Protein 4FXE (pdb70)

Secondary structure (DSSP, 8-state):
-EEEEE--HHHHHHHHHHHHHHT--HHHHHHHHHHHHHHHSS-SS--HHHHHHHHHHHHHHHHHHH--/-EEEEE--HHHHHHHHHHHHHHT--HHHHHHHHHHHHHHHSS-SS--HHHHHHHHHHHHHHHHHTTS--EEEE-GGG-/-HHHHHHHHSS-SS--HHHHHHHHHHHHHHHHHHHS--EEE--STT-/-EEEE-HHHHHHHH--HHHHHHHHHHHSS---GGGB-TTSTTEEE---TT-EEEEEEEGGGTEEEEEEEE-/--EEEEEHHHHHHHHTS-HHHHHHHHHHHHHHTTS---GGGB-TTSTTEEEEE-TTTT-EEEEEEEGGGTEEEEEEEE----/--EEEEEHHHHHHHHTS-HHHHHHHHHHHHHHHSS---GGGB-TTSTTEEEEE-TTTT-EEEEEEEGGGTEEEEEEEE-

Structure (mmCIF, N/CA/C/O backbone):
data_4FXE
#
_entry.id   4FXE
#
_cell.length_a   77.230
_cell.length_b   77.230
_cell.length_c   362.820
_cell.angle_alpha   90.000
_cell.angle_beta   90.000
_cell.angle_gamma   120.000
#
_symmetry.space_group_name_H-M   'P 61 2 2'
#
loop_
_entity.id
_entity.type
_entity.pdbx_description
1 polymer 'Antitoxin RelB'
2 polymer 'mRNA interferase RelE'
3 non-polymer 'SULFATE ION'
4 water water
#
loop_
_atom_site.group_PDB
_atom_site.id
_atom_site.type_symbol
_atom_site.label_atom_id
_atom_site.label_alt_id
_atom_site.label_comp_id
_atom_site.label_asym_id
_atom_site.label_entity_id
_atom_site.label_seq_id
_atom_site.pdbx_PDB_ins_code
_atom_site.Cartn_x
_atom_site.Cartn_y
_atom_site.Cartn_z
_atom_site.occupancy
_atom_site.B_iso_or_equiv
_atom_site.auth_seq_id
_atom_site.auth_comp_id
_atom_site.auth_asym_id
_atom_site.auth_atom_id
_atom_site.pdbx_PDB_model_num
ATOM 1 N N . GLY A 1 2 ? -17.506 -17.680 -38.222 1.00 123.07 2 GLY A N 1
ATOM 2 C CA . GLY A 1 2 ? -17.147 -16.331 -38.619 1.00 122.37 2 GLY A CA 1
ATOM 3 C C . GLY A 1 2 ? -15.967 -15.792 -37.834 1.00 118.62 2 GLY A C 1
ATOM 4 O O . GLY A 1 2 ? -15.373 -16.502 -37.021 1.00 114.51 2 GLY A O 1
ATOM 5 N N . SER A 1 3 ? -15.628 -14.531 -38.082 1.00 117.99 3 SER A N 1
ATOM 6 C CA . SER A 1 3 ? -14.515 -13.885 -37.400 1.00 114.82 3 SER A CA 1
ATOM 7 C C . SER A 1 3 ? -14.701 -12.371 -37.376 1.00 112.60 3 SER A C 1
ATOM 8 O O . SER A 1 3 ? -15.206 -11.782 -38.331 1.00 117.33 3 SER A O 1
ATOM 11 N N . ILE A 1 4 ? -14.279 -11.747 -36.282 1.00 107.19 4 ILE A N 1
ATOM 12 C CA . ILE A 1 4 ? -14.306 -10.295 -36.168 1.00 100.77 4 ILE A CA 1
ATOM 13 C C . ILE A 1 4 ? -12.902 -9.800 -35.852 1.00 100.47 4 ILE A C 1
ATOM 14 O O . ILE A 1 4 ? -12.214 -10.364 -35.001 1.00 101.59 4 ILE A O 1
ATOM 19 N N . ASN A 1 5 ? -12.479 -8.741 -36.533 1.00 105.59 5 ASN A N 1
ATOM 20 C CA . ASN A 1 5 ? -11.179 -8.142 -36.264 1.00 112.94 5 ASN A CA 1
ATOM 21 C C . ASN A 1 5 ? -11.338 -6.789 -35.582 1.00 107.12 5 ASN A C 1
ATOM 22 O O . ASN A 1 5 ? -11.955 -5.871 -36.124 1.00 102.76 5 ASN A O 1
ATOM 27 N N . LEU A 1 6 ? -10.774 -6.679 -34.385 1.00 103.98 6 LEU A N 1
ATOM 28 C CA . LEU A 1 6 ? -10.948 -5.501 -33.545 1.00 98.59 6 LEU A CA 1
ATOM 29 C C . LEU A 1 6 ? -9.678 -4.672 -33.404 1.00 97.18 6 LEU A C 1
ATOM 30 O O . LEU A 1 6 ? -8.608 -5.197 -33.097 1.00 99.56 6 LEU A O 1
ATOM 35 N N . ARG A 1 7 ? -9.811 -3.371 -33.637 1.00 97.41 7 ARG A N 1
ATOM 36 C CA . ARG A 1 7 ? -8.710 -2.438 -33.445 1.00 104.65 7 ARG A CA 1
ATOM 37 C C . ARG A 1 7 ? -8.720 -1.991 -31.989 1.00 103.13 7 ARG A C 1
ATOM 38 O O . ARG A 1 7 ? -9.718 -1.464 -31.498 1.00 96.34 7 ARG A O 1
ATOM 46 N N . ILE A 1 8 ? -7.606 -2.203 -31.299 1.00 100.98 8 ILE A N 1
ATOM 47 C CA . ILE A 1 8 ? -7.555 -1.997 -29.858 1.00 85.13 8 ILE A CA 1
ATOM 48 C C . ILE A 1 8 ? -6.294 -1.248 -29.445 1.00 90.27 8 ILE A C 1
ATOM 49 O O . ILE A 1 8 ? -5.217 -1.478 -29.994 1.00 97.25 8 ILE A O 1
ATOM 54 N N . ASP A 1 9 ? -6.439 -0.308 -28.516 1.00 88.76 9 ASP A N 1
ATOM 55 C CA . ASP A 1 9 ? -5.280 0.380 -27.963 1.00 91.48 9 ASP A CA 1
ATOM 56 C C . ASP A 1 9 ? -4.415 -0.611 -27.185 1.00 93.08 9 ASP A C 1
ATOM 57 O O . ASP A 1 9 ? -4.934 -1.440 -26.439 1.00 89.86 9 ASP A O 1
ATOM 62 N N . ASP A 1 10 ? -3.098 -0.505 -27.343 1.00 102.16 10 ASP A N 1
ATOM 63 C CA . ASP A 1 10 ? -2.160 -1.449 -26.736 1.00 110.92 10 ASP A CA 1
ATOM 64 C C . ASP A 1 10 ? -2.303 -1.563 -25.218 1.00 112.06 10 ASP A C 1
ATOM 65 O O . ASP A 1 10 ? -2.323 -2.667 -24.674 1.00 110.66 10 ASP A O 1
ATOM 70 N N . GLU A 1 11 ? -2.396 -0.423 -24.542 1.00 113.62 11 GLU A N 1
ATOM 71 C CA . GLU A 1 11 ? -2.486 -0.404 -23.085 1.00 112.42 11 GLU A CA 1
ATOM 72 C C . GLU A 1 11 ? -3.776 -1.052 -22.592 1.00 103.07 11 GLU A C 1
ATOM 73 O O . GLU A 1 11 ? -3.799 -1.695 -21.541 1.00 99.40 11 GLU A O 1
ATOM 79 N N . LEU A 1 12 ? -4.847 -0.884 -23.360 1.00 98.38 12 LEU A N 1
ATOM 80 C CA . LEU A 1 12 ? -6.146 -1.421 -22.975 1.00 88.02 12 LEU A CA 1
ATOM 81 C C . LEU A 1 12 ? -6.191 -2.936 -23.179 1.00 91.12 12 LEU A C 1
ATOM 82 O O . LEU A 1 12 ? -6.878 -3.646 -22.446 1.00 88.51 12 LEU A O 1
ATOM 87 N N . LYS A 1 13 ? -5.455 -3.429 -24.170 1.00 94.61 13 LYS A N 1
ATOM 88 C CA . LYS A 1 13 ? -5.363 -4.867 -24.389 1.00 91.60 13 LYS A CA 1
ATOM 89 C C . LYS A 1 13 ? -4.752 -5.488 -23.144 1.00 92.82 13 LYS A C 1
ATOM 90 O O . LYS A 1 13 ? -5.235 -6.499 -22.636 1.00 92.17 13 LYS A O 1
ATOM 96 N N . ALA A 1 14 ? -3.666 -4.875 -22.681 1.00 94.21 14 ALA A N 1
ATOM 97 C CA . ALA A 1 14 ? -2.965 -5.292 -21.470 1.00 93.61 14 ALA A CA 1
ATOM 98 C C . ALA A 1 14 ? -3.864 -5.362 -20.233 1.00 92.18 14 ALA A C 1
ATOM 99 O O . ALA A 1 14 ? -4.038 -6.430 -19.647 1.00 97.49 14 ALA A O 1
ATOM 101 N N . ARG A 1 15 ? -4.409 -4.215 -19.832 1.00 87.27 15 ARG A N 1
ATOM 102 C CA . ARG A 1 15 ? -5.174 -4.111 -18.590 1.00 83.48 15 ARG A CA 1
ATOM 103 C C . ARG A 1 15 ? -6.433 -4.972 -18.602 1.00 90.08 15 ARG A C 1
ATOM 104 O O . ARG A 1 15 ? -6.813 -5.541 -17.579 1.00 96.46 15 ARG A O 1
ATOM 112 N N . SER A 1 16 ? -7.087 -5.053 -19.755 1.00 88.57 16 SER A N 1
ATOM 113 C CA . SER A 1 16 ? -8.327 -5.811 -19.854 1.00 82.34 16 SER A CA 1
ATOM 114 C C . SER A 1 16 ? -8.081 -7.318 -19.840 1.00 83.86 16 SER A C 1
ATOM 115 O O . SER A 1 16 ? -8.876 -8.070 -19.281 1.00 85.16 16 SER A O 1
ATOM 118 N N . TYR A 1 17 ? -6.977 -7.759 -20.438 1.00 87.09 17 TYR A N 1
ATOM 119 C CA . TYR A 1 17 ? -6.643 -9.182 -20.424 1.00 92.41 17 TYR A CA 1
ATOM 120 C C . TYR A 1 17 ? -6.190 -9.628 -19.038 1.00 93.36 17 TYR A C 1
ATOM 121 O O . TYR A 1 17 ? -6.635 -10.661 -18.535 1.00 94.69 17 TYR A O 1
ATOM 130 N N . ALA A 1 18 ? -5.292 -8.846 -18.444 1.00 88.14 18 ALA A N 1
ATOM 131 C CA . ALA A 1 18 ? -4.892 -9.008 -17.049 1.00 86.01 18 ALA A CA 1
ATOM 132 C C . ALA A 1 18 ? -6.100 -9.212 -16.141 1.00 90.63 18 ALA A C 1
ATOM 133 O O . ALA A 1 18 ? -6.129 -10.139 -15.331 1.00 98.51 18 ALA A O 1
ATOM 135 N N . ALA A 1 19 ? -7.089 -8.336 -16.278 1.00 85.61 19 ALA A N 1
ATOM 136 C CA . ALA A 1 19 ? -8.281 -8.388 -15.444 1.00 81.25 19 ALA A CA 1
ATOM 137 C C . ALA A 1 19 ? -9.099 -9.648 -15.715 1.00 82.75 19 ALA A C 1
ATOM 138 O O . ALA A 1 19 ? -9.637 -10.255 -14.791 1.00 87.44 19 ALA A O 1
ATOM 140 N N . LEU A 1 20 ? -9.184 -10.033 -16.984 1.00 80.23 20 LEU A N 1
ATOM 141 C CA . LEU A 1 20 ? -9.957 -11.205 -17.383 1.00 87.36 20 LEU A CA 1
ATOM 142 C C . LEU A 1 20 ? -9.384 -12.507 -16.820 1.00 106.06 20 LEU A C 1
ATOM 143 O O . LEU A 1 20 ? -10.137 -13.416 -16.468 1.00 114.00 20 LEU A O 1
ATOM 148 N N . GLU A 1 21 ? -8.059 -12.608 -16.760 1.00 110.78 21 GLU A N 1
ATOM 149 C CA . GLU A 1 21 ? -7.416 -13.771 -16.152 1.00 117.98 21 GLU A CA 1
ATOM 150 C C . GLU A 1 21 ? -7.757 -13.883 -14.665 1.00 116.44 21 GLU A C 1
ATOM 151 O O . GLU A 1 21 ? -8.055 -14.971 -14.171 1.00 118.09 21 GLU A O 1
ATOM 157 N N . LYS A 1 22 ? -7.683 -12.758 -13.955 1.00 112.89 22 LYS A N 1
ATOM 158 C CA . LYS A 1 22 ? -8.116 -12.689 -12.559 1.00 111.02 22 LYS A CA 1
ATOM 159 C C . LYS A 1 22 ? -9.531 -13.218 -12.362 1.00 108.33 22 LYS A C 1
ATOM 160 O O . LYS A 1 22 ? -9.819 -13.900 -11.379 1.00 111.19 22 LYS A O 1
ATOM 166 N N . MET A 1 23 ? -10.409 -12.894 -13.305 1.00 100.48 23 MET A N 1
ATOM 167 C CA . MET A 1 23 ? -11.816 -13.257 -13.209 1.00 93.22 23 MET A CA 1
ATOM 168 C C . MET A 1 23 ? -12.038 -14.686 -13.678 1.00 92.94 23 MET A C 1
ATOM 169 O O . MET A 1 23 ? -13.072 -15.291 -13.397 1.00 91.77 23 MET A O 1
ATOM 174 N N . GLY A 1 24 ? -11.054 -15.217 -14.394 1.00 90.97 24 GLY A N 1
ATOM 175 C CA . GLY A 1 24 ? -11.147 -16.548 -14.962 1.00 94.68 24 GLY A CA 1
ATOM 176 C C . GLY A 1 24 ? -12.183 -16.600 -16.064 1.00 95.75 24 GLY A C 1
ATOM 177 O O . GLY A 1 24 ? -12.952 -17.555 -16.173 1.00 92.57 24 GLY A O 1
ATOM 178 N N . VAL A 1 25 ? -12.204 -15.553 -16.881 1.00 93.23 25 VAL A N 1
ATOM 179 C CA . VAL A 1 25 ? -13.025 -15.523 -18.078 1.00 89.09 25 VAL A CA 1
ATOM 180 C C . VAL A 1 25 ? -12.100 -15.174 -19.229 1.00 88.91 25 VAL A C 1
ATOM 181 O O . VAL A 1 25 ? -11.275 -14.270 -19.110 1.00 93.25 25 VAL A O 1
ATOM 185 N N . THR A 1 26 ? -12.227 -15.887 -20.342 1.00 93.04 26 THR A N 1
ATOM 186 C CA . THR A 1 26 ? -11.381 -15.616 -21.497 1.00 96.54 26 THR A CA 1
ATOM 187 C C . THR A 1 26 ? -11.932 -14.416 -22.269 1.00 93.21 26 THR A C 1
ATOM 188 O O . THR A 1 26 ? -13.138 -14.160 -22.249 1.00 91.62 26 THR A O 1
ATOM 192 N N . PRO A 1 27 ? -11.042 -13.667 -22.939 1.00 93.19 27 PRO A N 1
ATOM 193 C CA . PRO A 1 27 ? -11.431 -12.515 -23.759 1.00 90.87 27 PRO A CA 1
ATOM 194 C C . PRO A 1 27 ? -12.459 -12.852 -24.837 1.00 85.95 27 PRO A C 1
ATOM 195 O O . PRO A 1 27 ? -13.314 -12.020 -25.138 1.00 86.96 27 PRO A O 1
ATOM 199 N N . SER A 1 28 ? -12.384 -14.055 -25.397 1.00 87.08 28 SER A N 1
ATOM 200 C CA . SER A 1 28 ? -13.325 -14.469 -26.432 1.00 93.28 28 SER A CA 1
ATOM 201 C C . SER A 1 28 ? -14.717 -14.705 -25.856 1.00 88.87 28 SER A C 1
ATOM 202 O O . SER A 1 28 ? -15.719 -14.306 -26.447 1.00 89.58 28 SER A O 1
ATOM 205 N N . GLU A 1 29 ? -14.765 -15.358 -24.700 1.00 82.93 29 GLU A N 1
ATOM 206 C CA . GLU A 1 29 ? -16.018 -15.607 -23.999 1.00 84.51 29 GLU A CA 1
ATOM 207 C C . GLU A 1 29 ? -16.673 -14.290 -23.613 1.00 82.10 29 GLU A C 1
ATOM 208 O O . GLU A 1 29 ? -17.887 -14.130 -23.729 1.00 79.56 29 GLU A O 1
ATOM 214 N N . ALA A 1 30 ? -15.854 -13.360 -23.132 1.00 79.38 30 ALA A N 1
ATOM 215 C CA . ALA A 1 30 ? -16.328 -12.052 -22.698 1.00 74.25 30 ALA A CA 1
ATOM 216 C C . ALA A 1 30 ? -17.026 -11.327 -23.843 1.00 76.51 30 ALA A C 1
ATOM 217 O O . ALA A 1 30 ? -18.141 -10.827 -23.688 1.00 80.89 30 ALA A O 1
ATOM 219 N N . LEU A 1 31 ? -16.357 -11.271 -24.992 1.00 74.94 31 LEU A N 1
ATOM 220 C CA . LEU A 1 31 ? -16.862 -10.545 -26.156 1.00 70.42 31 LEU A CA 1
ATOM 221 C C . LEU A 1 31 ? -18.070 -11.219 -26.809 1.00 69.95 31 LEU A C 1
ATOM 222 O O . LEU A 1 31 ? -18.945 -10.543 -27.351 1.00 72.13 31 LEU A O 1
ATOM 227 N N . ARG A 1 32 ? -18.120 -12.546 -26.751 1.00 73.06 32 ARG A N 1
ATOM 228 C CA . ARG A 1 32 ? -19.249 -13.290 -27.304 1.00 72.26 32 ARG A CA 1
ATOM 229 C C . ARG A 1 32 ? -20.491 -13.151 -26.432 1.00 75.25 32 ARG A C 1
ATOM 230 O O . ARG A 1 32 ? -21.618 -13.231 -26.921 1.00 82.79 32 ARG A O 1
ATOM 238 N N . LEU A 1 33 ? -20.278 -12.949 -25.136 1.00 72.49 33 LEU A N 1
ATOM 239 C CA . LEU A 1 33 ? -21.374 -12.643 -24.223 1.00 72.16 33 LEU A CA 1
ATOM 240 C C . LEU A 1 33 ? -22.005 -11.294 -24.546 1.00 70.10 33 LEU A C 1
ATOM 241 O O . LEU A 1 33 ? -23.230 -11.179 -24.623 1.00 72.63 33 LEU A O 1
ATOM 246 N N . MET A 1 34 ? -21.168 -10.272 -24.706 1.00 62.68 34 MET A N 1
ATOM 247 C CA . MET A 1 34 ? -21.665 -8.924 -24.955 1.00 61.88 34 MET A CA 1
ATOM 248 C C . MET A 1 34 ? -22.444 -8.885 -26.260 1.00 67.70 34 MET A C 1
ATOM 249 O O . MET A 1 34 ? -23.489 -8.245 -26.345 1.00 72.85 34 MET A O 1
ATOM 254 N N . LEU A 1 35 ? -21.928 -9.571 -27.275 1.00 65.02 35 LEU A N 1
ATOM 255 C CA . LEU A 1 35 ? -22.566 -9.577 -28.584 1.00 62.62 35 LEU A CA 1
ATOM 256 C C . LEU A 1 35 ? -23.894 -10.319 -28.547 1.00 66.92 35 LEU A C 1
ATOM 257 O O . LEU A 1 35 ? -24.854 -9.913 -29.200 1.00 74.40 35 LEU A O 1
ATOM 262 N N . GLU A 1 36 ? -23.949 -11.403 -27.783 1.00 67.53 36 GLU A N 1
ATOM 263 C CA . GLU A 1 36 ? -25.188 -12.153 -27.649 1.00 58.84 36 GLU A CA 1
ATOM 264 C C . GLU A 1 36 ? -26.211 -11.336 -26.871 1.00 62.51 36 GLU A C 1
ATOM 265 O O . GLU A 1 36 ? -27.388 -11.297 -27.226 1.00 60.22 36 GLU A O 1
ATOM 271 N N . TYR A 1 37 ? -25.752 -10.693 -25.801 1.00 54.28 37 TYR A N 1
ATOM 272 C CA . TYR A 1 37 ? -26.607 -9.830 -24.995 1.00 60.23 37 TYR A CA 1
ATOM 273 C C . TYR A 1 37 ? -27.199 -8.722 -25.857 1.00 64.93 37 TYR A C 1
ATOM 274 O O . TYR A 1 37 ? -28.417 -8.561 -25.926 1.00 68.05 37 TYR A O 1
ATOM 283 N N . ILE A 1 38 ? -26.321 -7.956 -26.499 1.00 64.33 38 ILE A N 1
ATOM 284 C CA . ILE A 1 38 ? -26.723 -6.860 -27.373 1.00 59.25 38 ILE A CA 1
ATOM 285 C C . ILE A 1 38 ? -27.710 -7.336 -28.436 1.00 65.05 38 ILE A C 1
ATOM 286 O O . ILE A 1 38 ? -28.702 -6.663 -28.719 1.00 72.95 38 ILE A O 1
ATOM 291 N N . ALA A 1 39 ? -27.434 -8.502 -29.016 1.00 59.56 39 ALA A N 1
ATOM 292 C CA . ALA A 1 39 ? -28.295 -9.077 -30.044 1.00 67.34 39 ALA A CA 1
ATOM 293 C C . ALA A 1 39 ? -29.707 -9.346 -29.529 1.00 72.59 39 ALA A C 1
ATOM 294 O O . ALA A 1 39 ? -30.685 -9.131 -30.245 1.00 75.93 39 ALA A O 1
ATOM 296 N N . ASP A 1 40 ? -29.810 -9.829 -28.294 1.00 68.80 40 ASP A N 1
ATOM 297 C CA . ASP A 1 40 ? -31.103 -10.211 -27.731 1.00 66.25 40 ASP A CA 1
ATOM 298 C C . ASP A 1 40 ? -31.858 -9.074 -27.041 1.00 73.98 40 ASP A C 1
ATOM 299 O O . ASP A 1 40 ? -33.078 -8.977 -27.161 1.00 85.09 40 ASP A O 1
ATOM 304 N N . ASN A 1 41 ? -31.141 -8.220 -26.318 1.00 74.93 41 ASN A N 1
ATOM 305 C CA . ASN A 1 41 ? -31.780 -7.151 -25.549 1.00 72.86 41 ASN A CA 1
ATOM 306 C C . ASN A 1 41 ? -31.839 -5.813 -26.278 1.00 69.45 41 ASN A C 1
ATOM 307 O O . ASN A 1 41 ? -32.535 -4.893 -25.845 1.00 75.67 41 ASN A O 1
ATOM 312 N N . GLU A 1 42 ? -31.099 -5.718 -27.378 1.00 77.27 42 GLU A N 1
ATOM 313 C CA . GLU A 1 42 ? -31.047 -4.509 -28.195 1.00 85.02 42 GLU A CA 1
ATOM 314 C C . GLU A 1 42 ? -30.560 -3.315 -27.373 1.00 78.93 42 GLU A C 1
ATOM 315 O O . GLU A 1 42 ? -30.972 -2.178 -27.605 1.00 86.07 42 GLU A O 1
ATOM 321 N N . ARG A 1 43 ? -29.674 -3.582 -26.416 1.00 68.00 43 ARG A N 1
ATOM 322 C CA . ARG A 1 43 ? -29.050 -2.517 -25.639 1.00 60.32 43 ARG A CA 1
ATOM 323 C C . ARG A 1 43 ? -27.701 -2.965 -25.083 1.00 62.75 43 ARG A C 1
ATOM 324 O O . ARG A 1 43 ? -27.357 -4.148 -25.126 1.00 68.87 43 ARG A O 1
ATOM 332 N N . LEU A 1 44 ? -26.934 -2.006 -24.573 1.00 55.67 44 LEU A N 1
ATOM 333 C CA . LEU A 1 44 ? -25.677 -2.305 -23.903 1.00 55.39 44 LEU A CA 1
ATOM 334 C C . LEU A 1 44 ? -25.996 -2.786 -22.489 1.00 61.21 44 LEU A C 1
ATOM 335 O O . LEU A 1 44 ? -27.006 -2.387 -21.911 1.00 62.04 44 LEU A O 1
ATOM 340 N N . PRO A 1 45 ? -25.139 -3.652 -21.928 1.00 67.26 45 PRO A N 1
ATOM 341 C CA . PRO A 1 45 ? -25.395 -4.251 -20.612 1.00 63.04 45 PRO A CA 1
ATOM 342 C C . PRO A 1 45 ? -25.140 -3.306 -19.438 1.00 69.77 45 PRO A C 1
ATOM 343 O O . PRO A 1 45 ? -25.398 -3.672 -18.290 1.00 85.60 45 PRO A O 1
ATOM 347 N N . PHE A 1 46 ? -24.661 -2.101 -19.725 1.00 61.06 46 PHE A N 1
ATOM 348 C CA . PHE A 1 46 ? -24.338 -1.142 -18.673 1.00 61.30 46 PHE A CA 1
ATOM 349 C C . PHE A 1 46 ? -25.579 -0.450 -18.120 1.00 67.74 46 PHE A C 1
ATOM 350 O O . PHE A 1 46 ? -26.622 -0.407 -18.776 1.00 68.08 46 PHE A O 1
ATOM 358 N N . LYS A 1 47 ? -25.451 0.081 -16.905 1.00 68.22 47 LYS A N 1
ATOM 359 C CA . LYS A 1 47 ? -26.514 0.854 -16.275 1.00 61.71 47 LYS A CA 1
ATOM 360 C C . LYS A 1 47 ? -26.932 2.000 -17.185 1.00 61.75 47 LYS A C 1
ATOM 361 O O . LYS A 1 47 ? -26.085 2.695 -17.749 1.00 69.09 47 LYS A O 1
ATOM 367 N N . GLN A 1 48 ? -28.239 2.191 -17.323 1.00 56.30 48 GLN A N 1
ATOM 368 C CA . GLN A 1 48 ? -28.774 3.239 -18.182 1.00 60.65 48 GLN A CA 1
ATOM 369 C C . GLN A 1 48 ? -28.919 4.531 -17.392 1.00 70.62 48 GLN A C 1
ATOM 370 O O . GLN A 1 48 ? -30.019 5.075 -17.261 1.00 81.48 48 GLN A O 1
ATOM 376 N N . THR A 1 49 ? -27.798 5.013 -16.868 1.00 60.90 49 THR A N 1
ATOM 377 C CA . THR A 1 49 ? -27.812 6.138 -15.945 1.00 60.59 49 THR A CA 1
ATOM 378 C C . THR A 1 49 ? -28.144 7.445 -16.653 1.00 62.76 49 THR A C 1
ATOM 379 O O . THR A 1 49 ? -28.651 8.376 -16.033 1.00 60.94 49 THR A O 1
ATOM 383 N N . LEU A 1 50 ? -27.847 7.516 -17.947 1.00 72.82 50 LEU A N 1
ATOM 384 C CA . LEU A 1 50 ? -28.226 8.677 -18.747 1.00 72.69 50 LEU A CA 1
ATOM 385 C C . LEU A 1 50 ? -29.743 8.789 -18.849 1.00 67.03 50 LEU A C 1
ATOM 386 O O . LEU A 1 50 ? -30.303 9.873 -18.703 1.00 63.61 50 LEU A O 1
ATOM 391 N N . LEU A 1 51 ? -30.408 7.665 -19.097 1.00 71.28 51 LEU A N 1
ATOM 392 C CA . LEU A 1 51 ? -31.865 7.643 -19.119 1.00 70.67 51 LEU A CA 1
ATOM 393 C C . LEU A 1 51 ? -32.389 7.770 -17.695 1.00 71.32 51 LEU A C 1
ATOM 394 O O . LEU A 1 51 ? -33.438 8.369 -17.455 1.00 75.94 51 LEU A O 1
ATOM 399 N N . SER A 1 52 ? -31.644 7.200 -16.754 1.00 74.25 52 SER A N 1
ATOM 400 C CA . SER A 1 52 ? -32.031 7.205 -15.347 1.00 79.75 52 SER A CA 1
ATOM 401 C C . SER A 1 52 ? -32.164 8.612 -14.770 1.00 84.77 52 SER A C 1
ATOM 402 O O . SER A 1 52 ? -33.144 8.916 -14.091 1.00 92.72 52 SER A O 1
ATOM 405 N N . ASP A 1 53 ? -31.184 9.469 -15.038 1.00 83.77 53 ASP A N 1
ATOM 406 C CA . ASP A 1 53 ? -31.211 10.822 -14.487 1.00 86.67 53 ASP A CA 1
ATOM 407 C C . ASP A 1 53 ? -31.971 11.806 -15.382 1.00 79.11 53 ASP A C 1
ATOM 408 O O . ASP A 1 53 ? -32.034 12.999 -15.094 1.00 83.79 53 ASP A O 1
ATOM 413 N N . GLU A 1 54 ? -32.532 11.302 -16.476 1.00 102.10 54 GLU A N 1
ATOM 414 C CA . GLU A 1 54 ? -33.507 12.069 -17.244 1.00 105.21 54 GLU A CA 1
ATOM 415 C C . GLU A 1 54 ? -34.866 11.930 -16.559 1.00 99.44 54 GLU A C 1
ATOM 416 O O . GLU A 1 54 ? -35.622 12.896 -16.443 1.00 97.26 54 GLU A O 1
ATOM 422 N N . ASP A 1 55 ? -35.166 10.713 -16.110 1.00 99.83 55 ASP A N 1
ATOM 423 C CA . ASP A 1 55 ? -36.379 10.442 -15.345 1.00 99.61 55 ASP A CA 1
ATOM 424 C C . ASP A 1 55 ? -36.381 11.172 -14.005 1.00 94.81 55 ASP A C 1
ATOM 425 O O . ASP A 1 55 ? -37.417 11.661 -13.556 1.00 94.87 55 ASP A O 1
ATOM 430 N N . ALA A 1 56 ? -35.213 11.233 -13.372 1.00 91.35 56 ALA A N 1
ATOM 431 C CA . ALA A 1 56 ? -35.052 11.924 -12.097 1.00 90.52 56 ALA A CA 1
ATOM 432 C C . ALA A 1 56 ? -35.411 13.405 -12.213 1.00 99.76 56 ALA A C 1
ATOM 433 O O . ALA A 1 56 ? -35.844 14.022 -11.240 1.00 100.81 56 ALA A O 1
ATOM 435 N N . GLU A 1 57 ? -35.222 13.977 -13.400 1.00 104.76 57 GLU A N 1
ATOM 436 C CA . GLU A 1 57 ? -35.495 15.396 -13.597 1.00 88.66 57 GLU A CA 1
ATOM 437 C C . GLU A 1 57 ? -36.966 15.613 -13.909 1.00 91.88 57 GLU A C 1
ATOM 438 O O . GLU A 1 57 ? -37.526 16.669 -13.613 1.00 90.00 57 GLU A O 1
ATOM 444 N N . LEU A 1 58 ? -37.584 14.611 -14.523 1.00 86.68 58 LEU A N 1
ATOM 445 C CA . LEU A 1 58 ? -39.022 14.625 -14.739 1.00 98.65 58 LEU A CA 1
ATOM 446 C C . LEU A 1 58 ? -39.739 14.598 -13.394 1.00 93.00 58 LEU A C 1
ATOM 447 O O . LEU A 1 58 ? -40.732 15.299 -13.192 1.00 92.78 58 LEU A O 1
ATOM 452 N N . VAL A 1 59 ? -39.221 13.779 -12.480 1.00 90.83 59 VAL A N 1
ATOM 453 C CA . VAL A 1 59 ? -39.736 13.692 -11.116 1.00 92.74 59 VAL A CA 1
ATOM 454 C C . VAL A 1 59 ? -39.584 15.014 -10.361 1.00 96.26 59 VAL A C 1
ATOM 455 O O . VAL A 1 59 ? -40.470 15.415 -9.602 1.00 96.39 59 VAL A O 1
ATOM 459 N N . GLU A 1 60 ? -38.479 15.710 -10.606 1.00 97.83 60 GLU A N 1
ATOM 460 C CA . GLU A 1 60 ? -38.207 16.968 -9.924 1.00 99.58 60 GLU A CA 1
ATOM 461 C C . GLU A 1 60 ? -39.218 18.026 -10.354 1.00 97.08 60 GLU A C 1
ATOM 462 O O . GLU A 1 60 ? -39.543 18.936 -9.594 1.00 98.20 60 GLU A O 1
ATOM 468 N N . ILE A 1 61 ? -39.719 17.894 -11.577 1.00 93.57 61 ILE A N 1
ATOM 469 C CA . ILE A 1 61 ? -40.702 18.832 -12.102 1.00 96.26 61 ILE A CA 1
ATOM 470 C C . ILE A 1 61 ? -42.088 18.504 -11.546 1.00 100.64 61 ILE A C 1
ATOM 471 O O . ILE A 1 61 ? -42.862 19.402 -11.207 1.00 102.41 61 ILE A O 1
ATOM 476 N N . VAL A 1 62 ? -42.386 17.212 -11.440 1.00 101.70 62 VAL A N 1
ATOM 477 C CA . VAL A 1 62 ? -43.639 16.757 -10.844 1.00 104.07 62 VAL A CA 1
ATOM 478 C C . VAL A 1 62 ? -43.717 17.203 -9.385 1.00 103.15 62 VAL A C 1
ATOM 479 O O . VAL A 1 62 ? -44.740 17.730 -8.944 1.00 107.94 62 VAL A O 1
ATOM 483 N N . LYS A 1 63 ? -42.634 16.973 -8.644 1.00 95.94 63 LYS A N 1
ATOM 484 C CA . LYS A 1 63 ? -42.532 17.399 -7.247 1.00 94.06 63 LYS A CA 1
ATOM 485 C C . LYS A 1 63 ? -42.880 18.870 -7.055 1.00 96.56 63 LYS A C 1
ATOM 486 O O . LYS A 1 63 ? -43.695 19.218 -6.200 1.00 94.32 63 LYS A O 1
ATOM 492 N N . GLU A 1 64 ? -42.234 19.727 -7.840 1.00 99.70 64 GLU A N 1
ATOM 493 C CA . GLU A 1 64 ? -42.441 21.168 -7.758 1.00 104.59 64 GLU A CA 1
ATOM 494 C C . GLU A 1 64 ? -43.901 21.523 -8.018 1.00 104.80 64 GLU A C 1
ATOM 495 O O . GLU A 1 64 ? -44.450 22.435 -7.398 1.00 112.91 64 GLU A O 1
ATOM 501 N N . ARG A 1 65 ? -44.520 20.798 -8.944 1.00 99.45 65 ARG A N 1
ATOM 502 C CA . ARG A 1 65 ? -45.901 21.063 -9.329 1.00 106.20 65 ARG A CA 1
ATOM 503 C C . ARG A 1 65 ? -46.918 20.495 -8.338 1.00 112.85 65 ARG A C 1
ATOM 504 O O . ARG A 1 65 ? -48.009 21.043 -8.185 1.00 125.09 65 ARG A O 1
ATOM 512 N N . LEU A 1 66 ? -46.566 19.397 -7.673 1.00 105.80 66 LEU A N 1
ATOM 513 C CA . LEU A 1 66 ? -47.424 18.856 -6.622 1.00 105.42 66 LEU A CA 1
ATOM 514 C C . LEU A 1 66 ? -47.404 19.722 -5.367 1.00 115.16 66 LEU A C 1
ATOM 515 O O . LEU A 1 66 ? -48.183 19.500 -4.440 1.00 115.89 66 LEU A O 1
ATOM 520 N N . ARG A 1 67 ? -46.507 20.701 -5.331 1.00 124.15 67 ARG A N 1
ATOM 521 C CA . ARG A 1 67 ? -46.491 21.646 -4.225 1.00 134.48 67 ARG A CA 1
ATOM 522 C C . ARG A 1 67 ? -47.724 22.548 -4.278 1.00 138.07 67 ARG A C 1
ATOM 523 O O . ARG A 1 67 ? -48.437 22.692 -3.289 1.00 141.71 67 ARG A O 1
ATOM 531 N N . ASN A 1 68 ? -47.981 23.151 -5.435 1.00 137.71 68 ASN A N 1
ATOM 532 C CA . ASN A 1 68 ? -49.178 23.972 -5.590 1.00 142.30 68 ASN A CA 1
ATOM 533 C C . ASN A 1 68 ? -50.047 23.605 -6.791 1.00 142.74 68 ASN A C 1
ATOM 534 O O . ASN A 1 68 ? -49.981 24.259 -7.831 1.00 150.28 68 ASN A O 1
ATOM 539 N N . PRO A 1 69 ? -50.882 22.564 -6.642 1.00 134.31 69 PRO A N 1
ATOM 540 C CA . PRO A 1 69 ? -51.826 22.197 -7.705 1.00 132.64 69 PRO A CA 1
ATOM 541 C C . PRO A 1 69 ? -52.991 23.184 -7.782 1.00 140.50 69 PRO A C 1
ATOM 542 O O . PRO A 1 69 ? -53.178 23.828 -8.816 1.00 144.00 69 PRO A O 1
ATOM 546 N N . GLY B 1 2 ? -2.865 -2.060 -31.064 1.00 118.84 2 GLY B N 1
ATOM 547 C CA . GLY B 1 2 ? -3.014 -3.499 -30.956 1.00 118.92 2 GLY B CA 1
ATOM 548 C C . GLY B 1 2 ? -4.150 -4.023 -31.812 1.00 118.37 2 GLY B C 1
ATOM 549 O O . GLY B 1 2 ? -4.780 -3.267 -32.553 1.00 117.43 2 GLY B O 1
ATOM 550 N N . SER B 1 3 ? -4.413 -5.321 -31.709 1.00 118.63 3 SER B N 1
ATOM 551 C CA . SER B 1 3 ? -5.481 -5.947 -32.479 1.00 118.53 3 SER B CA 1
ATOM 552 C C . SER B 1 3 ? -5.990 -7.208 -31.788 1.00 119.55 3 SER B C 1
ATOM 553 O O . SER B 1 3 ? -5.222 -7.934 -31.158 1.00 126.44 3 SER B O 1
ATOM 556 N N . ILE B 1 4 ? -7.291 -7.457 -31.902 1.00 109.01 4 ILE B N 1
ATOM 557 C CA . ILE B 1 4 ? -7.887 -8.677 -31.372 1.00 103.33 4 ILE B CA 1
ATOM 558 C C . ILE B 1 4 ? -8.658 -9.421 -32.461 1.00 102.19 4 ILE B C 1
ATOM 559 O O . ILE B 1 4 ? -9.409 -8.815 -33.225 1.00 101.18 4 ILE B O 1
ATOM 564 N N . ASN B 1 5 ? -8.474 -10.736 -32.527 1.00 101.40 5 ASN B N 1
ATOM 565 C CA . ASN B 1 5 ? -9.257 -11.567 -33.434 1.00 103.13 5 ASN B CA 1
ATOM 566 C C . ASN B 1 5 ? -10.226 -12.448 -32.664 1.00 103.24 5 ASN B C 1
ATOM 567 O O . ASN B 1 5 ? -9.821 -13.255 -31.828 1.00 108.35 5 ASN B O 1
ATOM 572 N N . LEU B 1 6 ? -11.512 -12.282 -32.944 1.00 96.50 6 LEU B N 1
ATOM 573 C CA . LEU B 1 6 ? -12.539 -13.006 -32.215 1.00 94.33 6 LEU B CA 1
ATOM 574 C C . LEU B 1 6 ? -13.199 -14.027 -33.126 1.00 98.13 6 LEU B C 1
ATOM 575 O O . LEU B 1 6 ? -13.640 -13.700 -34.228 1.00 99.12 6 LEU B O 1
ATOM 580 N N . ARG B 1 7 ? -13.263 -15.267 -32.659 1.00 105.62 7 ARG B N 1
ATOM 581 C CA . ARG B 1 7 ? -13.931 -16.324 -33.402 1.00 114.40 7 ARG B CA 1
ATOM 582 C C . ARG B 1 7 ? -15.401 -16.263 -33.028 1.00 104.40 7 ARG B C 1
ATOM 583 O O . ARG B 1 7 ? -15.752 -16.342 -31.852 1.00 101.46 7 ARG B O 1
ATOM 591 N N . ILE B 1 8 ? -16.262 -16.115 -34.027 1.00 102.52 8 ILE B N 1
ATOM 592 C CA . ILE B 1 8 ? -17.662 -15.831 -33.758 1.00 94.66 8 ILE B CA 1
ATOM 593 C C . ILE B 1 8 ? -18.585 -16.687 -34.622 1.00 97.51 8 ILE B C 1
ATOM 594 O O . ILE B 1 8 ? -18.310 -16.929 -35.797 1.00 102.86 8 ILE B O 1
ATOM 599 N N . ASP B 1 9 ? -19.662 -17.173 -34.016 1.00 104.46 9 ASP B N 1
ATOM 600 C CA . ASP B 1 9 ? -20.676 -17.930 -34.738 1.00 109.46 9 ASP B CA 1
ATOM 601 C C . ASP B 1 9 ? -21.321 -17.064 -35.818 1.00 106.24 9 ASP B C 1
ATOM 602 O O . ASP B 1 9 ? -21.615 -15.894 -35.583 1.00 107.92 9 ASP B O 1
ATOM 607 N N . ASP B 1 10 ? -21.548 -17.646 -36.992 1.00 104.92 10 ASP B N 1
ATOM 608 C CA . ASP B 1 10 ? -22.063 -16.898 -38.139 1.00 107.55 10 ASP B CA 1
ATOM 609 C C . ASP B 1 10 ? -23.375 -16.179 -37.855 1.00 100.45 10 ASP B C 1
ATOM 610 O O . ASP B 1 10 ? -23.525 -15.001 -38.174 1.00 89.50 10 ASP B O 1
ATOM 615 N N . GLU B 1 11 ? -24.323 -16.892 -37.260 1.00 101.27 11 GLU B N 1
ATOM 616 C CA . GLU B 1 11 ? -25.632 -16.318 -36.978 1.00 101.35 11 GLU B CA 1
ATOM 617 C C . GLU B 1 11 ? -25.559 -15.217 -35.927 1.00 94.62 11 GLU B C 1
ATOM 618 O O . GLU B 1 11 ? -26.323 -14.254 -35.974 1.00 93.43 11 GLU B O 1
ATOM 624 N N . LEU B 1 12 ? -24.636 -15.356 -34.982 1.00 81.39 12 LEU B N 1
ATOM 625 C CA . LEU B 1 12 ? -24.518 -14.376 -33.912 1.00 76.61 12 LEU B CA 1
ATOM 626 C C . LEU B 1 12 ? -23.917 -13.087 -34.461 1.00 79.23 12 LEU B C 1
ATOM 627 O O . LEU B 1 12 ? -24.250 -11.994 -34.007 1.00 75.86 12 LEU B O 1
ATOM 632 N N . LYS B 1 13 ? -23.041 -13.224 -35.451 1.00 85.26 13 LYS B N 1
ATOM 633 C CA . LYS B 1 13 ? -22.468 -12.069 -36.122 1.00 83.68 13 LYS B CA 1
ATOM 634 C C . LYS B 1 13 ? -23.590 -11.308 -36.808 1.00 81.12 13 LYS B C 1
ATOM 635 O O . LYS B 1 13 ? -23.680 -10.086 -36.706 1.00 81.67 13 LYS B O 1
ATOM 641 N N . ALA B 1 14 ? -24.429 -12.049 -37.526 1.00 81.08 14 ALA B N 1
ATOM 642 C CA . ALA B 1 14 ? -25.604 -11.495 -38.189 1.00 81.81 14 ALA B CA 1
ATOM 643 C C . ALA B 1 14 ? -26.488 -10.727 -37.205 1.00 85.15 14 ALA B C 1
ATOM 644 O O . ALA B 1 14 ? -26.714 -9.526 -37.364 1.00 83.38 14 ALA B O 1
ATOM 646 N N . ARG B 1 15 ? -26.990 -11.436 -36.199 1.00 88.15 15 ARG B N 1
ATOM 647 C CA . ARG B 1 15 ? -27.952 -10.886 -35.247 1.00 86.23 15 ARG B CA 1
ATOM 648 C C . ARG B 1 15 ? -27.411 -9.709 -34.431 1.00 82.75 15 ARG B C 1
ATOM 649 O O . ARG B 1 15 ? -28.135 -8.752 -34.163 1.00 85.12 15 ARG B O 1
ATOM 657 N N . SER B 1 16 ? -26.146 -9.783 -34.027 1.00 77.69 16 SER B N 1
ATOM 658 C CA . SER B 1 16 ? -25.549 -8.726 -33.214 1.00 71.04 16 SER B CA 1
ATOM 659 C C . SER B 1 16 ? -25.231 -7.483 -34.041 1.00 78.62 16 SER B C 1
ATOM 660 O O . SER B 1 16 ? -25.285 -6.364 -33.532 1.00 88.46 16 SER B O 1
ATOM 663 N N . TYR B 1 17 ? -24.891 -7.683 -35.312 1.00 73.85 17 TYR B N 1
ATOM 664 C CA . TYR B 1 17 ? -24.604 -6.565 -36.208 1.00 72.93 17 TYR B CA 1
ATOM 665 C C . TYR B 1 17 ? -25.881 -5.793 -36.510 1.00 75.73 17 TYR B C 1
ATOM 666 O O . TYR B 1 17 ? -25.897 -4.561 -36.481 1.00 79.78 17 TYR B O 1
ATOM 675 N N . ALA B 1 18 ? -26.937 -6.536 -36.833 1.00 77.41 18 ALA B N 1
ATOM 676 C CA . ALA B 1 18 ? -28.288 -5.996 -36.939 1.00 71.74 18 ALA B CA 1
ATOM 677 C C . ALA B 1 18 ? -28.624 -5.112 -35.742 1.00 75.27 18 ALA B C 1
ATOM 678 O O . ALA B 1 18 ? -29.080 -3.980 -35.900 1.00 80.38 18 ALA B O 1
ATOM 680 N N . ALA B 1 19 ? -28.401 -5.645 -34.544 1.00 69.13 19 ALA B N 1
ATOM 681 C CA . ALA B 1 19 ? -28.728 -4.941 -33.309 1.00 68.88 19 ALA B CA 1
ATOM 682 C C . ALA B 1 19 ? -27.859 -3.702 -33.110 1.00 70.77 19 ALA B C 1
ATOM 683 O O . ALA B 1 19 ? -28.339 -2.665 -32.655 1.00 76.37 19 ALA B O 1
ATOM 685 N N . LEU B 1 20 ? -26.578 -3.823 -33.443 1.00 70.34 20 LEU B N 1
ATOM 686 C CA . LEU B 1 20 ? -25.632 -2.723 -33.281 1.00 70.98 20 LEU B CA 1
ATOM 687 C C . LEU B 1 20 ? -25.943 -1.544 -34.203 1.00 79.44 20 LEU B C 1
ATOM 688 O O . LEU B 1 20 ? -25.803 -0.384 -33.810 1.00 76.31 20 LEU B O 1
ATOM 693 N N . GLU B 1 21 ? -26.345 -1.850 -35.434 1.00 83.38 21 GLU B N 1
ATOM 694 C CA . GLU B 1 21 ? -26.745 -0.827 -36.399 1.00 88.00 21 GLU B CA 1
ATOM 695 C C . GLU B 1 21 ? -27.989 -0.056 -35.964 1.00 92.76 21 GLU B C 1
ATOM 696 O O . GLU B 1 21 ? -28.035 1.168 -36.080 1.00 98.31 21 GLU B O 1
ATOM 702 N N . LYS B 1 22 ? -29.003 -0.779 -35.494 1.00 92.02 22 LYS B N 1
ATOM 703 C CA . LYS B 1 22 ? -30.193 -0.158 -34.920 1.00 91.80 22 LYS B CA 1
ATOM 704 C C . LYS B 1 22 ? -29.802 0.857 -33.846 1.00 87.73 22 LYS B C 1
ATOM 705 O O . LYS B 1 22 ? -30.421 1.913 -33.719 1.00 96.00 22 LYS B O 1
ATOM 711 N N . MET B 1 23 ? -28.773 0.522 -33.072 1.00 78.99 23 MET B N 1
ATOM 712 C CA . MET B 1 23 ? -28.303 1.377 -31.989 1.00 85.42 23 MET B CA 1
ATOM 713 C C . MET B 1 23 ? -27.335 2.442 -32.500 1.00 87.04 23 MET B C 1
ATOM 714 O O . MET B 1 23 ? -27.081 3.440 -31.824 1.00 85.72 23 MET B O 1
ATOM 719 N N . GLY B 1 24 ? -26.792 2.217 -33.692 1.00 90.79 24 GLY B N 1
ATOM 720 C CA . GLY B 1 24 ? -25.789 3.101 -34.255 1.00 84.59 24 GLY B CA 1
ATOM 721 C C . GLY B 1 24 ? -24.501 3.017 -33.459 1.00 87.92 24 GLY B C 1
ATOM 722 O O . GLY B 1 24 ? -23.859 4.029 -33.185 1.00 93.39 24 GLY B O 1
ATOM 723 N N . VAL B 1 25 ? -24.119 1.799 -33.093 1.00 86.30 25 VAL B N 1
ATOM 724 C CA . VAL B 1 25 ? -22.851 1.564 -32.424 1.00 72.81 25 VAL B CA 1
ATOM 725 C C . VAL B 1 25 ? -22.079 0.550 -33.248 1.00 68.75 25 VAL B C 1
ATOM 726 O O . VAL B 1 25 ? -22.629 -0.463 -33.672 1.00 64.98 25 VAL B O 1
ATOM 730 N N . THR B 1 26 ? -20.799 0.820 -33.468 1.00 69.36 26 THR B N 1
ATOM 731 C CA . THR B 1 26 ? -19.967 -0.088 -34.238 1.00 69.20 26 THR B CA 1
ATOM 732 C C . THR B 1 26 ? -19.567 -1.244 -33.321 1.00 65.02 26 THR B C 1
ATOM 733 O O . THR B 1 26 ? -19.504 -1.071 -32.104 1.00 68.94 26 THR B O 1
ATOM 737 N N . PRO B 1 27 ? -19.328 -2.433 -33.899 1.00 69.76 27 PRO B N 1
ATOM 738 C CA . PRO B 1 27 ? -18.908 -3.612 -33.133 1.00 71.23 27 PRO B CA 1
ATOM 739 C C . PRO B 1 27 ? -17.650 -3.344 -32.318 1.00 77.40 27 PRO B C 1
ATOM 740 O O . PRO B 1 27 ? -17.491 -3.893 -31.230 1.00 87.72 27 PRO B O 1
ATOM 744 N N . SER B 1 28 ? -16.772 -2.501 -32.848 1.00 78.32 28 SER B N 1
ATOM 745 C CA . SER B 1 28 ? -15.529 -2.153 -32.173 1.00 76.46 28 SER B CA 1
ATOM 746 C C . SER B 1 28 ? -15.751 -1.262 -30.951 1.00 71.09 28 SER B C 1
ATOM 747 O O . SER B 1 28 ? -15.145 -1.476 -29.903 1.00 67.48 28 SER B O 1
ATOM 750 N N . GLU B 1 29 ? -16.618 -0.265 -31.091 1.00 66.44 29 GLU B N 1
ATOM 751 C CA . GLU B 1 29 ? -16.942 0.633 -29.989 1.00 62.72 29 GLU B CA 1
ATOM 752 C C . GLU B 1 29 ? -17.582 -0.114 -28.824 1.00 65.86 29 GLU B C 1
ATOM 753 O O . GLU B 1 29 ? -17.294 0.173 -27.662 1.00 71.52 29 GLU B O 1
ATOM 759 N N . ALA B 1 30 ? -18.487 -1.035 -29.141 1.00 63.70 30 ALA B N 1
ATOM 760 C CA . ALA B 1 30 ? -19.157 -1.835 -28.122 1.00 58.33 30 ALA B CA 1
ATOM 761 C C . ALA B 1 30 ? -18.128 -2.646 -27.341 1.00 63.80 30 ALA B C 1
ATOM 762 O O . ALA B 1 30 ? -18.128 -2.652 -26.108 1.00 63.18 30 ALA B O 1
ATOM 764 N N . LEU B 1 31 ? -17.258 -3.336 -28.073 1.00 66.72 31 LEU B N 1
ATOM 765 C CA . LEU B 1 31 ? -16.260 -4.205 -27.461 1.00 63.25 31 LEU B CA 1
ATOM 766 C C . LEU B 1 31 ? -15.183 -3.424 -26.709 1.00 60.78 31 LEU B C 1
ATOM 767 O O . LEU B 1 31 ? -14.659 -3.904 -25.708 1.00 68.37 31 LEU B O 1
ATOM 772 N N . ARG B 1 32 ? -14.863 -2.222 -27.180 1.00 64.15 32 ARG B N 1
ATOM 773 C CA . ARG B 1 32 ? -13.887 -1.380 -26.490 1.00 61.00 32 ARG B CA 1
ATOM 774 C C . ARG B 1 32 ? -14.451 -0.758 -25.210 1.00 64.88 32 ARG B C 1
ATOM 775 O O . ARG B 1 32 ? -13.698 -0.462 -24.284 1.00 63.81 32 ARG B O 1
ATOM 783 N N . LEU B 1 33 ? -15.764 -0.546 -25.163 1.00 64.68 33 LEU B N 1
ATOM 784 C CA . LEU B 1 33 ? -16.411 -0.128 -23.921 1.00 63.02 33 LEU B CA 1
ATOM 785 C C . LEU B 1 33 ? -16.302 -1.224 -22.871 1.00 64.00 33 LEU B C 1
ATOM 786 O O . LEU B 1 33 ? -15.931 -0.967 -21.725 1.00 62.57 33 LEU B O 1
ATOM 791 N N . MET B 1 34 ? -16.652 -2.444 -23.268 1.00 59.10 34 MET B N 1
ATOM 792 C CA . MET B 1 34 ? -16.661 -3.578 -22.354 1.00 59.68 34 MET B CA 1
ATOM 793 C C . MET B 1 34 ? -15.275 -3.870 -21.803 1.00 65.84 34 MET B C 1
ATOM 794 O O . MET B 1 34 ? -15.119 -4.136 -20.613 1.00 69.09 34 MET B O 1
ATOM 799 N N . LEU B 1 35 ? -14.270 -3.817 -22.670 1.00 63.64 35 LEU B N 1
ATOM 800 C CA . LEU B 1 35 ? -12.905 -4.126 -22.262 1.00 61.22 35 LEU B CA 1
ATOM 801 C C . LEU B 1 35 ? -12.391 -3.065 -21.303 1.00 56.22 35 LEU B C 1
ATOM 802 O O . LEU B 1 35 ? -11.648 -3.360 -20.372 1.00 63.79 35 LEU B O 1
ATOM 807 N N . GLU B 1 36 ? -12.789 -1.823 -21.548 1.00 56.42 36 GLU B N 1
ATOM 808 C CA . GLU B 1 36 ? -12.402 -0.716 -20.690 1.00 59.87 36 GLU B CA 1
ATOM 809 C C . GLU B 1 36 ? -13.091 -0.829 -19.332 1.00 62.38 36 GLU B C 1
ATOM 810 O O . GLU B 1 36 ? -12.472 -0.595 -18.296 1.00 61.79 36 GLU B O 1
ATOM 816 N N . TYR B 1 37 ? -14.380 -1.167 -19.353 1.00 62.32 37 TYR B N 1
ATOM 817 C CA . TYR B 1 37 ? -15.152 -1.375 -18.130 1.00 58.22 37 TYR B CA 1
ATOM 818 C C . TYR B 1 37 ? -14.524 -2.476 -17.285 1.00 62.70 37 TYR B C 1
ATOM 819 O O . TYR B 1 37 ? -14.234 -2.274 -16.106 1.00 64.28 37 TYR B O 1
ATOM 828 N N . ILE B 1 38 ? -14.344 -3.645 -17.892 1.00 63.48 38 ILE B N 1
ATOM 829 C CA . ILE B 1 38 ? -13.749 -4.794 -17.217 1.00 64.07 38 ILE B CA 1
ATOM 830 C C . ILE B 1 38 ? -12.394 -4.438 -16.601 1.00 68.62 38 ILE B C 1
ATOM 831 O O . ILE B 1 38 ? -12.105 -4.807 -15.462 1.00 70.66 38 ILE B O 1
ATOM 836 N N . ALA B 1 39 ? -11.573 -3.712 -17.353 1.00 63.59 39 ALA B N 1
ATOM 837 C CA . ALA B 1 39 ? -10.250 -3.314 -16.880 1.00 64.43 39 ALA B CA 1
ATOM 838 C C . ALA B 1 39 ? -10.304 -2.446 -15.623 1.00 70.12 39 ALA B C 1
ATOM 839 O O . ALA B 1 39 ? -9.504 -2.620 -14.706 1.00 79.04 39 ALA B O 1
ATOM 841 N N . ASP B 1 40 ? -11.256 -1.519 -15.584 1.00 67.76 40 ASP B N 1
ATOM 842 C CA . ASP B 1 40 ? -11.346 -0.557 -14.492 1.00 64.60 40 ASP B CA 1
ATOM 843 C C . ASP B 1 40 ? -12.157 -1.068 -13.306 1.00 67.41 40 ASP B C 1
ATOM 844 O O . ASP B 1 40 ? -11.806 -0.818 -12.154 1.00 86.86 40 ASP B O 1
ATOM 849 N N . ASN B 1 41 ? -13.245 -1.777 -13.590 1.00 59.69 41 ASN B N 1
ATOM 850 C CA . ASN B 1 41 ? -14.138 -2.255 -12.539 1.00 54.83 41 ASN B CA 1
ATOM 851 C C . ASN B 1 41 ? -13.867 -3.692 -12.083 1.00 63.80 41 ASN B C 1
ATOM 852 O O . ASN B 1 41 ? -14.391 -4.126 -11.058 1.00 66.09 41 ASN B O 1
ATOM 857 N N . GLU B 1 42 ? -13.059 -4.419 -12.850 1.00 72.52 42 GLU B N 1
ATOM 858 C CA . GLU B 1 42 ? -12.696 -5.809 -12.537 1.00 77.35 42 GLU B CA 1
ATOM 859 C C . GLU B 1 42 ? -13.894 -6.747 -12.402 1.00 76.94 42 GLU B C 1
ATOM 860 O O . GLU B 1 42 ? -13.896 -7.662 -11.578 1.00 73.92 42 GLU B O 1
ATOM 866 N N . ARG B 1 43 ? -14.913 -6.507 -13.217 1.00 73.84 43 ARG B N 1
ATOM 867 C CA . ARG B 1 43 ? -16.042 -7.421 -13.313 1.00 64.90 43 ARG B CA 1
ATOM 868 C C . ARG B 1 43 ? -16.702 -7.264 -14.678 1.00 69.78 43 ARG B C 1
ATOM 869 O O . ARG B 1 43 ? -16.406 -6.322 -15.413 1.00 74.19 43 ARG B O 1
ATOM 877 N N . LEU B 1 44 ? -17.583 -8.198 -15.023 1.00 68.37 44 LEU B N 1
ATOM 878 C CA . LEU B 1 44 ? -18.368 -8.081 -16.241 1.00 57.82 44 LEU B CA 1
ATOM 879 C C . LEU B 1 44 ? -19.485 -7.089 -15.952 1.00 68.69 44 LEU B C 1
ATOM 880 O O . LEU B 1 44 ? -19.920 -6.965 -14.807 1.00 70.40 44 LEU B O 1
ATOM 885 N N . PRO B 1 45 ? -19.952 -6.371 -16.984 1.00 68.78 45 PRO B N 1
ATOM 886 C CA . PRO B 1 45 ? -20.965 -5.334 -16.762 1.00 60.83 45 PRO B CA 1
ATOM 887 C C . PRO B 1 45 ? -22.356 -5.905 -16.529 1.00 54.79 45 PRO B C 1
ATOM 888 O O . PRO B 1 45 ? -23.285 -5.149 -16.242 1.00 60.33 45 PRO B O 1
ATOM 892 N N . PHE B 1 46 ? -22.499 -7.220 -16.631 1.00 50.49 46 PHE B N 1
ATOM 893 C CA . PHE B 1 46 ? -23.806 -7.828 -16.447 1.00 52.79 46 PHE B CA 1
ATOM 894 C C . PHE B 1 46 ? -24.154 -7.897 -14.966 1.00 62.37 46 PHE B C 1
ATOM 895 O O . PHE B 1 46 ? -23.268 -7.822 -14.110 1.00 67.09 46 PHE B O 1
ATOM 903 N N . LYS B 1 47 ? -25.448 -8.012 -14.677 1.00 59.60 47 LYS B N 1
ATOM 904 C CA . LYS B 1 47 ? -25.936 -8.149 -13.313 1.00 57.62 47 LYS B CA 1
ATOM 905 C C . LYS B 1 47 ? -25.205 -9.335 -12.698 1.00 59.94 47 LYS B C 1
ATOM 906 O O . LYS B 1 47 ? -25.091 -10.386 -13.326 1.00 59.23 47 LYS B O 1
ATOM 912 N N . GLN B 1 48 ? -24.716 -9.180 -11.473 1.00 63.99 48 GLN B N 1
ATOM 913 C CA . GLN B 1 48 ? -23.951 -10.252 -10.849 1.00 62.47 48 GLN B CA 1
ATOM 914 C C . GLN B 1 48 ? -24.877 -11.217 -10.117 1.00 69.94 48 GLN B C 1
ATOM 915 O O . GLN B 1 48 ? -24.748 -11.428 -8.910 1.00 75.81 48 GLN B O 1
ATOM 921 N N . THR B 1 49 ? -25.813 -11.795 -10.867 1.00 65.51 49 THR B N 1
ATOM 922 C CA . THR B 1 49 ? -26.865 -12.628 -10.292 1.00 62.28 49 THR B CA 1
ATOM 923 C C . THR B 1 49 ? -26.390 -14.008 -9.840 1.00 68.17 49 THR B C 1
ATOM 924 O O . THR B 1 49 ? -26.977 -14.596 -8.929 1.00 75.04 49 THR B O 1
ATOM 928 N N . LEU B 1 50 ? -25.352 -14.533 -10.486 1.00 67.07 50 LEU B N 1
ATOM 929 C CA . LEU B 1 50 ? -24.757 -15.790 -10.042 1.00 69.26 50 LEU B CA 1
ATOM 930 C C . LEU B 1 50 ? -24.123 -15.606 -8.672 1.00 64.16 50 LEU B C 1
ATOM 931 O O . LEU B 1 50 ? -24.231 -16.470 -7.804 1.00 73.36 50 LEU B O 1
ATOM 936 N N . LEU B 1 51 ? -23.441 -14.482 -8.495 1.00 62.46 51 LEU B N 1
ATOM 937 C CA . LEU B 1 51 ? -22.860 -14.133 -7.211 1.00 69.11 51 LEU B CA 1
ATOM 938 C C . LEU B 1 51 ? -23.980 -13.768 -6.239 1.00 77.03 51 LEU B C 1
ATOM 939 O O . LEU B 1 51 ? -23.886 -14.023 -5.036 1.00 80.23 51 LEU B O 1
ATOM 944 N N . SER B 1 52 ? -25.039 -13.166 -6.771 1.00 71.73 52 SER B N 1
ATOM 945 C CA . SER B 1 52 ? -26.175 -12.746 -5.957 1.00 66.59 52 SER B CA 1
ATOM 946 C C . SER B 1 52 ? -26.852 -13.909 -5.235 1.00 68.57 52 SER B C 1
ATOM 947 O O . SER B 1 52 ? -27.137 -13.819 -4.041 1.00 74.47 52 SER B O 1
ATOM 950 N N . ASP B 1 53 ? -27.118 -14.994 -5.957 1.00 67.66 53 ASP B N 1
ATOM 951 C CA . ASP B 1 53 ? -27.799 -16.140 -5.356 1.00 74.43 53 ASP B CA 1
ATOM 952 C C . ASP B 1 53 ? -26.830 -17.140 -4.716 1.00 81.40 53 ASP B C 1
ATOM 953 O O . ASP B 1 53 ? -27.244 -18.181 -4.204 1.00 81.75 53 ASP B O 1
ATOM 958 N N . GLU B 1 54 ? -25.541 -16.821 -4.753 1.00 83.06 54 GLU B N 1
ATOM 959 C CA . GLU B 1 54 ? -24.570 -17.533 -3.936 1.00 82.49 54 GLU B CA 1
ATOM 960 C C . GLU B 1 54 ? -24.622 -16.962 -2.522 1.00 83.97 54 GLU B C 1
ATOM 961 O O . GLU B 1 54 ? -24.602 -17.702 -1.537 1.00 87.52 54 GLU B O 1
ATOM 967 N N . ASP B 1 55 ? -24.692 -15.635 -2.441 1.00 73.94 55 ASP B N 1
ATOM 968 C CA . ASP B 1 55 ? -24.841 -14.926 -1.174 1.00 69.80 55 ASP B CA 1
ATOM 969 C C . ASP B 1 55 ? -26.169 -15.260 -0.514 1.00 72.06 55 ASP B C 1
ATOM 970 O O . ASP B 1 55 ? -26.268 -15.338 0.710 1.00 76.78 55 ASP B O 1
ATOM 975 N N . ALA B 1 56 ? -27.191 -15.438 -1.343 1.00 72.29 56 ALA B N 1
ATOM 976 C CA . ALA B 1 56 ? -28.522 -15.773 -0.865 1.00 73.40 56 ALA B CA 1
ATOM 977 C C . ALA B 1 56 ? -28.508 -17.060 -0.050 1.00 76.75 56 ALA B C 1
ATOM 978 O O . ALA B 1 56 ? -29.312 -17.230 0.863 1.00 83.76 56 ALA B O 1
ATOM 980 N N . GLU B 1 57 ? -27.589 -17.962 -0.380 1.00 72.74 57 GLU B N 1
ATOM 981 C CA . GLU B 1 57 ? -27.509 -19.243 0.308 1.00 81.65 57 GLU B CA 1
ATOM 982 C C . GLU B 1 57 ? -26.624 -19.108 1.533 1.00 82.07 57 GLU B C 1
ATOM 983 O O . GLU B 1 57 ? -26.796 -19.816 2.524 1.00 87.56 57 GLU B O 1
ATOM 989 N N . LEU B 1 58 ? -25.669 -18.191 1.442 1.00 76.59 58 LEU B N 1
ATOM 990 C CA . LEU B 1 58 ? -24.836 -17.820 2.572 1.00 73.63 58 LEU B CA 1
ATOM 991 C C . LEU B 1 58 ? -25.712 -17.201 3.646 1.00 73.89 58 LEU B C 1
ATOM 992 O O . LEU B 1 58 ? -25.551 -17.477 4.832 1.00 74.19 58 LEU B O 1
ATOM 997 N N . VAL B 1 59 ? -26.645 -16.362 3.212 1.00 76.90 59 VAL B N 1
ATOM 998 C CA . VAL B 1 59 ? -27.620 -15.764 4.110 1.00 72.06 59 VAL B CA 1
ATOM 999 C C . VAL B 1 59 ? -28.484 -16.850 4.752 1.00 72.97 59 VAL B C 1
ATOM 1000 O O . VAL B 1 59 ? -28.843 -16.764 5.929 1.00 72.28 59 VAL B O 1
ATOM 1004 N N . GLU B 1 60 ? -28.788 -17.890 3.983 1.00 71.91 60 GLU B N 1
ATOM 1005 C CA . GLU B 1 60 ? -29.619 -18.977 4.482 1.00 78.60 60 GLU B CA 1
ATOM 1006 C C . GLU B 1 60 ? -28.926 -19.784 5.579 1.00 83.80 60 GLU B C 1
ATOM 1007 O O . GLU B 1 60 ? -29.585 -20.317 6.468 1.00 85.65 60 GLU B O 1
ATOM 1013 N N . ILE B 1 61 ? -27.600 -19.863 5.527 1.00 81.31 61 ILE B N 1
ATOM 1014 C CA . ILE B 1 61 ? -26.849 -20.604 6.535 1.00 75.16 61 ILE B CA 1
ATOM 1015 C C . ILE B 1 61 ? -26.721 -19.757 7.798 1.00 66.66 61 ILE B C 1
ATOM 1016 O O . ILE B 1 61 ? -26.798 -20.270 8.918 1.00 65.16 61 ILE B O 1
ATOM 1021 N N . VAL B 1 62 ? -26.537 -18.454 7.606 1.00 65.49 62 VAL B N 1
ATOM 1022 C CA . VAL B 1 62 ? -26.469 -17.502 8.710 1.00 66.33 62 VAL B CA 1
ATOM 1023 C C . VAL B 1 62 ? -27.773 -17.498 9.500 1.00 73.56 62 VAL B C 1
ATOM 1024 O O . VAL B 1 62 ? -27.767 -17.583 10.731 1.00 75.71 62 VAL B O 1
ATOM 1028 N N . LYS B 1 63 ? -28.886 -17.379 8.779 1.00 71.83 63 LYS B N 1
ATOM 1029 C CA . LYS B 1 63 ? -30.216 -17.427 9.381 1.00 74.14 63 LYS B CA 1
ATOM 1030 C C . LYS B 1 63 ? -30.422 -18.689 10.227 1.00 74.74 63 LYS B C 1
ATOM 1031 O O . LYS B 1 63 ? -30.841 -18.606 11.378 1.00 77.03 63 LYS B O 1
ATOM 1037 N N . GLU B 1 64 ? -30.135 -19.851 9.646 1.00 81.61 64 GLU B N 1
ATOM 1038 C CA . GLU B 1 64 ? -30.312 -21.127 10.339 1.00 80.51 64 GLU B CA 1
ATOM 1039 C C . GLU B 1 64 ? -29.480 -21.210 11.613 1.00 76.15 64 GLU B C 1
ATOM 1040 O O . GLU B 1 64 ? -29.930 -21.742 12.628 1.00 83.95 64 GLU B O 1
ATOM 1046 N N . ARG B 1 65 ? -28.261 -20.687 11.551 1.00 67.45 65 ARG B N 1
ATOM 1047 C CA . ARG B 1 65 ? -27.341 -20.773 12.680 1.00 69.96 65 ARG B CA 1
ATOM 1048 C C . ARG B 1 65 ? -27.615 -19.738 13.769 1.00 70.89 65 ARG B C 1
ATOM 1049 O O . ARG B 1 65 ? -27.363 -19.996 14.948 1.00 73.70 65 ARG B O 1
ATOM 1057 N N . LEU B 1 66 ? -28.123 -18.571 13.381 1.00 60.57 66 LEU B N 1
ATOM 1058 C CA . LEU B 1 66 ? -28.505 -17.558 14.363 1.00 63.27 66 LEU B CA 1
ATOM 1059 C C . LEU B 1 66 ? -29.782 -17.913 15.133 1.00 71.74 66 LEU B C 1
ATOM 1060 O O . LEU B 1 66 ? -30.168 -17.197 16.057 1.00 75.31 66 LEU B O 1
ATOM 1065 N N . ARG B 1 67 ? -30.441 -19.004 14.746 1.00 76.96 67 ARG B N 1
ATOM 1066 C CA . ARG B 1 67 ? -31.591 -19.498 15.501 1.00 92.91 67 ARG B CA 1
ATOM 1067 C C . ARG B 1 67 ? -31.144 -19.960 16.879 1.00 94.61 67 ARG B C 1
ATOM 1068 O O . ARG B 1 67 ? -31.721 -19.579 17.897 1.00 98.26 67 ARG B O 1
ATOM 1076 N N . ASN B 1 68 ? -30.115 -20.798 16.890 1.00 95.95 68 ASN B N 1
ATOM 1077 C CA . ASN B 1 68 ? -29.496 -21.259 18.121 1.00 92.22 68 ASN B CA 1
ATOM 1078 C C . ASN B 1 68 ? -28.012 -20.956 18.022 1.00 78.86 68 ASN B C 1
ATOM 1079 O O . ASN B 1 68 ? -27.214 -21.827 17.675 1.00 72.57 68 ASN B O 1
ATOM 1084 N N . PRO B 1 69 ? -27.634 -19.709 18.329 1.00 65.41 69 PRO B N 1
ATOM 1085 C CA . PRO B 1 69 ? -26.220 -19.342 18.224 1.00 73.55 69 PRO B CA 1
ATOM 1086 C C . PRO B 1 69 ? -25.389 -19.981 19.319 1.00 75.41 69 PRO B C 1
ATOM 1087 O O . PRO B 1 69 ? -25.820 -20.070 20.467 1.00 75.75 69 PRO B O 1
ATOM 1091 N N . LYS B 1 70 ? -24.197 -20.428 18.952 1.00 69.65 70 LYS B N 1
ATOM 1092 C CA . LYS B 1 70 ? -23.280 -21.008 19.915 1.00 69.30 70 LYS B CA 1
ATOM 1093 C C . LYS B 1 70 ? -21.907 -20.363 19.810 1.00 72.58 70 LYS B C 1
ATOM 1094 O O . LYS B 1 70 ? -20.957 -21.013 19.378 1.00 63.66 70 LYS B O 1
ATOM 1100 N N . PRO B 1 71 ? -21.795 -19.081 20.206 1.00 72.40 71 PRO B N 1
ATOM 1101 C CA . PRO B 1 71 ? -20.517 -18.368 20.112 1.00 65.68 71 PRO B CA 1
ATOM 1102 C C . PRO B 1 71 ? -19.446 -18.941 21.027 1.00 64.84 71 PRO B C 1
ATOM 1103 O O . PRO B 1 71 ? -19.737 -19.381 22.141 1.00 65.36 71 PRO B O 1
ATOM 1107 N N . VAL B 1 72 ? -18.212 -18.938 20.535 1.00 68.76 72 VAL B N 1
ATOM 1108 C CA . VAL B 1 72 ? -17.052 -19.312 21.328 1.00 71.27 72 VAL B CA 1
ATOM 1109 C C . VAL B 1 72 ? -15.980 -18.242 21.145 1.00 75.45 72 VAL B C 1
ATOM 1110 O O . VAL B 1 72 ? -15.461 -18.057 20.043 1.00 80.78 72 VAL B O 1
ATOM 1114 N N . ARG B 1 73 ? -15.665 -17.529 22.222 1.00 73.70 73 ARG B N 1
ATOM 1115 C CA . ARG B 1 73 ? -14.613 -16.516 22.196 1.00 73.04 73 ARG B CA 1
ATOM 1116 C C . ARG B 1 73 ? -13.259 -17.189 22.008 1.00 78.32 73 ARG B C 1
ATOM 1117 O O . ARG B 1 73 ? -12.900 -18.092 22.763 1.00 85.06 73 ARG B O 1
ATOM 1125 N N . VAL B 1 74 ? -12.515 -16.748 20.997 1.00 75.05 74 VAL B N 1
ATOM 1126 C CA . VAL B 1 74 ? -11.212 -17.330 20.684 1.00 77.83 74 VAL B CA 1
ATOM 1127 C C . VAL B 1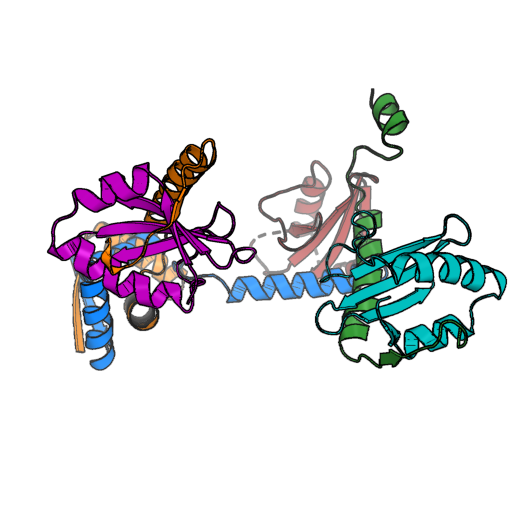 74 ? -10.159 -16.269 20.366 1.00 83.42 74 VAL B C 1
ATOM 1128 O O . VAL B 1 74 ? -10.487 -15.120 20.064 1.00 91.60 74 VAL B O 1
ATOM 1132 N N . THR B 1 75 ? -8.891 -16.667 20.435 1.00 80.02 75 THR B N 1
ATOM 1133 C CA . THR B 1 75 ? -7.793 -15.828 19.965 1.00 86.04 75 THR B CA 1
ATOM 1134 C C . THR B 1 75 ? -7.220 -16.407 18.671 1.00 94.47 75 THR B C 1
ATOM 1135 O O . THR B 1 75 ? -7.490 -17.559 18.333 1.00 98.94 75 THR B O 1
ATOM 1139 N N . LEU B 1 76 ? -6.443 -15.606 17.947 1.00 95.62 76 LEU B N 1
ATOM 1140 C CA . LEU B 1 76 ? -5.859 -16.036 16.679 1.00 87.79 76 LEU B CA 1
ATOM 1141 C C . LEU B 1 76 ? -4.956 -17.246 16.875 1.00 94.95 76 LEU B C 1
ATOM 1142 O O . LEU B 1 76 ? -4.925 -18.154 16.042 1.00 97.78 76 LEU B O 1
ATOM 1147 N N . ASP B 1 77 ? -4.234 -17.253 17.992 1.00 99.57 77 ASP B N 1
ATOM 1148 C CA . ASP B 1 77 ? -3.291 -18.323 18.304 1.00 102.69 77 ASP B CA 1
ATOM 1149 C C . ASP B 1 77 ? -3.994 -19.665 18.491 1.00 102.00 77 ASP B C 1
ATOM 1150 O O . ASP B 1 77 ? -3.375 -20.721 18.367 1.00 106.70 77 ASP B O 1
ATOM 1155 N N . GLU B 1 78 ? -5.288 -19.617 18.795 1.00 96.01 78 GLU B N 1
ATOM 1156 C CA . GLU B 1 78 ? -6.103 -20.822 18.880 1.00 92.75 78 GLU B CA 1
ATOM 1157 C C . GLU B 1 78 ? -6.496 -21.298 17.484 1.00 92.28 78 GLU B C 1
ATOM 1158 O O . GLU B 1 78 ? -6.797 -22.474 17.279 1.00 102.03 78 GLU B O 1
ATOM 1164 N N . LEU B 1 79 ? -6.493 -20.375 16.528 1.00 83.17 79 LEU B N 1
ATOM 1165 C CA . LEU B 1 79 ? -6.894 -20.682 15.158 1.00 87.26 79 LEU B CA 1
ATOM 1166 C C . LEU B 1 79 ? -5.721 -21.176 14.319 1.00 97.18 79 LEU B C 1
ATOM 1167 O O . LEU B 1 79 ? -5.894 -21.548 13.158 1.00 96.15 79 LEU B O 1
ATOM 1173 N N . LEU C 1 33 ? -68.506 -4.289 4.980 1.00 192.35 33 LEU C N 1
ATOM 1174 C CA . LEU C 1 33 ? -67.150 -4.806 5.129 1.00 199.20 33 LEU C CA 1
ATOM 1175 C C . LEU C 1 33 ? -66.142 -3.660 5.137 1.00 201.49 33 LEU C C 1
ATOM 1176 O O . LEU C 1 33 ? -65.364 -3.519 6.080 1.00 202.87 33 LEU C O 1
ATOM 1181 N N . MET C 1 34 ? -66.163 -2.847 4.085 1.00 201.28 34 MET C N 1
ATOM 1182 C CA . MET C 1 34 ? -65.303 -1.671 4.001 1.00 196.45 34 MET C CA 1
ATOM 1183 C C . MET C 1 34 ? -65.560 -0.749 5.188 1.00 190.91 34 MET C C 1
ATOM 1184 O O . MET C 1 34 ? -64.645 -0.098 5.695 1.00 189.01 34 MET C O 1
ATOM 1189 N N . LEU C 1 35 ? -66.813 -0.712 5.630 1.00 186.48 35 LEU C N 1
ATOM 1190 C CA . LEU C 1 35 ? -67.205 0.055 6.804 1.00 180.26 35 LEU C CA 1
ATOM 1191 C C . LEU C 1 35 ? -66.525 -0.469 8.065 1.00 184.54 35 LEU C C 1
ATOM 1192 O O . LEU C 1 35 ? -66.141 0.307 8.939 1.00 179.65 35 LEU C O 1
ATOM 1197 N N . GLU C 1 36 ? -66.380 -1.788 8.152 1.00 194.63 36 GLU C N 1
ATOM 1198 C CA . GLU C 1 36 ? -65.733 -2.415 9.301 1.00 201.48 36 GLU C CA 1
ATOM 1199 C C . GLU C 1 36 ? -64.254 -2.039 9.368 1.00 206.30 36 GLU C C 1
ATOM 1200 O O . GLU C 1 36 ? -63.672 -1.954 10.450 1.00 206.73 36 GLU C O 1
ATOM 1206 N N . TYR C 1 37 ? -63.656 -1.805 8.205 1.00 210.24 37 TYR C N 1
ATOM 1207 C CA . TYR C 1 37 ? -62.277 -1.337 8.141 1.00 213.35 37 TYR C CA 1
ATOM 1208 C C . TYR C 1 37 ? -62.181 0.096 8.653 1.00 206.10 37 TYR C C 1
ATOM 1209 O O . TYR C 1 37 ? -61.420 0.388 9.576 1.00 205.25 37 TYR C O 1
ATOM 1218 N N . ILE C 1 38 ? -62.959 0.985 8.040 1.00 200.24 38 ILE C N 1
ATOM 1219 C CA . ILE C 1 38 ? -62.949 2.407 8.378 1.00 193.22 38 ILE C CA 1
ATOM 1220 C C . ILE C 1 38 ? -63.343 2.635 9.837 1.00 191.74 38 ILE C C 1
ATOM 1221 O O . ILE C 1 38 ? -62.948 3.627 10.454 1.00 188.24 38 ILE C O 1
ATOM 1226 N N . ALA C 1 39 ? -64.116 1.704 10.385 1.00 193.54 39 ALA C N 1
ATOM 1227 C CA . ALA C 1 39 ? -64.524 1.767 11.782 1.00 192.57 39 ALA C CA 1
ATOM 1228 C C . ALA C 1 39 ? -63.314 1.702 12.707 1.00 196.72 39 ALA C C 1
ATOM 1229 O O . ALA C 1 39 ? -63.158 2.532 13.602 1.00 194.10 39 ALA C O 1
ATOM 1231 N N . ASP C 1 40 ? -62.454 0.718 12.472 1.00 202.61 40 ASP C N 1
ATOM 1232 C CA . ASP C 1 40 ? -61.340 0.441 13.371 1.00 204.67 40 ASP C CA 1
ATOM 1233 C C . ASP C 1 40 ? -60.086 1.255 13.048 1.00 206.68 40 ASP C C 1
ATOM 1234 O O . ASP C 1 40 ? -59.515 1.903 13.926 1.00 206.61 40 ASP C O 1
ATOM 1239 N N . ASN C 1 41 ? -59.666 1.219 11.787 1.00 207.95 41 ASN C N 1
ATOM 1240 C CA . ASN C 1 41 ? -58.451 1.905 11.354 1.00 206.92 41 ASN C CA 1
ATOM 1241 C C . ASN C 1 41 ? -58.547 3.429 11.430 1.00 201.60 41 ASN C C 1
ATOM 1242 O O . ASN C 1 41 ? -57.533 4.119 11.538 1.00 200.60 41 ASN C O 1
ATOM 1247 N N . GLU C 1 42 ? -59.777 3.935 11.389 1.00 197.91 42 GLU C N 1
ATOM 1248 C CA . GLU C 1 42 ? -60.058 5.369 11.280 1.00 193.88 42 GLU C CA 1
ATOM 1249 C C . GLU C 1 42 ? -59.359 5.995 10.069 1.00 193.27 42 GLU C C 1
ATOM 1250 O O . GLU C 1 42 ? -58.624 6.975 10.197 1.00 191.78 42 GLU C O 1
ATOM 1256 N N . ARG C 1 43 ? -59.597 5.398 8.902 1.00 182.38 43 ARG C N 1
ATOM 1257 C CA . ARG C 1 43 ? -59.149 5.929 7.614 1.00 178.73 43 ARG C CA 1
ATOM 1258 C C . ARG C 1 43 ? -59.739 5.107 6.466 1.00 182.20 43 ARG C C 1
ATOM 1259 O O . ARG C 1 43 ? -60.521 4.183 6.694 1.00 184.82 43 ARG C O 1
ATOM 1267 N N . LEU C 1 44 ? -59.361 5.449 5.238 1.00 183.19 44 LEU C N 1
ATOM 1268 C CA . LEU C 1 44 ? -59.844 4.756 4.049 1.00 188.53 44 LEU C CA 1
ATOM 1269 C C . LEU C 1 44 ? -58.884 3.630 3.655 1.00 189.45 44 LEU C C 1
ATOM 1270 O O . LEU C 1 44 ? -57.680 3.735 3.886 1.00 183.65 44 LEU C O 1
ATOM 1275 N N . PRO C 1 45 ? -59.414 2.546 3.057 1.00 197.05 45 PRO C N 1
ATOM 1276 C CA . PRO C 1 45 ? -58.584 1.401 2.658 1.00 196.44 45 PRO C CA 1
ATOM 1277 C C . PRO C 1 45 ? -57.606 1.741 1.537 1.00 192.73 45 PRO C C 1
ATOM 1278 O O . PRO C 1 45 ? -56.540 1.132 1.441 1.00 192.87 45 PRO C O 1
ATOM 1282 N N . PHE C 1 46 ? -57.973 2.704 0.700 1.00 188.57 46 PHE C N 1
ATOM 1283 C CA . PHE C 1 46 ? -57.093 3.193 -0.351 1.00 178.53 46 PHE C CA 1
ATOM 1284 C C . PHE C 1 46 ? -55.888 3.855 0.307 1.00 165.13 46 PHE C C 1
ATOM 1285 O O . PHE C 1 46 ? -55.927 4.174 1.494 1.00 164.21 46 PHE C O 1
ATOM 1293 N N . LYS C 1 47 ? -54.817 4.067 -0.447 1.00 155.11 47 LYS C N 1
ATOM 1294 C CA . LYS C 1 47 ? -53.654 4.732 0.130 1.00 147.78 47 LYS C CA 1
ATOM 1295 C C . LYS C 1 47 ? -53.802 6.246 0.126 1.00 151.24 47 LYS C C 1
ATOM 1296 O O . LYS C 1 47 ? -54.122 6.855 -0.892 1.00 152.57 47 LYS C O 1
ATOM 1302 N N . GLN C 1 48 ? -53.560 6.837 1.290 1.00 151.63 48 GLN C N 1
ATOM 1303 C CA . GLN C 1 48 ? -53.707 8.268 1.505 1.00 151.12 48 GLN C CA 1
ATOM 1304 C C . GLN C 1 48 ? -52.648 9.063 0.742 1.00 144.83 48 GLN C C 1
ATOM 1305 O O . GLN C 1 48 ? -51.738 9.622 1.352 1.00 142.23 48 GLN C O 1
ATOM 1311 N N . THR C 1 49 ? -52.762 9.129 -0.584 1.00 141.75 49 THR C N 1
ATOM 1312 C CA . THR C 1 49 ? -51.779 9.862 -1.384 1.00 138.22 49 THR C CA 1
ATOM 1313 C C . THR C 1 49 ? -51.884 11.373 -1.187 1.00 144.90 49 THR C C 1
ATOM 1314 O O . THR C 1 49 ? -50.989 12.118 -1.586 1.00 145.75 49 THR C O 1
ATOM 1318 N N . LEU C 1 50 ? -52.979 11.826 -0.583 1.00 148.21 50 LEU C N 1
ATOM 1319 C CA . LEU C 1 50 ? -53.140 13.246 -0.289 1.00 149.04 50 LEU C CA 1
ATOM 1320 C C . LEU C 1 50 ? -52.216 13.669 0.846 1.00 148.73 50 LEU C C 1
ATOM 1321 O O . LEU C 1 50 ? -51.642 14.757 0.820 1.00 148.57 50 LEU C O 1
ATOM 1326 N N . LEU C 1 51 ? -52.074 12.802 1.842 1.00 150.23 51 LEU C N 1
ATOM 1327 C CA . LEU C 1 51 ? -51.158 13.059 2.946 1.00 149.64 51 LEU C CA 1
ATOM 1328 C C . LEU C 1 51 ? -49.719 12.815 2.496 1.00 145.36 51 LEU C C 1
ATOM 1329 O O . LEU C 1 51 ? -48.774 13.364 3.066 1.00 144.47 51 LEU C O 1
ATOM 1334 N N . SER C 1 52 ? -49.565 11.990 1.465 1.00 140.87 52 SER C N 1
ATOM 1335 C CA . SER C 1 52 ? -48.262 11.757 0.854 1.00 133.03 52 SER C CA 1
ATOM 1336 C C . SER C 1 52 ? -47.691 13.065 0.323 1.00 128.73 52 SER C C 1
ATOM 1337 O O . SER C 1 52 ? -46.585 13.463 0.689 1.00 123.60 52 SER C O 1
ATOM 1340 N N . ASP C 1 53 ? -48.453 13.736 -0.536 1.00 131.64 53 ASP C N 1
ATOM 1341 C CA . ASP C 1 53 ? -48.035 15.033 -1.056 1.00 134.23 53 ASP C CA 1
ATOM 1342 C C . ASP C 1 53 ? -48.547 16.191 -0.203 1.00 137.80 53 ASP C C 1
ATOM 1343 O O . ASP C 1 53 ? -48.909 17.250 -0.715 1.00 141.64 53 ASP C O 1
ATOM 1348 N N . GLU C 1 54 ? -48.587 15.964 1.105 1.00 136.96 54 GLU C N 1
ATOM 1349 C CA . GLU C 1 54 ? -48.730 17.043 2.068 1.00 141.96 54 GLU C CA 1
ATOM 1350 C C . GLU C 1 54 ? -47.497 16.973 2.955 1.00 140.27 54 GLU C C 1
ATOM 1351 O O . GLU C 1 54 ? -46.963 17.992 3.391 1.00 142.20 54 GLU C O 1
ATOM 1357 N N . ASP C 1 55 ? -47.044 15.746 3.197 1.00 137.16 55 ASP C N 1
ATOM 1358 C CA . ASP C 1 55 ? -45.806 15.498 3.921 1.00 133.01 55 ASP C CA 1
ATOM 1359 C C . ASP C 1 55 ? -44.607 15.765 3.020 1.00 128.51 55 ASP C C 1
ATOM 1360 O O . ASP C 1 55 ? -43.473 15.849 3.487 1.00 123.56 55 ASP C O 1
ATOM 1365 N N . ALA C 1 56 ? -44.864 15.892 1.722 1.00 128.58 56 ALA C N 1
ATOM 1366 C CA . ALA C 1 56 ? -43.816 16.209 0.760 1.00 127.00 56 ALA C CA 1
ATOM 1367 C C . ALA C 1 56 ? -43.531 17.704 0.785 1.00 129.70 56 ALA C C 1
ATOM 1368 O O . ALA C 1 56 ? -42.406 18.141 0.538 1.00 124.45 56 ALA C O 1
ATOM 1370 N N . GLU C 1 57 ? -44.569 18.480 1.083 1.00 135.97 57 GLU C N 1
ATOM 1371 C CA . GLU C 1 57 ? -44.456 19.924 1.213 1.00 139.85 57 GLU C CA 1
ATOM 1372 C C . GLU C 1 57 ? -43.551 20.250 2.387 1.00 135.12 57 GLU C C 1
ATOM 1373 O O . GLU C 1 57 ? -42.662 21.096 2.293 1.00 136.75 57 GLU C O 1
ATOM 1379 N N . LEU C 1 58 ? -43.797 19.560 3.495 1.00 105.47 58 LEU C N 1
ATOM 1380 C CA . LEU C 1 58 ? -43.061 19.773 4.730 1.00 100.83 58 LEU C CA 1
ATOM 1381 C C . LEU C 1 58 ? -41.598 19.408 4.534 1.00 101.44 58 LEU C C 1
ATOM 1382 O O . LEU C 1 58 ? -40.704 20.180 4.882 1.00 101.05 58 LEU C O 1
ATOM 1387 N N . VAL C 1 59 ? -41.371 18.224 3.969 1.00 101.13 59 VAL C N 1
ATOM 1388 C CA . VAL C 1 59 ? -40.035 17.757 3.617 1.00 94.79 59 VAL C CA 1
ATOM 1389 C C . VAL C 1 59 ? -39.299 18.806 2.790 1.00 96.54 59 VAL C C 1
ATOM 1390 O O . VAL C 1 59 ? -38.098 19.021 2.967 1.00 97.17 59 VAL C O 1
ATOM 1394 N N . GLU C 1 60 ? -40.033 19.478 1.908 1.00 94.10 60 GLU C N 1
ATOM 1395 C CA . GLU C 1 60 ? -39.443 20.507 1.063 1.00 91.03 60 GLU C CA 1
ATOM 1396 C C . GLU C 1 60 ? -38.919 21.680 1.887 1.00 85.43 60 GLU C C 1
ATOM 1397 O O . GLU C 1 60 ? -37.748 22.039 1.782 1.00 80.49 60 GLU C O 1
ATOM 1403 N N . ILE C 1 61 ? -39.784 22.261 2.714 1.00 85.46 61 ILE C N 1
ATOM 1404 C CA . ILE C 1 61 ? -39.390 23.351 3.604 1.00 92.66 61 ILE C CA 1
ATOM 1405 C C . ILE C 1 61 ? -38.262 22.910 4.532 1.00 85.46 61 ILE C C 1
ATOM 1406 O O . ILE C 1 61 ? -37.418 23.714 4.926 1.00 77.64 61 ILE C O 1
ATOM 1411 N N . VAL C 1 62 ? -38.252 21.625 4.876 1.00 84.07 62 VAL C N 1
ATOM 1412 C CA . VAL C 1 62 ? -37.199 21.071 5.719 1.00 78.91 62 VAL C CA 1
ATOM 1413 C C . VAL C 1 62 ? -35.917 20.821 4.923 1.00 78.78 62 VAL C C 1
ATOM 1414 O O . VAL C 1 62 ? -34.827 21.180 5.373 1.00 79.11 62 VAL C O 1
ATOM 1418 N N . LYS C 1 63 ? -36.046 20.207 3.747 1.00 79.51 63 LYS C N 1
ATOM 1419 C CA . LYS C 1 63 ? -34.893 20.003 2.870 1.00 76.83 63 LYS C CA 1
ATOM 1420 C C . LYS C 1 63 ? -34.253 21.339 2.527 1.00 78.89 63 LYS C C 1
ATOM 1421 O O . LYS C 1 63 ? -33.029 21.470 2.522 1.00 83.41 63 LYS C O 1
ATOM 1427 N N . GLU C 1 64 ? -35.095 22.328 2.241 1.00 85.23 64 GLU C N 1
ATOM 1428 C CA . GLU C 1 64 ? -34.631 23.666 1.888 1.00 85.58 64 GLU C CA 1
ATOM 1429 C C . GLU C 1 64 ? -33.883 24.347 3.029 1.00 81.92 64 GLU C C 1
ATOM 1430 O O . GLU C 1 64 ? -32.839 24.959 2.812 1.00 80.53 64 GLU C O 1
ATOM 1436 N N . ARG C 1 65 ? -34.419 24.255 4.242 1.00 77.51 65 ARG C N 1
ATOM 1437 C CA . ARG C 1 65 ? -33.795 24.917 5.383 1.00 78.61 65 ARG C CA 1
ATOM 1438 C C . ARG C 1 65 ? -32.528 24.205 5.848 1.00 86.07 65 ARG C C 1
ATOM 1439 O O . ARG C 1 65 ? -31.613 24.844 6.371 1.00 88.06 65 ARG C O 1
ATOM 1447 N N . LEU C 1 66 ? -32.469 22.891 5.651 1.00 90.11 66 LEU C N 1
ATOM 1448 C CA . LEU C 1 66 ? -31.264 22.133 5.974 1.00 91.86 66 LEU C CA 1
ATOM 1449 C C . LEU C 1 66 ? -30.099 22.535 5.072 1.00 108.19 66 LEU C C 1
ATOM 1450 O O . LEU C 1 66 ? -28.939 22.266 5.386 1.00 115.27 66 LEU C O 1
ATOM 1455 N N . ARG C 1 67 ? -30.420 23.176 3.951 1.00 115.53 67 ARG C N 1
ATOM 1456 C CA . ARG C 1 67 ? -29.409 23.716 3.051 1.00 118.06 67 ARG C CA 1
ATOM 1457 C C . ARG C 1 67 ? -28.690 24.894 3.688 1.00 118.52 67 ARG C C 1
ATOM 1458 O O . ARG C 1 67 ? -27.463 24.965 3.681 1.00 119.57 67 ARG C O 1
ATOM 1466 N N . ASN C 1 68 ? -29.465 25.820 4.240 1.00 122.37 68 ASN C N 1
ATOM 1467 C CA . ASN C 1 68 ? -28.905 26.946 4.971 1.00 128.30 68 ASN C CA 1
ATOM 1468 C C . ASN C 1 68 ? -29.361 26.934 6.424 1.00 122.37 68 ASN C C 1
ATOM 1469 O O . ASN C 1 68 ? -30.264 27.680 6.798 1.00 131.43 68 ASN C O 1
ATOM 1474 N N . PRO C 1 69 ? -28.750 26.069 7.248 1.00 105.72 69 PRO C N 1
ATOM 1475 C CA . PRO C 1 69 ? -29.143 26.009 8.657 1.00 97.82 69 PRO C CA 1
ATOM 1476 C C . PRO C 1 69 ? -28.572 27.183 9.443 1.00 102.77 69 PRO C C 1
ATOM 1477 O O . PRO C 1 69 ? -27.454 27.621 9.171 1.00 112.00 69 PRO C O 1
ATOM 1481 N N . LYS C 1 70 ? -29.349 27.694 10.393 1.00 93.09 70 LYS C N 1
ATOM 1482 C CA . LYS C 1 70 ? -28.914 28.794 11.248 1.00 91.00 70 LYS C CA 1
ATOM 1483 C C . LYS C 1 70 ? -29.225 28.475 12.713 1.00 100.09 70 LYS C C 1
ATOM 1484 O O . LYS C 1 70 ? -30.154 29.041 13.296 1.00 107.18 70 LYS C O 1
ATOM 1490 N N . PRO C 1 71 ? -28.444 27.562 13.313 1.00 97.79 71 PRO C N 1
ATOM 1491 C CA . PRO C 1 71 ? -28.711 27.012 14.650 1.00 90.72 71 PRO C CA 1
ATOM 1492 C C . PRO C 1 71 ? -28.496 28.006 15.793 1.00 95.65 71 PRO C C 1
ATOM 1493 O O . PRO C 1 71 ? -27.583 28.831 15.743 1.00 94.63 71 PRO C O 1
ATOM 1497 N N . VAL C 1 72 ? -29.342 27.906 16.818 1.00 83.19 72 VAL C N 1
ATOM 1498 C CA . VAL C 1 72 ? -29.301 28.792 17.978 1.00 104.65 72 VAL C CA 1
ATOM 1499 C C . VAL C 1 72 ? -29.693 28.033 19.242 1.00 103.73 72 VAL C C 1
ATOM 1500 O O . VAL C 1 72 ? -30.833 27.579 19.367 1.00 108.18 72 VAL C O 1
ATOM 1504 N N . ARG C 1 73 ? -28.756 27.898 20.176 1.00 93.50 73 ARG C N 1
ATOM 1505 C CA . ARG C 1 73 ? -29.039 27.196 21.423 1.00 94.27 73 ARG C CA 1
ATOM 1506 C C . ARG C 1 73 ? -29.883 28.058 22.349 1.00 98.94 73 ARG C C 1
ATOM 1507 O O . ARG C 1 73 ? -29.629 29.253 22.506 1.00 112.11 73 ARG C O 1
ATOM 1515 N N . VAL C 1 74 ? -30.885 27.441 22.966 1.00 96.68 74 VAL C N 1
ATOM 1516 C CA . VAL C 1 74 ? -31.881 28.188 23.722 1.00 103.88 74 VAL C CA 1
ATOM 1517 C C . VAL C 1 74 ? -32.238 27.554 25.064 1.00 101.47 74 VAL C C 1
ATOM 1518 O O . VAL C 1 74 ? -32.566 26.369 25.145 1.00 103.64 74 VAL C O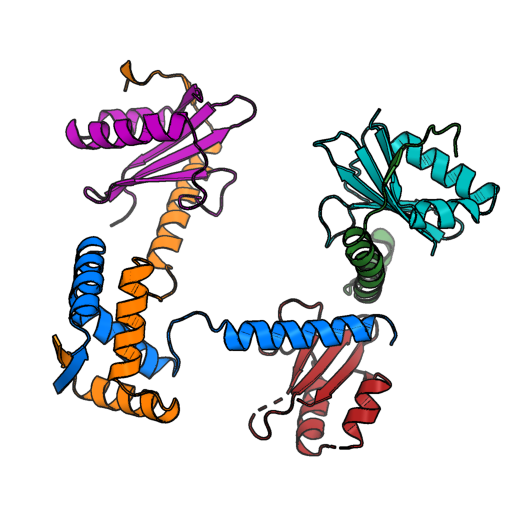 1
ATOM 1522 N N . THR C 1 75 ? -32.167 28.352 26.120 1.00 107.87 75 THR C N 1
ATOM 1523 C CA . THR C 1 75 ? -32.771 27.965 27.379 1.00 118.42 75 THR C CA 1
ATOM 1524 C C . THR C 1 75 ? -34.264 27.829 27.103 1.00 116.38 75 THR C C 1
ATOM 1525 O O . THR C 1 75 ? -34.821 28.578 26.302 1.00 124.23 75 THR C O 1
ATOM 1529 N N . LEU C 1 76 ? -34.911 26.863 27.741 1.00 109.55 76 LEU C N 1
ATOM 1530 C CA . LEU C 1 76 ? -36.358 26.736 27.623 1.00 112.44 76 LEU C CA 1
ATOM 1531 C C . LEU C 1 76 ? -36.992 27.960 28.289 1.00 128.02 76 LEU C C 1
ATOM 1532 O O . LEU C 1 76 ? -38.119 28.344 27.980 1.00 131.06 76 LEU C O 1
ATOM 1537 N N . ASP C 1 77 ? -36.232 28.576 29.192 1.00 136.73 77 ASP C N 1
ATOM 1538 C CA . ASP C 1 77 ? -36.568 29.871 29.768 1.00 146.60 77 ASP C CA 1
ATOM 1539 C C . ASP C 1 77 ? -36.580 30.930 28.664 1.00 143.69 77 ASP C C 1
ATOM 1540 O O . ASP C 1 77 ? -37.408 31.844 28.669 1.00 147.73 77 ASP C O 1
ATOM 1545 N N . GLU C 1 78 ? -35.656 30.784 27.716 1.00 130.83 78 GLU C N 1
ATOM 1546 C CA . GLU C 1 78 ? -35.508 31.687 26.574 1.00 124.86 78 GLU C CA 1
ATOM 1547 C C . GLU C 1 78 ? -36.530 31.330 25.486 1.00 119.72 78 GLU C C 1
ATOM 1548 O O . GLU C 1 78 ? -36.295 31.536 24.294 1.00 118.70 78 GLU C O 1
ATOM 1554 N N . LEU C 1 79 ? -37.669 30.786 25.909 1.00 110.07 79 LEU C N 1
ATOM 1555 C CA . LEU C 1 79 ? -38.752 30.434 24.996 1.00 100.53 79 LEU C CA 1
ATOM 1556 C C . LEU C 1 79 ? -40.106 30.820 25.579 1.00 101.32 79 LEU C C 1
ATOM 1557 O O . LEU C 1 79 ? -41.039 30.018 25.580 1.00 96.83 79 LEU C O 1
ATOM 1562 N N . TYR D 2 3 ? -62.647 6.315 -14.181 1.00 199.39 3 TYR D N 1
ATOM 1563 C CA . TYR D 2 3 ? -61.946 7.341 -13.420 1.00 195.34 3 TYR D CA 1
ATOM 1564 C C . TYR D 2 3 ? -62.315 8.754 -13.849 1.00 197.87 3 TYR D C 1
ATOM 1565 O O . TYR D 2 3 ? -62.680 8.991 -15.000 1.00 198.26 3 TYR D O 1
ATOM 1574 N N . PHE D 2 4 ? -62.225 9.689 -12.907 1.00 200.19 4 PHE D N 1
ATOM 1575 C CA . PHE D 2 4 ? -62.322 11.106 -13.224 1.00 201.25 4 PHE D CA 1
ATOM 1576 C C . PHE D 2 4 ? -61.029 11.535 -13.901 1.00 199.30 4 PHE D C 1
ATOM 1577 O O . PHE D 2 4 ? -60.015 10.845 -13.805 1.00 199.52 4 PHE D O 1
ATOM 1585 N N . LEU D 2 5 ? -61.065 12.665 -14.597 1.00 196.23 5 LEU D N 1
ATOM 1586 C CA . LEU D 2 5 ? -59.865 13.199 -15.228 1.00 189.68 5 LEU D CA 1
ATOM 1587 C C . LEU D 2 5 ? -59.660 14.630 -14.733 1.00 186.22 5 LEU D C 1
ATOM 1588 O O . LEU D 2 5 ? -60.515 15.493 -14.936 1.00 185.49 5 LEU D O 1
ATOM 1593 N N . ASP D 2 6 ? -58.533 14.877 -14.072 1.00 184.69 6 ASP D N 1
ATOM 1594 C CA . ASP D 2 6 ? -58.166 16.231 -13.670 1.00 181.58 6 ASP D CA 1
ATOM 1595 C C . ASP D 2 6 ? -56.885 16.689 -14.364 1.00 178.52 6 ASP D C 1
ATOM 1596 O O . ASP D 2 6 ? -55.967 15.896 -14.578 1.00 180.69 6 ASP D O 1
ATOM 1601 N N . PHE D 2 7 ? -56.832 17.970 -14.714 1.00 174.59 7 PHE D N 1
ATOM 1602 C CA . PHE D 2 7 ? -55.609 18.576 -15.226 1.00 171.01 7 PHE D CA 1
ATOM 1603 C C . PHE D 2 7 ? -55.149 19.686 -14.296 1.00 166.61 7 PHE D C 1
ATOM 1604 O O . PHE D 2 7 ? -55.953 20.499 -13.837 1.00 167.45 7 PHE D O 1
ATOM 1612 N N . ASP D 2 8 ? -53.849 19.720 -14.028 1.00 164.91 8 ASP D N 1
ATOM 1613 C CA . ASP D 2 8 ? -53.247 20.852 -13.344 1.00 162.44 8 ASP D CA 1
ATOM 1614 C C . ASP D 2 8 ? -53.251 22.016 -14.321 1.00 164.71 8 ASP D C 1
ATOM 1615 O O . ASP D 2 8 ? -53.242 21.809 -15.534 1.00 168.89 8 ASP D O 1
ATOM 1620 N N . GLU D 2 9 ? -53.271 23.236 -13.796 1.00 163.32 9 GLU D N 1
ATOM 1621 C CA . GLU D 2 9 ? -53.314 24.424 -14.641 1.00 170.07 9 GLU D CA 1
ATOM 1622 C C . GLU D 2 9 ? -52.120 24.516 -15.594 1.00 166.40 9 GLU D C 1
ATOM 1623 O O . GLU D 2 9 ? -52.289 24.833 -16.771 1.00 168.61 9 GLU D O 1
ATOM 1629 N N . ARG D 2 10 ? -50.920 24.248 -15.085 1.00 157.63 10 ARG D N 1
ATOM 1630 C CA . ARG D 2 10 ? -49.723 24.223 -15.926 1.00 154.50 10 ARG D CA 1
ATOM 1631 C C . ARG D 2 10 ? -49.768 23.171 -17.038 1.00 156.72 10 ARG D C 1
ATOM 1632 O O . ARG D 2 10 ? -49.358 23.440 -18.167 1.00 158.33 10 ARG D O 1
ATOM 1640 N N . ALA D 2 11 ? -50.260 21.979 -16.715 1.00 156.48 11 ALA D N 1
ATOM 1641 C CA . ALA D 2 11 ? -50.356 20.899 -17.695 1.00 157.99 11 ALA D CA 1
ATOM 1642 C C . ALA D 2 11 ? -51.316 21.227 -18.829 1.00 158.21 11 ALA D C 1
ATOM 1643 O O . ALA D 2 11 ? -51.106 20.821 -19.972 1.00 158.22 11 ALA D O 1
ATOM 1645 N N . LEU D 2 12 ? -52.367 21.971 -18.506 1.00 159.06 12 LEU D N 1
ATOM 1646 C CA . LEU D 2 12 ? -53.383 22.316 -19.487 1.00 166.16 12 LEU D CA 1
ATOM 1647 C C . LEU D 2 12 ? -52.846 23.361 -20.458 1.00 166.50 12 LEU D C 1
ATOM 1648 O O . LEU D 2 12 ? -53.180 23.348 -21.643 1.00 165.29 12 LEU D O 1
ATOM 1653 N N . LYS D 2 13 ? -52.016 24.266 -19.948 1.00 163.84 13 LYS D N 1
ATOM 1654 C CA . LYS D 2 13 ? -51.349 25.246 -20.795 1.00 163.79 13 LYS D CA 1
ATOM 1655 C C . LYS D 2 13 ? -50.444 24.537 -21.800 1.00 166.99 13 LYS D C 1
ATOM 1656 O O . LYS D 2 13 ? -50.357 24.937 -22.960 1.00 169.72 13 LYS D O 1
ATOM 1662 N N . GLU D 2 14 ? -49.771 23.483 -21.345 1.00 167.46 14 GLU D N 1
ATOM 1663 C CA . GLU D 2 14 ? -48.919 22.679 -22.217 1.00 169.58 14 GLU D CA 1
ATOM 1664 C C . GLU D 2 14 ? -49.718 21.983 -23.318 1.00 176.84 14 GLU D C 1
ATOM 1665 O O . GLU D 2 14 ? -49.317 21.980 -24.482 1.00 176.37 14 GLU D O 1
ATOM 1671 N N . TRP D 2 15 ? -50.848 21.394 -22.935 1.00 191.79 15 TRP D N 1
ATOM 1672 C CA . TRP D 2 15 ? -51.704 20.655 -23.861 1.00 199.78 15 TRP D CA 1
ATOM 1673 C C . TRP D 2 15 ? -52.196 21.501 -25.034 1.00 199.19 15 TRP D C 1
ATOM 1674 O O . TRP D 2 15 ? -52.208 21.038 -26.175 1.00 201.64 15 TRP D O 1
ATOM 1685 N N . ARG D 2 16 ? -52.611 22.731 -24.743 1.00 194.68 16 ARG D N 1
ATOM 1686 C CA . ARG D 2 16 ? -53.136 23.640 -25.761 1.00 192.32 16 ARG D CA 1
ATOM 1687 C C . ARG D 2 16 ? -52.175 23.830 -26.934 1.00 194.84 16 ARG D C 1
ATOM 1688 O O . ARG D 2 16 ? -52.606 23.947 -28.081 1.00 198.57 16 ARG D O 1
ATOM 1696 N N . LYS D 2 17 ? -50.878 23.863 -26.646 1.00 193.25 17 LYS D N 1
ATOM 1697 C CA . LYS D 2 17 ? -49.878 24.024 -27.698 1.00 195.45 17 LYS D CA 1
ATOM 1698 C C . LYS D 2 17 ? -49.188 22.706 -28.044 1.00 198.47 17 LYS D C 1
ATOM 1699 O O . LYS D 2 17 ? -48.258 22.673 -28.849 1.00 199.93 17 LYS D O 1
ATOM 1705 N N . ARG D 2 23 ? -51.808 15.922 -30.362 1.00 205.85 23 ARG D N 1
ATOM 1706 C CA . ARG D 2 23 ? -52.666 15.762 -29.193 1.00 207.80 23 ARG D CA 1
ATOM 1707 C C . ARG D 2 23 ? -53.656 14.614 -29.376 1.00 218.20 23 ARG D C 1
ATOM 1708 O O . ARG D 2 23 ? -54.130 14.026 -28.403 1.00 219.53 23 ARG D O 1
ATOM 1716 N N . GLU D 2 24 ? -53.964 14.309 -30.633 1.00 225.61 24 GLU D N 1
ATOM 1717 C CA . GLU D 2 24 ? -54.889 13.230 -30.971 1.00 232.12 24 GLU D CA 1
ATOM 1718 C C . GLU D 2 24 ? -54.434 11.839 -30.522 1.00 231.15 24 GLU D C 1
ATOM 1719 O O . GLU D 2 24 ? -55.243 11.051 -30.033 1.00 231.80 24 GLU D O 1
ATOM 1725 N N . GLN D 2 25 ? -53.147 11.534 -30.673 1.00 229.21 25 GLN D N 1
ATOM 1726 C CA . GLN D 2 25 ? -52.664 10.200 -30.323 1.00 230.96 25 GLN D CA 1
ATOM 1727 C C . GLN D 2 25 ? -52.549 9.991 -28.819 1.00 233.68 25 GLN D C 1
ATOM 1728 O O . GLN D 2 25 ? -52.796 8.896 -28.318 1.00 235.01 25 GLN D O 1
ATOM 1734 N N . LEU D 2 26 ? -52.180 11.049 -28.106 1.00 233.38 26 LEU D N 1
ATOM 1735 C CA . LEU D 2 26 ? -52.111 11.009 -26.651 1.00 231.60 26 LEU D CA 1
ATOM 1736 C C . LEU D 2 26 ? -53.493 10.820 -26.042 1.00 232.46 26 LEU D C 1
ATOM 1737 O O . LEU D 2 26 ? -53.667 10.055 -25.094 1.00 232.99 26 LEU D O 1
ATOM 1742 N N . LYS D 2 27 ? -54.471 11.524 -26.602 1.00 203.38 27 LYS D N 1
ATOM 1743 C CA . LYS D 2 27 ? -55.849 11.455 -26.134 1.00 200.22 27 LYS D CA 1
ATOM 1744 C C . LYS D 2 27 ? -56.374 10.037 -26.340 1.00 205.06 27 LYS D C 1
ATOM 1745 O O . LYS D 2 27 ? -57.191 9.542 -25.564 1.00 206.44 27 LYS D O 1
ATOM 1751 N N . LYS D 2 28 ? -55.891 9.394 -27.399 1.00 207.12 28 LYS D N 1
ATOM 1752 C CA . LYS D 2 28 ? -56.275 8.028 -27.734 1.00 209.62 28 LYS D CA 1
ATOM 1753 C C . LYS D 2 28 ? -55.796 7.050 -26.665 1.00 210.87 28 LYS D C 1
ATOM 1754 O O . LYS D 2 28 ? -56.419 6.017 -26.423 1.00 214.96 28 LYS D O 1
ATOM 1760 N N . LYS D 2 29 ? -54.676 7.388 -26.034 1.00 207.58 29 LYS D N 1
ATOM 1761 C CA . LYS D 2 29 ? -54.094 6.567 -24.978 1.00 205.92 29 LYS D CA 1
ATOM 1762 C C . LYS D 2 29 ? -54.654 6.920 -23.603 1.00 204.41 29 LYS D C 1
ATOM 1763 O O . LYS D 2 29 ? -54.648 6.097 -22.689 1.00 202.70 29 LYS D O 1
ATOM 1769 N N . LEU D 2 30 ? -55.135 8.152 -23.468 1.00 203.83 30 LEU D N 1
ATOM 1770 C CA . LEU D 2 30 ? -55.719 8.629 -22.218 1.00 202.43 30 LEU D CA 1
ATOM 1771 C C . LEU D 2 30 ? -57.023 7.925 -21.844 1.00 208.17 30 LEU D C 1
ATOM 1772 O O . LEU D 2 30 ? -57.280 7.681 -20.665 1.00 206.39 30 LEU D O 1
ATOM 1777 N N . VAL D 2 31 ? -57.846 7.599 -22.837 1.00 214.90 31 VAL D N 1
ATOM 1778 C CA . VAL D 2 31 ? -59.127 6.950 -22.562 1.00 218.69 31 VAL D CA 1
ATOM 1779 C C . VAL D 2 31 ? -58.911 5.516 -22.087 1.00 219.76 31 VAL D C 1
ATOM 1780 O O . VAL D 2 31 ? -59.707 4.978 -21.317 1.00 220.75 31 VAL D O 1
ATOM 1784 N N . GLU D 2 32 ? -57.827 4.908 -22.554 1.00 219.36 32 GLU D N 1
ATOM 1785 C CA . GLU D 2 32 ? -57.423 3.593 -22.089 1.00 219.58 32 GLU D CA 1
ATOM 1786 C C . GLU D 2 32 ? -56.888 3.737 -20.673 1.00 211.22 32 GLU D C 1
ATOM 1787 O O . GLU D 2 32 ? -57.090 2.868 -19.830 1.00 210.37 32 GLU D O 1
ATOM 1793 N N . VAL D 2 33 ? -56.179 4.834 -20.427 1.00 204.08 33 VAL D N 1
ATOM 1794 C CA . VAL D 2 33 ? -55.684 5.136 -19.091 1.00 197.21 33 VAL D CA 1
ATOM 1795 C C . VAL D 2 33 ? -56.859 5.395 -18.138 1.00 196.52 33 VAL D C 1
ATOM 1796 O O . VAL D 2 33 ? -56.851 4.941 -17.000 1.00 194.96 33 VAL D O 1
ATOM 1800 N N . LEU D 2 34 ? -57.882 6.101 -18.615 1.00 196.74 34 LEU D N 1
ATOM 1801 C CA . LEU D 2 34 ? -59.036 6.432 -17.772 1.00 194.32 34 LEU D CA 1
ATOM 1802 C C . LEU D 2 34 ? -59.806 5.226 -17.238 1.00 197.81 34 LEU D C 1
ATOM 1803 O O . LEU D 2 34 ? -60.501 5.332 -16.229 1.00 197.45 34 LEU D O 1
ATOM 1808 N N . GLU D 2 35 ? -59.700 4.092 -17.920 1.00 200.11 35 GLU D N 1
ATOM 1809 C CA . GLU D 2 35 ? -60.257 2.850 -17.405 1.00 200.22 35 GLU D CA 1
ATOM 1810 C C . GLU D 2 35 ? -59.090 1.925 -17.082 1.00 199.90 35 GLU D C 1
ATOM 1811 O O . GLU D 2 35 ? -58.412 1.451 -17.991 1.00 200.20 35 GLU D O 1
ATOM 1817 N N . SER D 2 36 ? -58.866 1.684 -15.791 1.00 200.63 36 SER D N 1
ATOM 1818 C CA . SER D 2 36 ? -57.692 0.953 -15.302 1.00 202.77 36 SER D CA 1
ATOM 1819 C C . SER D 2 36 ? -56.439 1.781 -15.597 1.00 204.32 36 SER D C 1
ATOM 1820 O O . SER D 2 36 ? -55.748 1.542 -16.591 1.00 208.29 36 SER D O 1
ATOM 1823 N N . PRO D 2 37 ? -56.148 2.763 -14.725 1.00 200.12 37 PRO D N 1
ATOM 1824 C CA . PRO D 2 37 ? -55.082 3.760 -14.890 1.00 194.83 37 PRO D CA 1
ATOM 1825 C C . PRO D 2 37 ? -53.681 3.301 -14.513 1.00 191.54 37 PRO D C 1
ATOM 1826 O O . PRO D 2 37 ? -52.710 3.900 -14.976 1.00 192.03 37 PRO D O 1
ATOM 1830 N N . ARG D 2 38 ? -53.567 2.253 -13.707 1.00 187.26 38 ARG D N 1
ATOM 1831 C CA . ARG D 2 38 ? -52.252 1.836 -13.240 1.00 180.63 38 ARG D CA 1
ATOM 1832 C C . ARG D 2 38 ? -51.560 0.866 -14.192 1.00 181.95 38 ARG D C 1
ATOM 1833 O O . ARG D 2 38 ? -51.784 -0.345 -14.144 1.00 184.15 38 ARG D O 1
ATOM 1841 N N . ILE D 2 39 ? -50.701 1.411 -15.047 1.00 175.16 39 ILE D N 1
ATOM 1842 C CA . ILE D 2 39 ? -49.847 0.582 -15.881 1.00 176.28 39 ILE D CA 1
ATOM 1843 C C . ILE D 2 39 ? -48.438 0.565 -15.283 1.00 171.95 39 ILE D C 1
ATOM 1844 O O . ILE D 2 39 ? -47.620 1.455 -15.518 1.00 165.04 39 ILE D O 1
ATOM 1849 N N . GLU D 2 40 ? -48.186 -0.478 -14.502 1.00 175.31 40 GLU D N 1
ATOM 1850 C CA . GLU D 2 40 ? -46.929 -0.695 -13.788 1.00 174.53 40 GLU D CA 1
ATOM 1851 C C . GLU D 2 40 ? -45.649 -0.613 -14.628 1.00 174.27 40 GLU D C 1
ATOM 1852 O O . GLU D 2 40 ? -44.573 -0.357 -14.087 1.00 168.78 40 GLU D O 1
ATOM 1858 N N . ALA D 2 41 ? -45.757 -0.830 -15.935 1.00 179.55 41 ALA D N 1
ATOM 1859 C CA . ALA D 2 41 ? -44.576 -0.836 -16.794 1.00 179.09 41 ALA D CA 1
ATOM 1860 C C . ALA D 2 41 ? -44.085 0.586 -17.044 1.00 171.32 41 ALA D C 1
ATOM 1861 O O . ALA D 2 41 ? -42.893 0.817 -17.246 1.00 165.65 41 ALA D O 1
ATOM 1863 N N . ASN D 2 42 ? -45.015 1.536 -17.030 1.00 171.17 42 ASN D N 1
ATOM 1864 C CA . ASN D 2 42 ? -44.684 2.942 -17.226 1.00 169.09 42 ASN D CA 1
ATOM 1865 C C . ASN D 2 42 ? -44.533 3.681 -15.904 1.00 166.34 42 ASN D C 1
ATOM 1866 O O . ASN D 2 42 ? -44.575 4.911 -15.862 1.00 161.91 42 ASN D O 1
ATOM 1871 N N . LYS D 2 43 ? -44.367 2.918 -14.828 1.00 168.81 43 LYS D N 1
ATOM 1872 C CA . LYS D 2 43 ? -44.173 3.483 -13.500 1.00 163.23 43 LYS D CA 1
ATOM 1873 C C . LYS D 2 43 ? -42.980 4.421 -13.477 1.00 155.94 43 LYS D C 1
ATOM 1874 O O . LYS D 2 43 ? -41.856 4.019 -13.778 1.00 156.55 43 LYS D O 1
ATOM 1880 N N . LEU D 2 44 ? -43.226 5.673 -13.113 1.00 148.19 44 LEU D N 1
ATOM 1881 C CA . LEU D 2 44 ? -42.136 6.614 -12.946 1.00 142.30 44 LEU D CA 1
ATOM 1882 C C . LEU D 2 44 ? -41.583 6.339 -11.561 1.00 145.92 44 LEU D C 1
ATOM 1883 O O . LEU D 2 44 ? -42.015 6.934 -10.573 1.00 144.61 44 LEU D O 1
ATOM 1888 N N . ARG D 2 45 ? -40.633 5.412 -11.502 1.00 150.77 45 ARG D N 1
ATOM 1889 C CA . ARG D 2 45 ? -40.084 4.957 -10.233 1.00 153.74 45 ARG D CA 1
ATOM 1890 C C . ARG D 2 45 ? -39.365 6.084 -9.510 1.00 147.80 45 ARG D C 1
ATOM 1891 O O . ARG D 2 45 ? -38.531 6.780 -10.090 1.00 146.79 45 ARG D O 1
ATOM 1899 N N . GLY D 2 46 ? -39.688 6.252 -8.234 1.00 146.36 46 GLY D N 1
ATOM 1900 C CA . GLY D 2 46 ? -39.076 7.293 -7.439 1.00 141.65 46 GLY D CA 1
ATOM 1901 C C . GLY D 2 46 ? -40.161 8.254 -7.007 1.00 139.25 46 GLY D C 1
ATOM 1902 O O . GLY D 2 46 ? -39.907 9.207 -6.271 1.00 131.97 46 GLY D O 1
ATOM 1903 N N . MET D 2 47 ? -41.380 7.999 -7.475 1.00 146.54 47 MET D N 1
ATOM 1904 C CA . MET D 2 47 ? -42.506 8.863 -7.157 1.00 146.90 47 MET D CA 1
ATOM 1905 C C . MET D 2 47 ? -43.771 8.075 -6.815 1.00 153.08 47 MET D C 1
ATOM 1906 O O . MET D 2 47 ? -44.024 7.018 -7.394 1.00 158.20 47 MET D O 1
ATOM 1911 N N . PRO D 2 48 ? -44.569 8.587 -5.861 1.00 154.02 48 PRO D N 1
ATOM 1912 C CA . PRO D 2 48 ? -45.840 7.946 -5.507 1.00 156.96 48 PRO D CA 1
ATOM 1913 C C . PRO D 2 48 ? -46.850 7.955 -6.651 1.00 157.27 48 PRO D C 1
ATOM 1914 O O . PRO D 2 48 ? -47.224 9.024 -7.135 1.00 156.00 48 PRO D O 1
ATOM 1918 N N . ASP D 2 49 ? -47.282 6.766 -7.062 1.00 159.11 49 ASP D N 1
ATOM 1919 C CA . ASP D 2 49 ? -48.447 6.593 -7.928 1.00 158.33 49 ASP D CA 1
ATOM 1920 C C . ASP D 2 49 ? -48.376 7.362 -9.253 1.00 154.67 49 ASP D C 1
ATOM 1921 O O . ASP D 2 49 ? -49.410 7.712 -9.820 1.00 153.61 49 ASP D O 1
ATOM 1926 N N . CYS D 2 50 ? -47.170 7.621 -9.748 1.00 152.30 50 CYS D N 1
ATOM 1927 C CA . CYS D 2 50 ? -47.013 8.368 -10.997 1.00 150.36 50 CYS D CA 1
ATOM 1928 C C . CYS D 2 50 ? -46.599 7.489 -12.177 1.00 156.04 50 CYS D C 1
ATOM 1929 O O . CYS D 2 50 ? -45.823 6.547 -12.018 1.00 159.57 50 CYS D O 1
ATOM 1932 N N . TYR D 2 51 ? -47.127 7.803 -13.359 1.00 157.62 51 TYR D N 1
ATOM 1933 C CA . TYR D 2 51 ? -46.862 7.007 -14.557 1.00 158.55 51 TYR D CA 1
ATOM 1934 C C . TYR D 2 51 ? -46.617 7.872 -15.797 1.00 159.54 51 TYR D C 1
ATOM 1935 O O . TYR D 2 51 ? -47.013 9.037 -15.843 1.00 160.94 51 TYR D O 1
ATOM 1944 N N . LYS D 2 52 ? -45.959 7.290 -16.798 1.00 158.53 52 LYS D N 1
ATOM 1945 C CA . LYS D 2 52 ? -45.705 7.972 -18.066 1.00 153.94 52 LYS D CA 1
ATOM 1946 C C . LYS D 2 52 ? -46.639 7.471 -19.166 1.00 159.47 52 LYS D C 1
ATOM 1947 O O . LYS D 2 52 ? -47.137 6.348 -19.103 1.00 163.66 52 LYS D O 1
ATOM 1953 N N . ILE D 2 53 ? -46.878 8.309 -20.171 1.00 159.50 53 ILE D N 1
ATOM 1954 C CA . ILE D 2 53 ? -47.501 7.855 -21.412 1.00 160.95 53 ILE D CA 1
ATOM 1955 C C . ILE D 2 53 ? -46.584 8.109 -22.604 1.00 160.92 53 ILE D C 1
ATOM 1956 O O . ILE D 2 53 ? -45.666 8.927 -22.531 1.00 156.60 53 ILE D O 1
ATOM 1961 N N . ARG D 2 56 ? -44.249 6.407 -28.942 1.00 197.54 56 ARG D N 1
ATOM 1962 C CA . ARG D 2 56 ? -43.289 5.896 -29.914 1.00 200.68 56 ARG D CA 1
ATOM 1963 C C . ARG D 2 56 ? -42.636 7.034 -30.704 1.00 200.46 56 ARG D C 1
ATOM 1964 O O . ARG D 2 56 ? -41.422 7.231 -30.639 1.00 198.91 56 ARG D O 1
ATOM 1972 N N . SER D 2 57 ? -43.453 7.769 -31.453 1.00 200.56 57 SER D N 1
ATOM 1973 C CA . SER D 2 57 ? -43.020 8.960 -32.177 1.00 196.85 57 SER D CA 1
ATOM 1974 C C . SER D 2 57 ? -42.890 10.190 -31.281 1.00 189.97 57 SER D C 1
ATOM 1975 O O . SER D 2 57 ? -43.220 10.149 -30.094 1.00 182.45 57 SER D O 1
ATOM 1978 N N . SER D 2 58 ? -42.395 11.276 -31.872 1.00 192.19 58 SER D N 1
ATOM 1979 C CA . SER D 2 58 ? -42.311 12.593 -31.231 1.00 188.80 58 SER D CA 1
ATOM 1980 C C . SER D 2 58 ? -41.420 12.685 -29.989 1.00 184.35 58 SER D C 1
ATOM 1981 O O . SER D 2 58 ? -40.754 13.698 -29.776 1.00 183.15 58 SER D O 1
ATOM 1984 N N . GLY D 2 59 ? -41.407 11.635 -29.176 1.00 187.49 59 GLY D N 1
ATOM 1985 C CA . GLY D 2 59 ? -40.604 11.612 -27.968 1.00 183.38 59 GLY D CA 1
ATOM 1986 C C . GLY D 2 59 ? -41.118 12.564 -26.904 1.00 179.76 59 GLY D C 1
ATOM 1987 O O . GLY D 2 59 ? -40.386 12.944 -25.989 1.00 173.04 59 GLY D O 1
ATOM 1988 N N . TYR D 2 60 ? -42.383 12.953 -27.026 1.00 185.94 60 TYR D N 1
ATOM 1989 C CA . TYR D 2 60 ? -43.023 13.800 -26.025 1.00 186.84 60 TYR D CA 1
ATOM 1990 C C . TYR D 2 60 ? -43.541 12.960 -24.864 1.00 185.91 60 TYR D C 1
ATOM 1991 O O . TYR D 2 60 ? -43.919 11.803 -25.045 1.00 189.30 60 TYR D O 1
ATOM 2000 N N . ARG D 2 61 ? -43.553 13.544 -23.671 1.00 180.71 61 ARG D N 1
ATOM 2001 C CA . ARG D 2 61 ? -43.896 12.794 -22.472 1.00 178.11 61 ARG D CA 1
ATOM 2002 C C . ARG D 2 61 ? -45.016 13.445 -21.673 1.00 172.91 61 ARG D C 1
ATOM 2003 O O . ARG D 2 61 ? -44.949 14.627 -21.339 1.00 173.05 61 ARG D O 1
ATOM 2011 N N . LEU D 2 62 ? -46.047 12.662 -21.372 1.00 168.12 62 LEU D N 1
ATOM 2012 C CA . LEU D 2 62 ? -47.084 13.092 -20.444 1.00 161.25 62 LEU D CA 1
ATOM 2013 C C . LEU D 2 62 ? -46.940 12.326 -19.132 1.00 161.42 62 LEU D C 1
ATOM 2014 O O . LEU D 2 62 ? -46.742 11.111 -19.131 1.00 162.96 62 LEU D O 1
ATOM 2019 N N . VAL D 2 63 ? -47.043 13.043 -18.018 1.00 155.69 63 VAL D N 1
ATOM 2020 C CA . VAL D 2 63 ? -46.972 12.422 -16.701 1.00 147.06 63 VAL D CA 1
ATOM 2021 C C . VAL D 2 63 ? -48.240 12.691 -15.895 1.00 140.64 63 VAL D C 1
ATOM 2022 O O . VAL D 2 63 ? -48.680 13.835 -15.771 1.00 138.37 63 VAL D O 1
ATOM 2026 N N . TYR D 2 64 ? -48.828 11.626 -15.358 1.00 145.99 64 TYR D N 1
ATOM 2027 C CA . TYR D 2 64 ? -50.046 11.735 -14.566 1.00 145.52 64 TYR D CA 1
ATOM 2028 C C . TYR D 2 64 ? -49.936 10.952 -13.262 1.00 142.98 64 TYR D C 1
ATOM 2029 O O . TYR D 2 64 ? -49.151 10.012 -13.158 1.00 139.63 64 TYR D O 1
ATOM 2038 N N . GLN D 2 65 ? -50.730 11.342 -12.270 1.00 142.92 65 GLN D N 1
ATOM 2039 C CA . GLN D 2 65 ? -50.783 10.609 -11.012 1.00 142.60 65 GLN D CA 1
ATOM 2040 C C . GLN D 2 65 ? -52.171 10.020 -10.809 1.00 149.67 65 GLN D C 1
ATOM 2041 O O . GLN D 2 65 ? -53.178 10.692 -11.033 1.00 149.71 65 GLN D O 1
ATOM 2047 N N . VAL D 2 66 ? -52.222 8.762 -10.381 1.00 151.75 66 VAL D N 1
ATOM 2048 C CA . VAL D 2 66 ? -53.497 8.128 -10.057 1.00 160.60 66 VAL D CA 1
ATOM 2049 C C . VAL D 2 66 ? -53.764 8.158 -8.546 1.00 161.40 66 VAL D C 1
ATOM 2050 O O . VAL D 2 66 ? -52.958 7.692 -7.736 1.00 152.13 66 VAL D O 1
ATOM 2054 N N . ILE D 2 67 ? -54.887 8.770 -8.186 1.00 171.34 67 ILE D N 1
ATOM 2055 C CA . ILE D 2 67 ? -55.311 8.917 -6.799 1.00 173.16 67 ILE D CA 1
ATOM 2056 C C . ILE D 2 67 ? -56.522 8.027 -6.502 1.00 179.21 67 ILE D C 1
ATOM 2057 O O . ILE D 2 67 ? -57.650 8.375 -6.851 1.00 182.65 67 ILE D O 1
ATOM 2062 N N . ASP D 2 68 ? -56.282 6.877 -5.876 1.00 180.94 68 ASP D N 1
ATOM 2063 C CA . ASP D 2 68 ? -57.333 5.887 -5.626 1.00 187.36 68 ASP D CA 1
ATOM 2064 C C . ASP D 2 68 ? -58.540 6.445 -4.869 1.00 192.21 68 ASP D C 1
ATOM 2065 O O . ASP D 2 68 ? -59.682 6.086 -5.153 1.00 197.34 68 ASP D O 1
ATOM 2070 N N . GLU D 2 69 ? -58.280 7.324 -3.909 1.00 190.16 69 GLU D N 1
ATOM 2071 C CA . GLU D 2 69 ? -59.323 7.863 -3.037 1.00 194.00 69 GLU D CA 1
ATOM 2072 C C . GLU D 2 69 ? -60.287 8.850 -3.703 1.00 197.23 69 GLU D C 1
ATOM 2073 O O . GLU D 2 69 ? -61.332 9.171 -3.140 1.00 201.04 69 GLU D O 1
ATOM 2079 N N . LYS D 2 70 ? -59.943 9.334 -4.893 1.00 194.30 70 LYS D N 1
ATOM 2080 C CA . LYS D 2 70 ? -60.851 10.214 -5.625 1.00 194.44 70 LYS D CA 1
ATOM 2081 C C . LYS D 2 70 ? -61.161 9.730 -7.037 1.00 194.85 70 LYS D C 1
ATOM 2082 O O . LYS D 2 70 ? -61.795 10.448 -7.805 1.00 198.20 70 LYS D O 1
ATOM 2088 N N . VAL D 2 71 ? -60.754 8.502 -7.348 1.00 193.77 71 VAL D N 1
ATOM 2089 C CA . VAL D 2 71 ? -60.768 7.957 -8.715 1.00 196.41 71 VAL D CA 1
ATOM 2090 C C . VAL D 2 71 ? -60.466 8.953 -9.846 1.00 195.60 71 VAL D C 1
ATOM 2091 O O . VAL D 2 71 ? -61.181 9.001 -10.846 1.00 201.66 71 VAL D O 1
ATOM 2095 N N . VAL D 2 72 ? -59.406 9.742 -9.689 1.00 188.94 72 VAL D N 1
ATOM 2096 C CA . VAL D 2 72 ? -58.967 10.634 -10.764 1.00 188.09 72 VAL D CA 1
ATOM 2097 C C . VAL D 2 72 ? -57.606 10.275 -11.356 1.00 183.44 72 VAL D C 1
ATOM 2098 O O . VAL D 2 72 ? -56.736 9.726 -10.676 1.00 178.38 72 VAL D O 1
ATOM 2102 N N . VAL D 2 73 ? -57.448 10.567 -12.642 1.00 186.25 73 VAL D N 1
ATOM 2103 C CA . VAL D 2 73 ? -56.140 10.558 -13.275 1.00 184.65 73 VAL D CA 1
ATOM 2104 C C . VAL D 2 73 ? -55.738 12.020 -13.403 1.00 181.61 73 VAL D C 1
ATOM 2105 O O . VAL D 2 73 ? -56.434 12.808 -14.042 1.00 184.63 73 VAL D O 1
ATOM 2109 N N . PHE D 2 74 ? -54.619 12.383 -12.786 1.00 175.97 74 PHE D N 1
ATOM 2110 C CA . PHE D 2 74 ? -54.228 13.782 -12.693 1.00 169.47 74 PHE D CA 1
ATOM 2111 C C . PHE D 2 74 ? -53.004 14.073 -13.553 1.00 164.85 74 PHE D C 1
ATOM 2112 O O . PHE D 2 74 ? -51.873 13.834 -13.133 1.00 160.89 74 PHE D O 1
ATOM 2120 N N . VAL D 2 75 ? -53.236 14.616 -14.745 1.00 164.02 75 VAL D N 1
ATOM 2121 C CA . VAL D 2 75 ? -52.153 14.938 -15.668 1.00 160.76 75 VAL D CA 1
ATOM 2122 C C . VAL D 2 75 ? -51.394 16.179 -15.216 1.00 154.39 75 VAL D C 1
ATOM 2123 O O . VAL D 2 75 ? -51.945 17.278 -15.182 1.00 153.97 75 VAL D O 1
ATOM 2127 N N . ILE D 2 76 ? -50.128 15.989 -14.864 1.00 149.43 76 ILE D N 1
ATOM 2128 C CA . ILE D 2 76 ? -49.318 17.053 -14.283 1.00 143.47 76 ILE D CA 1
ATOM 2129 C C . ILE D 2 76 ? -48.411 17.748 -15.303 1.00 142.95 76 ILE D C 1
ATOM 2130 O O . ILE D 2 76 ? -48.250 18.969 -15.270 1.00 141.66 76 ILE D O 1
ATOM 2135 N N . SER D 2 77 ? -47.822 16.974 -16.209 1.00 146.47 77 SER D N 1
ATOM 2136 C CA . SER D 2 77 ? -46.897 17.539 -17.185 1.00 147.60 77 SER D CA 1
ATOM 2137 C C . SER D 2 77 ? -47.105 16.955 -18.577 1.00 153.09 77 SER D C 1
ATOM 2138 O O . SER D 2 77 ? -47.372 15.764 -18.726 1.00 156.69 77 SER D O 1
ATOM 2141 N N . VAL D 2 78 ? -46.989 17.805 -19.594 1.00 153.23 78 VAL D N 1
ATOM 2142 C CA . VAL D 2 78 ? -47.008 17.345 -20.976 1.00 157.23 78 VAL D CA 1
ATOM 2143 C C . VAL D 2 78 ? -45.916 18.063 -21.758 1.00 152.68 78 VAL D C 1
ATOM 2144 O O . VAL D 2 78 ? -46.009 19.268 -21.996 1.00 152.41 78 VAL D O 1
ATOM 2148 N N . GLY D 2 79 ? -44.881 17.331 -22.160 1.00 147.77 79 GLY D N 1
ATOM 2149 C CA . GLY D 2 79 ? -43.848 17.922 -22.990 1.00 145.09 79 GLY D CA 1
ATOM 2150 C C . GLY D 2 79 ? -42.515 17.200 -23.064 1.00 142.77 79 GLY D C 1
ATOM 2151 O O . GLY D 2 79 ? -42.371 16.052 -22.643 1.00 145.70 79 GLY D O 1
ATOM 2152 N N . LYS D 2 80 ? -41.534 17.913 -23.607 1.00 139.29 80 LYS D N 1
ATOM 2153 C CA . LYS D 2 80 ? -40.125 17.536 -23.565 1.00 137.05 80 LYS D CA 1
ATOM 2154 C C . LYS D 2 80 ? -39.252 18.772 -23.380 1.00 138.11 80 LYS D C 1
ATOM 2155 O O . LYS D 2 80 ? -38.868 19.106 -22.261 1.00 136.55 80 LYS D O 1
ATOM 2161 N N . ALA E 2 2 ? -8.171 -3.983 18.466 1.00 74.53 2 ALA E N 1
ATOM 2162 C CA . ALA E 2 2 ? -8.967 -4.782 17.543 1.00 64.48 2 ALA E CA 1
ATOM 2163 C C . ALA E 2 2 ? -10.264 -5.266 18.185 1.00 65.30 2 ALA E C 1
ATOM 2164 O O . ALA E 2 2 ? -10.403 -5.269 19.410 1.00 63.46 2 ALA E O 1
ATOM 2166 N N . TYR E 2 3 ? -11.207 -5.676 17.345 1.00 64.34 3 TYR E N 1
ATOM 2167 C CA . TYR E 2 3 ? -12.441 -6.293 17.803 1.00 60.48 3 TYR E CA 1
ATOM 2168 C C . TYR E 2 3 ? -12.130 -7.662 18.390 1.00 57.38 3 TYR E C 1
ATOM 2169 O O . TYR E 2 3 ? -11.146 -8.300 18.014 1.00 64.25 3 TYR E O 1
ATOM 2178 N N . PHE E 2 4 ? -12.963 -8.115 19.318 1.00 57.06 4 PHE E N 1
ATOM 2179 C CA . PHE E 2 4 ? -12.851 -9.480 19.810 1.00 59.64 4 PHE E CA 1
ATOM 2180 C C . PHE E 2 4 ? -13.283 -10.458 18.722 1.00 67.10 4 PHE E C 1
ATOM 2181 O O . PHE E 2 4 ? -13.955 -10.075 17.766 1.00 64.15 4 PHE E O 1
ATOM 2189 N N . LEU E 2 5 ? -12.890 -11.719 18.866 1.00 72.44 5 LEU E N 1
ATOM 2190 C CA . LEU E 2 5 ? -13.227 -12.732 17.874 1.00 66.27 5 LEU E CA 1
ATOM 2191 C C . LEU E 2 5 ? -14.022 -13.880 18.478 1.00 62.82 5 LEU E C 1
ATOM 2192 O O . LEU E 2 5 ? -13.538 -14.594 19.357 1.00 68.43 5 LEU E O 1
ATOM 2197 N N . ASP E 2 6 ? -15.245 -14.061 17.994 1.00 60.58 6 ASP E N 1
ATOM 2198 C CA . ASP E 2 6 ? -16.043 -15.212 18.387 1.00 62.90 6 ASP E CA 1
ATOM 2199 C C . ASP E 2 6 ? -16.261 -16.113 17.186 1.00 65.07 6 ASP E C 1
ATOM 2200 O O . ASP E 2 6 ? -16.459 -15.642 16.064 1.00 65.82 6 ASP E O 1
ATOM 2205 N N . PHE E 2 7 ? -16.226 -17.415 17.432 1.00 65.36 7 PHE E N 1
ATOM 2206 C CA . PHE E 2 7 ? -16.546 -18.387 16.410 1.00 60.25 7 PHE E CA 1
ATOM 2207 C C . PHE E 2 7 ? -17.755 -19.159 16.900 1.00 61.04 7 PHE E C 1
ATOM 2208 O O . PHE E 2 7 ? -17.843 -19.504 18.078 1.00 66.64 7 PHE E O 1
ATOM 2216 N N . ASP E 2 8 ? -18.701 -19.411 16.006 1.00 57.92 8 ASP E N 1
ATOM 2217 C CA . ASP E 2 8 ? -19.785 -20.320 16.321 1.00 65.03 8 ASP E CA 1
ATOM 2218 C C . ASP E 2 8 ? -19.186 -21.720 16.386 1.00 71.56 8 ASP E C 1
ATOM 2219 O O . ASP E 2 8 ? -18.174 -21.990 15.739 1.00 74.35 8 ASP E O 1
ATOM 222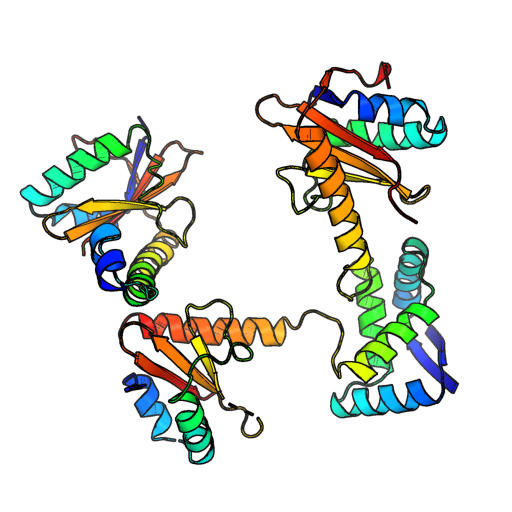4 N N . GLU E 2 9 ? -19.801 -22.605 17.165 1.00 73.30 9 GLU E N 1
ATOM 2225 C CA . GLU E 2 9 ? -19.287 -23.962 17.329 1.00 74.67 9 GLU E CA 1
ATOM 2226 C C . GLU E 2 9 ? -19.194 -24.702 15.997 1.00 74.99 9 GLU E C 1
ATOM 2227 O O . GLU E 2 9 ? -18.197 -25.362 15.713 1.00 75.15 9 GLU E O 1
ATOM 2233 N N . ARG E 2 10 ? -20.240 -24.586 15.188 1.00 72.57 10 ARG E N 1
ATOM 2234 C CA . ARG E 2 10 ? -20.249 -25.154 13.846 1.00 77.53 10 ARG E CA 1
ATOM 2235 C C . ARG E 2 10 ? -19.135 -24.579 12.973 1.00 80.60 10 ARG E C 1
ATOM 2236 O O . ARG E 2 10 ? -18.468 -25.312 12.243 1.00 79.92 10 ARG E O 1
ATOM 2244 N N . ALA E 2 11 ? -18.941 -23.265 13.060 1.00 74.23 11 ALA E N 1
ATOM 2245 C CA . ALA E 2 11 ? -17.912 -22.578 12.284 1.00 72.37 11 ALA E CA 1
ATOM 2246 C C . ALA E 2 11 ? -16.502 -23.013 12.669 1.00 78.48 11 ALA E C 1
ATOM 2247 O O . ALA E 2 11 ? -15.608 -23.072 11.823 1.00 85.10 11 ALA E O 1
ATOM 2249 N N . LEU E 2 12 ? -16.309 -23.318 13.947 1.00 76.78 12 LEU E N 1
ATOM 2250 C CA . LEU E 2 12 ? -15.001 -23.725 14.441 1.00 82.31 12 LEU E CA 1
ATOM 2251 C C . LEU E 2 12 ? -14.684 -25.148 13.991 1.00 87.95 12 LEU E C 1
ATOM 2252 O O . LEU E 2 12 ? -13.538 -25.470 13.679 1.00 90.85 12 LEU E O 1
ATOM 2257 N N . LYS E 2 13 ? -15.711 -25.991 13.962 1.00 82.72 13 LYS E N 1
ATOM 2258 C CA . LYS E 2 13 ? -15.588 -27.358 13.472 1.00 81.69 13 LYS E CA 1
ATOM 2259 C C . LYS E 2 13 ? -15.199 -27.379 11.997 1.00 83.71 13 LYS E C 1
ATOM 2260 O O . LYS E 2 13 ? -14.367 -28.183 11.571 1.00 89.31 13 LYS E O 1
ATOM 2266 N N . GLU E 2 14 ? -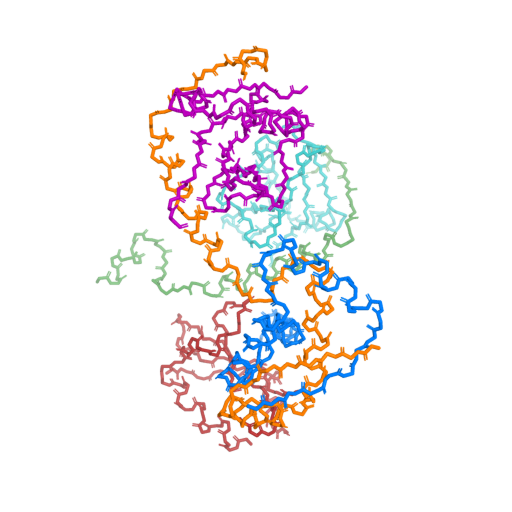15.818 -26.490 11.225 1.00 77.29 14 GLU E N 1
ATOM 2267 C CA . GLU E 2 14 ? -15.506 -26.328 9.811 1.00 72.64 14 GLU E CA 1
ATOM 2268 C C . GLU E 2 14 ? -14.072 -25.837 9.638 1.00 80.85 14 GLU E C 1
ATOM 2269 O O . GLU E 2 14 ? -13.348 -26.298 8.756 1.00 91.16 14 GLU E O 1
ATOM 2275 N N . TRP E 2 15 ? -13.679 -24.883 10.478 1.00 83.13 15 TRP E N 1
ATOM 2276 C CA . TRP E 2 15 ? -12.331 -24.322 10.452 1.00 85.69 15 TRP E CA 1
ATOM 2277 C C . TRP E 2 15 ? -11.260 -25.392 10.662 1.00 88.48 15 TRP E C 1
ATOM 2278 O O . TRP E 2 15 ? -10.237 -25.394 9.977 1.00 91.51 15 TRP E O 1
ATOM 2289 N N . ARG E 2 16 ? -11.499 -26.288 11.617 1.00 85.14 16 ARG E N 1
ATOM 2290 C CA . ARG E 2 16 ? -10.555 -27.357 11.948 1.00 89.04 16 ARG E CA 1
ATOM 2291 C C . ARG E 2 16 ? -10.150 -28.238 10.770 1.00 98.46 16 ARG E C 1
ATOM 2292 O O . ARG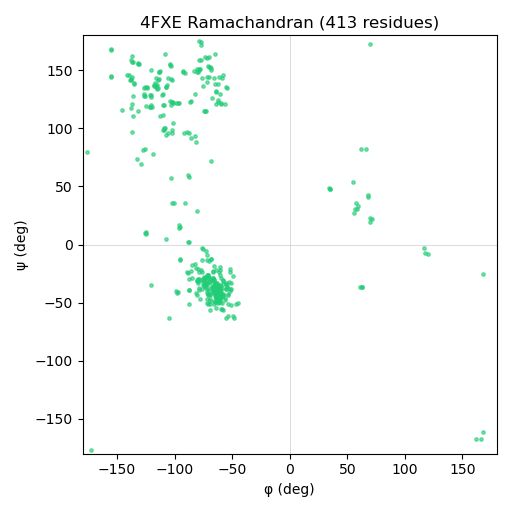 E 2 16 ? -8.990 -28.636 10.660 1.00 107.58 16 ARG E O 1
ATOM 2300 N N . LYS E 2 17 ? -11.097 -28.535 9.886 1.00 95.87 17 LYS E N 1
ATOM 2301 C CA . LYS E 2 17 ? -10.814 -29.424 8.764 1.00 101.67 17 LYS E CA 1
ATOM 2302 C C . LYS E 2 17 ? -10.567 -28.691 7.448 1.00 104.77 17 LYS E C 1
ATOM 2303 O O . LYS E 2 17 ? -10.964 -29.149 6.376 1.00 108.68 17 LYS E O 1
ATOM 2309 N N . LEU E 2 18 ? -9.920 -27.536 7.555 1.00 101.08 18 LEU E N 1
ATOM 2310 C CA . LEU E 2 18 ? -9.355 -26.848 6.405 1.00 94.40 18 LEU E CA 1
ATOM 2311 C C . LEU E 2 18 ? -7.906 -27.291 6.257 1.00 96.46 18 LEU E C 1
ATOM 2312 O O . LEU E 2 18 ? -7.249 -27.610 7.251 1.00 98.10 18 LEU E O 1
ATOM 2317 N N . GLY E 2 19 ? -7.412 -27.328 5.024 1.00 94.50 19 GLY E N 1
ATOM 2318 C CA . GLY E 2 19 ? -5.997 -27.552 4.787 1.00 94.85 19 GLY E CA 1
ATOM 2319 C C . GLY E 2 19 ? -5.190 -26.482 5.496 1.00 99.78 19 GLY E C 1
ATOM 2320 O O . GLY E 2 19 ? -5.645 -25.344 5.609 1.00 88.36 19 GLY E O 1
ATOM 2321 N N . SER E 2 20 ? -4.011 -26.849 5.995 1.00 107.04 20 SER E N 1
ATOM 2322 C CA . SER E 2 20 ? -3.148 -25.917 6.722 1.00 109.38 20 SER E CA 1
ATOM 2323 C C . SER E 2 20 ? -2.924 -24.622 5.948 1.00 106.80 20 SER E C 1
ATOM 2324 O O . SER E 2 20 ? -2.780 -23.554 6.538 1.00 103.91 20 SER E O 1
ATOM 2327 N N . THR E 2 21 ? -2.893 -24.729 4.624 1.00 105.22 21 THR E N 1
ATOM 2328 C CA . THR E 2 21 ? -2.666 -23.577 3.762 1.00 103.78 21 THR E CA 1
ATOM 2329 C C . THR E 2 21 ? -3.881 -22.647 3.731 1.00 104.83 21 THR E C 1
ATOM 2330 O O . THR E 2 21 ? -3.746 -21.442 3.914 1.00 102.55 21 THR E O 1
ATOM 2334 N N . VAL E 2 22 ? -5.064 -23.207 3.494 1.00 108.93 22 VAL E N 1
ATOM 2335 C CA . VAL E 2 22 ? -6.282 -22.404 3.349 1.00 103.33 22 VAL E CA 1
ATOM 2336 C C . VAL E 2 22 ? -6.688 -21.643 4.618 1.00 103.06 22 VAL E C 1
ATOM 2337 O O . VAL E 2 22 ? -7.083 -20.476 4.548 1.00 109.31 22 VAL E O 1
ATOM 2341 N N . ARG E 2 23 ? -6.567 -22.288 5.774 1.00 98.89 23 ARG E N 1
ATOM 2342 C CA . ARG E 2 23 ? -6.860 -21.612 7.035 1.00 96.18 23 ARG E CA 1
ATOM 2343 C C . ARG E 2 23 ? -5.788 -20.576 7.343 1.00 88.05 23 ARG E C 1
ATOM 2344 O O . ARG E 2 23 ? -6.033 -19.606 8.055 1.00 80.98 23 ARG E O 1
ATOM 2352 N N . GLU E 2 24 ? -4.595 -20.804 6.807 1.00 94.42 24 GLU E N 1
ATOM 2353 C CA . GLU E 2 24 ? -3.487 -19.869 6.949 1.00 98.21 24 GLU E CA 1
ATOM 2354 C C . GLU E 2 24 ? -3.787 -18.521 6.291 1.00 97.56 24 GLU E C 1
ATOM 2355 O O . GLU E 2 24 ? -3.509 -17.468 6.863 1.00 92.17 24 GLU E O 1
ATOM 2361 N N . GLN E 2 25 ? -4.350 -18.559 5.086 1.00 101.02 25 GLN E N 1
ATOM 2362 C CA . GLN E 2 25 ? -4.690 -17.331 4.368 1.00 100.08 25 GLN E CA 1
ATOM 2363 C C . GLN E 2 25 ? -6.007 -16.696 4.827 1.00 91.56 25 GLN E C 1
ATOM 2364 O O . GLN E 2 25 ? -6.162 -15.478 4.760 1.00 90.92 25 GLN E O 1
ATOM 2370 N N . LEU E 2 26 ? -6.954 -17.516 5.279 1.00 88.97 26 LEU E N 1
ATOM 2371 C CA . LEU E 2 26 ? -8.173 -16.988 5.893 1.00 82.84 26 LEU E CA 1
ATOM 2372 C C . LEU E 2 26 ? -7.838 -16.237 7.176 1.00 80.86 26 LEU E C 1
ATOM 2373 O O . LEU E 2 26 ? -8.411 -15.188 7.462 1.00 81.34 26 LEU E O 1
ATOM 2378 N N . LYS E 2 27 ? -6.911 -16.795 7.946 1.00 85.82 27 LYS E N 1
ATOM 2379 C CA . LYS E 2 27 ? -6.471 -16.211 9.209 1.00 81.68 27 LYS E CA 1
ATOM 2380 C C . LYS E 2 27 ? -5.805 -14.858 9.015 1.00 77.67 27 LYS E C 1
ATOM 2381 O O . LYS E 2 27 ? -5.995 -13.939 9.805 1.00 76.53 27 LYS E O 1
ATOM 2387 N N . LYS E 2 28 ? -5.028 -14.746 7.948 1.00 83.13 28 LYS E N 1
ATOM 2388 C CA . LYS E 2 28 ? -4.267 -13.538 7.670 1.00 88.17 28 LYS E CA 1
ATOM 2389 C C . LYS E 2 28 ? -5.170 -12.365 7.281 1.00 88.90 28 LYS E C 1
ATOM 2390 O O . LYS E 2 28 ? -4.832 -11.202 7.508 1.00 89.58 28 LYS E O 1
ATOM 2396 N N . LYS E 2 29 ? -6.314 -12.680 6.679 1.00 83.06 29 LYS E N 1
ATOM 2397 C CA . LYS E 2 29 ? -7.292 -11.663 6.314 1.00 80.76 29 LYS E CA 1
ATOM 2398 C C . LYS E 2 29 ? -8.203 -11.383 7.508 1.00 83.20 29 LYS E C 1
ATOM 2399 O O . LYS E 2 29 ? -8.811 -10.317 7.602 1.00 82.09 29 LYS E O 1
ATOM 2405 N N . LEU E 2 30 ? -8.293 -12.353 8.415 1.00 87.13 30 LEU E N 1
ATOM 2406 C CA . LEU E 2 30 ? -9.063 -12.192 9.648 1.00 74.45 30 LEU E CA 1
ATOM 2407 C C . LEU E 2 30 ? -8.463 -11.158 10.598 1.00 78.49 30 LEU E C 1
ATOM 2408 O O . LEU E 2 30 ? -9.196 -10.422 11.259 1.00 87.31 30 LEU E O 1
ATOM 2413 N N . VAL E 2 31 ? -7.136 -11.099 10.671 1.00 80.51 31 VAL E N 1
ATOM 2414 C CA . VAL E 2 31 ? -6.484 -10.148 11.569 1.00 81.94 31 VAL E CA 1
ATOM 2415 C C . VAL E 2 31 ? -6.662 -8.729 11.040 1.00 82.86 31 VAL E C 1
ATOM 2416 O O . VAL E 2 31 ? -6.676 -7.767 11.806 1.00 86.76 31 VAL E O 1
ATOM 2420 N N . GLU E 2 32 ? -6.794 -8.612 9.722 1.00 83.10 32 GLU E N 1
ATOM 2421 C CA . GLU E 2 32 ? -7.082 -7.336 9.085 1.00 78.93 32 GLU E CA 1
ATOM 2422 C C . GLU E 2 32 ? -8.517 -6.921 9.365 1.00 72.52 32 GLU E C 1
ATOM 2423 O O . GLU E 2 32 ? -8.800 -5.754 9.633 1.00 73.70 32 GLU E O 1
ATOM 2429 N N . VAL E 2 33 ? -9.421 -7.892 9.298 1.00 73.22 33 VAL E N 1
ATOM 2430 C CA . VAL E 2 33 ? -10.830 -7.650 9.564 1.00 74.53 33 VAL E CA 1
ATOM 2431 C C . VAL E 2 33 ? -11.014 -7.220 11.013 1.00 73.48 33 VAL E C 1
ATOM 2432 O O . VAL E 2 33 ? -11.796 -6.324 11.314 1.00 70.58 33 VAL E O 1
ATOM 2436 N N . LEU E 2 34 ? -10.252 -7.842 11.904 1.00 76.69 34 LEU E N 1
ATOM 2437 C CA . LEU E 2 34 ? -10.394 -7.604 13.332 1.00 69.77 34 LEU E CA 1
ATOM 2438 C C . LEU E 2 34 ? -10.129 -6.138 13.737 1.00 65.85 34 LEU E C 1
ATOM 2439 O O . LEU E 2 34 ? -10.581 -5.705 14.792 1.00 68.32 34 LEU E O 1
ATOM 2444 N N . GLU E 2 35 ? -9.445 -5.366 12.890 1.00 70.91 35 GLU E N 1
ATOM 2445 C CA . GLU E 2 35 ? -9.180 -3.939 13.174 1.00 77.59 35 GLU E CA 1
ATOM 2446 C C . GLU E 2 35 ? -9.982 -2.937 12.321 1.00 79.35 35 GLU E C 1
ATOM 2447 O O . GLU E 2 35 ? -9.781 -1.727 12.412 1.00 80.71 35 GLU E O 1
ATOM 2453 N N . SER E 2 36 ? -10.884 -3.466 11.502 1.00 77.31 36 SER E N 1
ATOM 2454 C CA . SER E 2 36 ? -11.780 -2.693 10.634 1.00 72.96 36 SER E CA 1
ATOM 2455 C C . SER E 2 36 ? -12.682 -3.702 9.980 1.00 68.18 36 SER E C 1
ATOM 2456 O O . SER E 2 36 ? -12.474 -4.068 8.830 1.00 75.47 36 SER E O 1
ATOM 2459 N N . PRO E 2 37 ? -13.705 -4.138 10.725 1.00 63.71 37 PRO E N 1
ATOM 2460 C CA . PRO E 2 37 ? -14.525 -5.281 10.321 1.00 62.21 37 PRO E CA 1
ATOM 2461 C C . PRO E 2 37 ? -15.545 -4.976 9.241 1.00 61.83 37 PRO E C 1
ATOM 2462 O O . PRO E 2 37 ? -15.983 -5.896 8.559 1.00 68.17 37 PRO E O 1
ATOM 2466 N N . ARG E 2 38 ? -15.916 -3.714 9.076 1.00 54.71 38 ARG E N 1
ATOM 2467 C CA . ARG E 2 38 ? -16.890 -3.358 8.055 1.00 58.93 38 ARG E CA 1
ATOM 2468 C C . ARG E 2 38 ? -16.230 -2.988 6.733 1.00 63.82 38 ARG E C 1
ATOM 2469 O O . ARG E 2 38 ? -15.792 -1.858 6.547 1.00 66.40 38 ARG E O 1
ATOM 2477 N N . ILE E 2 39 ? -16.135 -3.955 5.828 1.00 71.75 39 ILE E N 1
ATOM 2478 C CA . ILE E 2 39 ? -15.765 -3.665 4.447 1.00 73.93 39 ILE E CA 1
ATOM 2479 C C . ILE E 2 39 ? -17.069 -3.723 3.673 1.00 75.67 39 ILE E C 1
ATOM 2480 O O . ILE E 2 39 ? -17.568 -4.806 3.355 1.00 85.06 39 ILE E O 1
ATOM 2485 N N . GLU E 2 40 ? -17.645 -2.550 3.437 1.00 87.65 40 GLU E N 1
ATOM 2486 C CA . GLU E 2 40 ? -18.916 -2.401 2.737 1.00 91.33 40 GLU E CA 1
ATOM 2487 C C . GLU E 2 40 ? -18.967 -3.119 1.384 1.00 90.18 40 GLU E C 1
ATOM 2488 O O . GLU E 2 40 ? -20.047 -3.386 0.854 1.00 91.44 40 GLU E O 1
ATOM 2494 N N . ALA E 2 41 ? -17.799 -3.401 0.818 1.00 94.72 41 ALA E N 1
ATOM 2495 C CA . ALA E 2 41 ? -17.717 -4.061 -0.474 1.00 97.87 41 ALA E CA 1
ATOM 2496 C C . ALA E 2 41 ? -18.009 -5.544 -0.294 1.00 91.41 41 ALA E C 1
ATOM 2497 O O . ALA E 2 41 ? -18.553 -6.194 -1.184 1.00 89.92 41 ALA E O 1
ATOM 2499 N N . ASN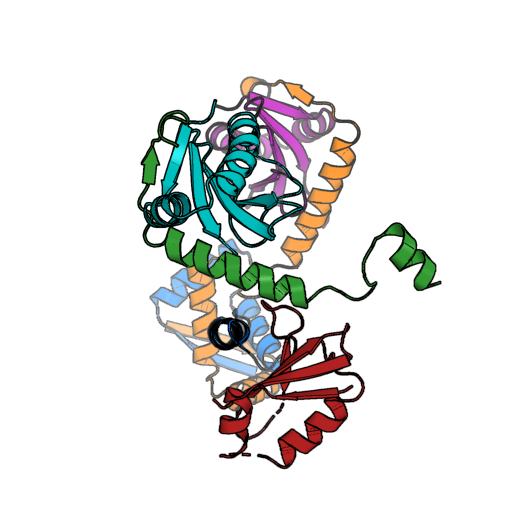 E 2 42 ? -17.655 -6.065 0.878 1.00 82.41 42 ASN E N 1
ATOM 2500 C CA . ASN E 2 42 ? -17.883 -7.467 1.206 1.00 78.66 42 ASN E CA 1
ATOM 2501 C C . ASN E 2 42 ? -19.183 -7.639 1.988 1.00 72.17 42 ASN E C 1
ATOM 2502 O O . ASN E 2 42 ? -19.424 -8.683 2.591 1.00 67.15 42 ASN E O 1
ATOM 2507 N N . LYS E 2 43 ? -20.017 -6.603 1.974 1.00 73.92 43 LYS E N 1
ATOM 2508 C CA . LYS E 2 43 ? -21.308 -6.641 2.659 1.00 76.10 43 LYS E CA 1
ATOM 2509 C C . LYS E 2 43 ? -22.208 -7.763 2.138 1.00 77.55 43 LYS E C 1
ATOM 2510 O O . LYS E 2 43 ? -22.536 -7.803 0.952 1.00 81.29 43 LYS E O 1
ATOM 2516 N N . LEU E 2 44 ? -22.610 -8.667 3.028 1.00 74.21 44 LEU E N 1
ATOM 2517 C CA . LEU E 2 44 ? -23.542 -9.739 2.676 1.00 72.82 44 LEU E CA 1
ATOM 2518 C C . LEU E 2 44 ? -25.002 -9.296 2.790 1.00 84.69 44 LEU E C 1
ATOM 2519 O O . LEU E 2 44 ? -25.608 -9.398 3.855 1.00 93.28 44 LEU E O 1
ATOM 2524 N N . ARG E 2 45 ? -25.560 -8.806 1.688 1.00 102.00 45 ARG E N 1
ATOM 2525 C CA . ARG E 2 45 ? -26.928 -8.291 1.672 1.00 110.38 45 ARG E CA 1
ATOM 2526 C C . ARG E 2 45 ? -27.984 -9.360 1.972 1.00 114.07 45 ARG E C 1
ATOM 2527 O O . ARG E 2 45 ? -27.967 -10.445 1.391 1.00 120.29 45 ARG E O 1
ATOM 2535 N N . GLY E 2 46 ? -28.908 -9.030 2.870 1.00 104.90 46 GLY E N 1
ATOM 2536 C CA . GLY E 2 46 ? -30.011 -9.910 3.224 1.00 97.66 46 GLY E CA 1
ATOM 2537 C C . GLY E 2 46 ? -30.025 -10.293 4.693 1.00 91.60 46 GLY E C 1
ATOM 2538 O O . GLY E 2 46 ? -30.980 -10.905 5.177 1.00 90.10 46 GLY E O 1
ATOM 2539 N N . MET E 2 47 ? -28.960 -9.923 5.400 1.00 92.34 47 MET E N 1
ATOM 2540 C CA . MET E 2 47 ? -28.834 -10.150 6.838 1.00 91.19 47 MET E CA 1
ATOM 2541 C C . MET E 2 47 ? -28.160 -8.932 7.475 1.00 85.14 47 MET E C 1
ATOM 2542 O O . MET E 2 47 ? -27.297 -8.312 6.853 1.00 85.93 47 MET E O 1
ATOM 2547 N N . PRO E 2 48 ? -28.546 -8.582 8.713 1.00 84.14 48 PRO E N 1
ATOM 2548 C CA . PRO E 2 48 ? -27.921 -7.443 9.398 1.00 86.21 48 PRO E CA 1
ATOM 2549 C C . PRO E 2 48 ? -26.426 -7.624 9.657 1.00 78.23 48 PRO E C 1
ATOM 2550 O O . PRO E 2 48 ? -26.014 -8.609 10.271 1.00 82.09 48 PRO E O 1
ATOM 2554 N N . ASP E 2 49 ? -25.636 -6.666 9.180 1.00 69.06 49 ASP E N 1
ATOM 2555 C CA . ASP E 2 49 ? -24.233 -6.523 9.564 1.00 59.07 49 ASP E CA 1
ATOM 2556 C C . ASP E 2 49 ? -23.362 -7.747 9.275 1.00 57.87 49 ASP E C 1
ATOM 2557 O O . ASP E 2 49 ? -22.390 -8.003 9.982 1.00 58.31 49 ASP E O 1
ATOM 2562 N N . CYS E 2 50 ? -23.701 -8.495 8.231 1.00 65.86 50 CYS E N 1
ATOM 2563 C CA . CYS E 2 50 ? -22.911 -9.666 7.864 1.00 60.27 50 CYS E CA 1
ATOM 2564 C C . CYS E 2 50 ? -22.025 -9.357 6.661 1.00 61.72 50 CYS E C 1
ATOM 2565 O O . CYS E 2 50 ? -22.430 -8.638 5.747 1.00 73.35 50 CYS E O 1
ATOM 2568 N N . TYR E 2 51 ? -20.812 -9.901 6.678 1.00 54.61 51 TYR E N 1
ATOM 2569 C CA . TYR E 2 51 ? -19.823 -9.624 5.640 1.00 59.36 51 TYR E CA 1
ATOM 2570 C C . TYR E 2 51 ? -19.095 -10.894 5.211 1.00 64.11 51 TYR E C 1
ATOM 2571 O O . TYR E 2 51 ? -19.021 -11.859 5.971 1.00 69.46 51 TYR E O 1
ATOM 2580 N N . LYS E 2 52 ? -18.533 -10.884 4.006 1.00 64.70 52 LYS E N 1
ATOM 2581 C CA . LYS E 2 52 ? -17.792 -12.041 3.519 1.00 70.81 52 LYS E CA 1
ATOM 2582 C C . LYS E 2 52 ? -16.282 -11.852 3.591 1.00 75.13 52 LYS E C 1
ATOM 2583 O O . LYS E 2 52 ? -15.778 -10.730 3.555 1.00 76.65 52 LYS E O 1
ATOM 2589 N N . ILE E 2 53 ? -15.570 -12.970 3.695 1.00 75.85 53 ILE E N 1
ATOM 2590 C CA . ILE E 2 53 ? -14.145 -13.011 3.405 1.00 76.88 53 ILE E CA 1
ATOM 2591 C C . ILE E 2 53 ? -13.964 -14.014 2.275 1.00 86.80 53 ILE E C 1
ATOM 2592 O O . ILE E 2 53 ? -14.306 -15.188 2.420 1.00 87.87 53 ILE E O 1
ATOM 2597 N N . LYS E 2 54 ? -13.428 -13.557 1.150 1.00 92.02 54 LYS E N 1
ATOM 2598 C CA . LYS E 2 54 ? -13.333 -14.406 -0.030 1.00 89.13 54 LYS E CA 1
ATOM 2599 C C . LYS E 2 54 ? -11.891 -14.685 -0.420 1.00 94.86 54 LYS E C 1
ATOM 2600 O O . LYS E 2 54 ? -11.060 -13.779 -0.465 1.00 101.25 54 LYS E O 1
ATOM 2606 N N . LEU E 2 55 ? -11.601 -15.948 -0.708 1.00 98.01 55 LEU E N 1
ATOM 2607 C CA . LEU E 2 55 ? -10.281 -16.327 -1.180 1.00 105.57 55 LEU E CA 1
ATOM 2608 C C . LEU E 2 55 ? -10.344 -16.548 -2.684 1.00 110.59 55 LEU E C 1
ATOM 2609 O O . LEU E 2 55 ? -11.141 -17.354 -3.167 1.00 105.18 55 LEU E O 1
ATOM 2614 N N . ARG E 2 56 ? -9.512 -15.807 -3.411 1.00 123.55 56 ARG E N 1
ATOM 2615 C CA . ARG E 2 56 ? -9.380 -15.939 -4.862 1.00 134.11 56 ARG E CA 1
ATOM 2616 C C . ARG E 2 56 ? -9.222 -17.392 -5.314 1.00 141.21 56 ARG E C 1
ATOM 2617 O O . ARG E 2 56 ? -10.085 -17.923 -6.013 1.00 140.93 56 ARG E O 1
ATOM 2625 N N . SER E 2 57 ? -8.135 -18.037 -4.904 1.00 146.79 57 SER E N 1
ATOM 2626 C CA . SER E 2 57 ? -7.981 -19.467 -5.134 1.00 153.91 57 SER E CA 1
ATOM 2627 C C . SER E 2 57 ? -8.847 -20.208 -4.123 1.00 158.20 57 SER E C 1
ATOM 2628 O O . SER E 2 57 ? -9.442 -19.586 -3.241 1.00 155.58 57 SER E O 1
ATOM 2631 N N . SER E 2 58 ? -8.930 -21.530 -4.259 1.00 162.87 58 SER E N 1
ATOM 2632 C CA . SER E 2 58 ? -9.674 -22.377 -3.319 1.00 157.52 58 SER E CA 1
ATOM 2633 C C . SER E 2 58 ? -11.181 -22.084 -3.274 1.00 145.07 58 SER E C 1
ATOM 2634 O O . SER E 2 58 ? -11.989 -22.998 -3.117 1.00 148.55 58 SER E O 1
ATOM 2637 N N . GLY E 2 59 ? -11.549 -20.813 -3.408 1.00 131.17 59 GLY E N 1
ATOM 2638 C CA . GLY E 2 59 ? -12.941 -20.410 -3.433 1.00 124.89 59 GLY E CA 1
ATOM 2639 C C . GLY E 2 59 ? -13.680 -20.551 -2.117 1.00 125.81 59 GLY E C 1
ATOM 2640 O O . GLY E 2 59 ? -14.905 -20.623 -2.104 1.00 129.01 59 GLY E O 1
ATOM 2641 N N . TYR E 2 60 ? -12.952 -20.569 -1.007 1.00 119.19 60 TYR E N 1
ATOM 2642 C CA . TYR E 2 60 ? -13.592 -20.695 0.301 1.00 105.69 60 TYR E CA 1
ATOM 2643 C C . TYR E 2 60 ? -14.166 -19.381 0.815 1.00 100.86 60 TYR E C 1
ATOM 2644 O O . TYR E 2 60 ? -13.638 -18.303 0.537 1.00 102.86 60 TYR E O 1
ATOM 2653 N N . ARG E 2 61 ? -15.250 -19.486 1.576 1.00 94.53 61 ARG E N 1
ATOM 2654 C CA . ARG E 2 61 ? -15.962 -18.312 2.055 1.00 87.67 61 ARG E CA 1
ATOM 2655 C C . ARG E 2 61 ? -16.110 -18.340 3.570 1.00 89.59 61 ARG E C 1
ATOM 2656 O O . ARG E 2 61 ? -16.576 -19.326 4.144 1.00 97.05 61 ARG E O 1
ATOM 2664 N N . LEU E 2 62 ? -15.698 -17.254 4.214 1.00 79.36 62 LEU E N 1
ATOM 2665 C CA . LEU E 2 62 ? -15.981 -17.059 5.627 1.00 74.90 62 LEU E CA 1
ATOM 2666 C C . LEU E 2 62 ? -17.039 -15.974 5.756 1.00 74.41 62 LEU E C 1
ATOM 2667 O O . LEU E 2 62 ? -16.967 -14.942 5.085 1.00 75.28 62 LEU E O 1
ATOM 2672 N N . VAL E 2 63 ? -18.024 -16.210 6.613 1.00 66.32 63 VAL E N 1
ATOM 2673 C CA . VAL E 2 63 ? -19.042 -15.208 6.869 1.00 61.22 63 VAL E CA 1
ATOM 2674 C C . VAL E 2 63 ? -19.054 -14.841 8.342 1.00 62.16 63 VAL E C 1
ATOM 2675 O O . VAL E 2 63 ? -19.121 -15.711 9.212 1.00 65.37 63 VAL E O 1
ATOM 2679 N N . TYR E 2 64 ? -18.983 -13.546 8.615 1.00 54.88 64 TYR E N 1
ATOM 2680 C CA . TYR E 2 64 ? -19.016 -13.068 9.981 1.00 55.03 64 TYR E CA 1
ATOM 2681 C C . TYR E 2 64 ? -20.026 -11.946 10.100 1.00 58.74 64 TYR E C 1
ATOM 2682 O O . TYR E 2 64 ? -20.335 -11.263 9.123 1.00 65.43 64 TYR E O 1
ATOM 2691 N N . GLN E 2 65 ? -20.530 -11.760 11.311 1.00 58.55 65 GLN E N 1
ATOM 2692 C CA . GLN E 2 65 ? -21.401 -10.645 11.620 1.00 55.48 65 GLN E CA 1
ATOM 2693 C C . GLN E 2 65 ? -20.639 -9.810 12.622 1.00 52.97 65 GLN E C 1
ATOM 2694 O O . GLN E 2 65 ? -20.026 -10.350 13.547 1.00 62.99 65 GLN E O 1
ATOM 2700 N N . VAL E 2 66 ? -20.671 -8.496 12.450 1.00 53.61 66 VAL E N 1
ATOM 2701 C CA . VAL E 2 66 ? -20.023 -7.615 13.412 1.00 66.49 66 VAL E CA 1
ATOM 2702 C C . VAL E 2 66 ? -21.028 -7.076 14.431 1.00 65.97 66 VAL E C 1
ATOM 2703 O O . VAL E 2 66 ? -22.053 -6.481 14.079 1.00 67.37 66 VAL E O 1
ATOM 2707 N N . ILE E 2 67 ? -20.751 -7.356 15.699 1.00 54.32 67 ILE E N 1
ATOM 2708 C CA . ILE E 2 67 ? -21.583 -6.875 16.786 1.00 52.07 67 ILE E CA 1
ATOM 2709 C C . ILE E 2 67 ? -20.840 -5.749 17.486 1.00 53.91 67 ILE E C 1
ATOM 2710 O O . ILE E 2 67 ? -19.973 -5.985 18.327 1.00 61.24 67 ILE E O 1
ATOM 2715 N N . ASP E 2 68 ? -21.161 -4.524 17.082 1.00 63.73 68 ASP E N 1
ATOM 2716 C CA . ASP E 2 68 ? -20.516 -3.323 17.596 1.00 61.71 68 ASP E CA 1
ATOM 2717 C C . ASP E 2 68 ? -20.678 -3.132 19.106 1.00 60.56 68 ASP E C 1
ATOM 2718 O O . ASP E 2 68 ? -19.768 -2.623 19.764 1.00 55.87 68 ASP E O 1
ATOM 2723 N N . GLU E 2 69 ? -21.833 -3.529 19.643 1.00 63.27 69 GLU E N 1
ATOM 2724 C CA . GLU E 2 69 ? -22.152 -3.308 21.056 1.00 52.83 69 GLU E CA 1
ATOM 2725 C C . GLU E 2 69 ? -21.279 -4.136 21.993 1.00 56.48 69 GLU E C 1
ATOM 2726 O O . GLU E 2 69 ? -21.267 -3.917 23.204 1.00 61.04 69 GLU E O 1
ATOM 2732 N N . LYS E 2 70 ? -20.559 -5.096 21.424 1.00 59.31 70 LYS E N 1
ATOM 2733 C CA . LYS E 2 70 ? -19.619 -5.906 22.187 1.00 53.34 70 LYS E CA 1
ATOM 2734 C C . LYS E 2 70 ? -18.228 -5.841 21.558 1.00 52.85 70 LYS E C 1
ATOM 2735 O O . LYS E 2 70 ? -17.316 -6.544 21.988 1.00 63.85 70 LYS E O 1
ATOM 2741 N N . VAL E 2 71 ? -18.065 -4.952 20.579 1.00 50.33 71 VAL E N 1
ATOM 2742 C CA . VAL E 2 71 ? -16.905 -4.951 19.673 1.00 53.79 71 VAL E CA 1
ATOM 2743 C C . VAL E 2 71 ? -16.363 -6.346 19.329 1.00 59.85 71 VAL E C 1
ATOM 2744 O O . VAL E 2 71 ? -15.160 -6.588 19.404 1.00 62.16 71 VAL E O 1
ATOM 2748 N N . VAL E 2 72 ? -17.259 -7.255 18.952 1.00 56.55 72 VAL E N 1
ATOM 2749 C CA . VAL E 2 72 ? -16.845 -8.571 18.464 1.00 61.07 72 VAL E CA 1
ATOM 2750 C C . VAL E 2 72 ? -17.160 -8.827 16.993 1.00 65.51 72 VAL E C 1
ATOM 2751 O O . VAL E 2 72 ? -18.138 -8.313 16.444 1.00 59.02 72 VAL E O 1
ATOM 2755 N N . VAL E 2 73 ? -16.303 -9.624 16.366 1.00 64.74 73 VAL E N 1
ATOM 2756 C CA . VAL E 2 73 ? -16.578 -10.168 15.048 1.00 57.99 73 VAL E CA 1
ATOM 2757 C C . VAL E 2 73 ? -17.017 -11.610 15.257 1.00 57.33 73 VAL E C 1
ATOM 2758 O O . VAL E 2 73 ? -16.287 -12.410 15.844 1.00 67.84 73 VAL E O 1
ATOM 2762 N N . PHE E 2 74 ? -18.218 -11.937 14.793 1.00 53.68 74 PHE E N 1
ATOM 2763 C CA . PHE E 2 74 ? -18.796 -13.245 15.066 1.00 54.41 74 PHE E CA 1
ATOM 2764 C C . PHE E 2 74 ? -18.824 -14.098 13.803 1.00 61.06 74 PHE E C 1
ATOM 2765 O O . PHE E 2 74 ? -19.735 -13.988 12.984 1.00 67.02 74 PHE E O 1
ATOM 2773 N N . VAL E 2 75 ? -17.830 -14.970 13.673 1.00 59.81 75 VAL E N 1
ATOM 2774 C CA . VAL E 2 75 ? -17.722 -15.844 12.514 1.00 56.82 75 VAL E CA 1
ATOM 2775 C C . VAL E 2 75 ? -18.771 -16.946 12.585 1.00 58.41 75 VAL E C 1
ATOM 2776 O O . VAL E 2 75 ? -18.739 -17.794 13.476 1.00 62.30 75 VAL E O 1
ATOM 2780 N N . ILE E 2 76 ? -19.704 -16.919 11.639 1.00 64.75 76 ILE E N 1
ATOM 2781 C CA . ILE E 2 76 ? -20.843 -17.828 11.660 1.00 61.15 76 ILE E CA 1
ATOM 2782 C C . ILE E 2 76 ? -20.626 -19.056 10.768 1.00 64.01 76 ILE E C 1
ATOM 2783 O O . ILE E 2 76 ? -20.957 -20.177 11.158 1.00 71.98 76 ILE E O 1
ATOM 2788 N N . SER E 2 77 ? -20.051 -18.851 9.585 1.00 64.60 77 SER E N 1
ATOM 2789 C CA . SER E 2 77 ? -19.865 -19.948 8.635 1.00 64.96 77 SER E CA 1
ATOM 2790 C C . SER E 2 77 ? -18.497 -19.927 7.947 1.00 64.43 77 SER E C 1
ATOM 2791 O O . SER E 2 77 ? -17.958 -18.865 7.631 1.00 70.15 77 SER E O 1
ATOM 2794 N N . VAL E 2 78 ? -17.942 -21.120 7.736 1.00 85.88 78 VAL E N 1
ATOM 2795 C CA . VAL E 2 78 ? -16.707 -21.316 6.978 1.00 85.73 78 VAL E CA 1
ATOM 2796 C C . VAL E 2 78 ? -16.865 -22.518 6.055 1.00 91.49 78 VAL E C 1
ATOM 2797 O O . VAL E 2 78 ? -17.122 -23.626 6.521 1.00 87.33 78 VAL E O 1
ATOM 2801 N N . GLY E 2 79 ? -16.719 -22.308 4.751 1.00 99.52 79 GLY E N 1
ATOM 2802 C CA . GLY E 2 79 ? -16.812 -23.409 3.809 1.00 109.86 79 GLY E CA 1
ATOM 2803 C C . GLY E 2 79 ? -16.906 -22.968 2.363 1.00 113.53 79 GLY E C 1
ATOM 2804 O O . GLY E 2 79 ? -16.563 -21.838 2.022 1.00 113.62 79 GLY E O 1
ATOM 2805 N N . LYS E 2 80 ? -17.366 -23.875 1.510 1.00 120.84 80 LYS E N 1
ATOM 2806 C CA . LYS E 2 80 ? -17.716 -23.522 0.141 1.00 130.37 80 LYS E CA 1
ATOM 2807 C C . LYS E 2 80 ? -19.018 -24.199 -0.260 1.00 140.80 80 LYS E C 1
ATOM 2808 O O . LYS E 2 80 ? -19.037 -25.366 -0.650 1.00 142.00 80 LYS E O 1
ATOM 2814 N N . ALA E 2 81 ? -20.109 -23.451 -0.149 1.00 147.52 81 ALA E N 1
ATOM 2815 C CA . ALA E 2 81 ? -21.422 -23.957 -0.510 1.00 151.62 81 ALA E CA 1
ATOM 2816 C C . ALA E 2 81 ? -21.551 -24.091 -2.023 1.00 154.44 81 ALA E C 1
ATOM 2817 O O . ALA E 2 81 ? -20.994 -23.289 -2.774 1.00 155.66 81 ALA E O 1
ATOM 2819 N N . GLU E 2 82 ? -22.272 -25.126 -2.451 1.00 155.52 82 GLU E N 1
ATOM 2820 C CA . GLU E 2 82 ? -22.648 -25.325 -3.853 1.00 157.80 82 GLU E CA 1
ATOM 2821 C C . GLU E 2 82 ? -21.493 -25.678 -4.788 1.00 159.99 82 GLU E C 1
ATOM 2822 O O . GLU E 2 82 ? -20.322 -25.649 -4.403 1.00 159.73 82 GLU E O 1
ATOM 2828 N N . ARG E 2 83 ? -21.847 -26.014 -6.024 1.00 161.44 83 ARG E N 1
ATOM 2829 C CA . ARG E 2 83 ? -20.873 -26.402 -7.035 1.00 160.59 83 ARG E CA 1
ATOM 2830 C C . ARG E 2 83 ? -20.620 -25.263 -8.017 1.00 161.39 83 ARG E C 1
ATOM 2831 O O . ARG E 2 83 ? -19.705 -24.462 -7.831 1.00 159.69 83 ARG E O 1
ATOM 2839 N N . ALA F 2 2 ? -32.418 15.522 27.996 1.00 115.78 2 ALA F N 1
ATOM 2840 C CA . ALA F 2 2 ? -31.325 16.431 28.319 1.00 110.28 2 ALA F CA 1
ATOM 2841 C C . ALA F 2 2 ? -30.453 16.708 27.100 1.00 102.67 2 ALA F C 1
ATOM 2842 O O . ALA F 2 2 ? -29.281 17.078 27.225 1.00 97.86 2 ALA F O 1
ATOM 2844 N N . TYR F 2 3 ? -31.043 16.523 25.924 1.00 91.21 3 TYR F N 1
ATOM 2845 C CA . TYR F 2 3 ? -30.410 16.919 24.680 1.00 85.43 3 TYR F CA 1
ATOM 2846 C C . TYR F 2 3 ? -30.357 18.438 24.667 1.00 92.51 3 TYR F C 1
ATOM 2847 O O . TYR F 2 3 ? -31.190 19.095 25.295 1.00 95.63 3 TYR F O 1
ATOM 2856 N N . PHE F 2 4 ? -29.375 19.000 23.971 1.00 94.27 4 PHE F N 1
ATOM 2857 C CA . PHE F 2 4 ? -29.349 20.441 23.773 1.00 95.00 4 PHE F CA 1
ATOM 2858 C C . PHE F 2 4 ? -30.457 20.808 22.797 1.00 90.78 4 PHE F C 1
ATOM 2859 O O . PHE F 2 4 ? -30.931 19.961 22.042 1.00 94.50 4 PHE F O 1
ATOM 2867 N N . LEU F 2 5 ? -30.855 22.074 22.797 1.00 90.15 5 LEU F N 1
ATOM 2868 C CA . LEU F 2 5 ? -31.902 22.530 21.895 1.00 87.23 5 LEU F CA 1
ATOM 2869 C C . LEU F 2 5 ? -31.407 23.635 20.988 1.00 91.27 5 LEU F C 1
ATOM 2870 O O . LEU F 2 5 ? -31.029 24.713 21.443 1.00 103.47 5 LEU F O 1
ATOM 2875 N N . ASP F 2 6 ? -31.430 23.358 19.691 1.00 84.88 6 ASP F N 1
ATOM 2876 C CA . ASP F 2 6 ? -31.122 24.369 18.700 1.00 85.31 6 ASP F CA 1
ATOM 2877 C C . ASP F 2 6 ? -32.374 24.666 17.896 1.00 93.58 6 ASP F C 1
ATOM 2878 O O . ASP F 2 6 ? -33.165 23.772 17.588 1.00 97.27 6 ASP F O 1
ATOM 2883 N N . PHE F 2 7 ? -32.545 25.937 17.565 1.00 93.55 7 PHE F N 1
ATOM 2884 C CA . PHE F 2 7 ? -33.628 26.376 16.711 1.00 86.08 7 PHE F CA 1
ATOM 2885 C C . PHE F 2 7 ? -32.987 26.965 15.467 1.00 84.89 7 PHE F C 1
ATOM 2886 O O . PHE F 2 7 ? -31.980 27.667 15.565 1.00 88.18 7 PHE F O 1
ATOM 2894 N N . ASP F 2 8 ? -33.547 26.682 14.296 1.00 83.19 8 ASP F N 1
ATOM 2895 C CA . ASP F 2 8 ? -33.132 27.414 13.113 1.00 79.09 8 ASP F CA 1
ATOM 2896 C C . ASP F 2 8 ? -33.654 28.824 13.345 1.00 82.36 8 ASP F C 1
ATOM 2897 O O . ASP F 2 8 ? -34.666 29.003 14.024 1.00 77.55 8 ASP F O 1
ATOM 2902 N N . GLU F 2 9 ? -32.966 29.823 12.804 1.00 91.84 9 GLU F N 1
ATOM 2903 C CA . GLU F 2 9 ? -33.377 31.210 13.000 1.00 92.05 9 GLU F CA 1
ATOM 2904 C C . GLU F 2 9 ? -34.783 31.440 12.471 1.00 85.83 9 GLU F C 1
ATOM 2905 O O . GLU F 2 9 ? -35.598 32.102 13.113 1.00 88.96 9 GLU F O 1
ATOM 2911 N N . ARG F 2 10 ? -35.051 30.890 11.292 1.00 82.26 10 ARG F N 1
ATOM 2912 C CA . ARG F 2 10 ? -36.380 30.936 10.700 1.00 85.31 10 ARG F CA 1
ATOM 2913 C C . ARG F 2 10 ? -37.407 30.261 11.607 1.00 85.34 10 ARG F C 1
ATOM 2914 O O . ARG F 2 10 ? -38.516 30.763 11.777 1.00 89.77 10 ARG F O 1
ATOM 2922 N N . ALA F 2 11 ? -37.028 29.124 12.186 1.00 75.18 11 ALA F N 1
ATOM 2923 C CA . ALA F 2 11 ? -37.895 28.409 13.119 1.00 76.11 11 ALA F CA 1
ATOM 2924 C C . ALA F 2 11 ? -38.139 29.236 14.377 1.00 84.96 11 ALA F C 1
ATOM 2925 O O . ALA F 2 11 ? -39.212 29.170 14.978 1.00 90.15 11 ALA F O 1
ATOM 2927 N N . LEU F 2 12 ? -37.129 30.003 14.775 1.00 84.76 12 LEU F N 1
ATOM 2928 C CA . LEU F 2 12 ? -37.220 30.828 15.971 1.00 91.60 12 LEU F CA 1
ATOM 2929 C C . LEU F 2 12 ? -38.073 32.065 15.702 1.00 101.03 12 LEU F C 1
ATOM 2930 O O . LEU F 2 12 ? -38.848 32.490 16.559 1.00 107.29 12 LEU F O 1
ATOM 2935 N N . LYS F 2 13 ? -37.930 32.631 14.506 1.00 103.01 13 LYS F N 1
ATOM 2936 C CA . LYS F 2 13 ? -38.752 33.760 14.079 1.00 89.99 13 LYS F CA 1
ATOM 2937 C C . LYS F 2 13 ? -40.224 33.371 13.978 1.00 90.97 13 LYS F C 1
ATOM 2938 O O . LYS F 2 13 ? -41.104 34.142 14.359 1.00 94.93 13 LYS F O 1
ATOM 2944 N N . GLU F 2 14 ? -40.483 32.174 13.460 1.00 87.78 14 GLU F N 1
ATOM 2945 C CA . GLU F 2 14 ? -41.840 31.648 13.367 1.00 88.86 14 GLU F CA 1
ATOM 2946 C C . GLU F 2 14 ? -42.411 31.500 14.766 1.00 103.45 14 GLU F C 1
ATOM 2947 O O . GLU F 2 14 ? -43.575 31.817 15.018 1.00 105.39 14 GLU F O 1
ATOM 2953 N N . TRP F 2 15 ? -41.572 30.989 15.661 1.00 100.22 15 TRP F N 1
ATOM 2954 C CA . TRP F 2 15 ? -41.924 30.773 17.057 1.00 101.44 15 TRP F CA 1
ATOM 2955 C C . TRP F 2 15 ? -42.347 32.068 17.748 1.00 107.93 15 TRP F C 1
ATOM 2956 O O . TRP F 2 15 ? -43.328 32.088 18.491 1.00 102.72 15 TRP F O 1
ATOM 2967 N N . ARG F 2 16 ? -41.597 33.140 17.502 1.00 107.77 16 ARG F N 1
ATOM 2968 C CA . ARG F 2 16 ? -41.879 34.446 18.094 1.00 104.66 16 ARG F CA 1
ATOM 2969 C C . ARG F 2 16 ? -43.309 34.910 17.816 1.00 108.06 16 ARG F C 1
ATOM 2970 O O . ARG F 2 16 ? -43.932 35.553 18.659 1.00 114.96 16 ARG F O 1
ATOM 2978 N N . LYS F 2 17 ? -43.822 34.586 16.632 1.00 116.14 17 LYS F N 1
ATOM 2979 C CA . LYS F 2 17 ? -45.175 34.993 16.260 1.00 117.58 17 LYS F CA 1
ATOM 2980 C C . LYS F 2 17 ? -46.194 33.863 16.385 1.00 116.69 17 LYS F C 1
ATOM 2981 O O . LYS F 2 17 ? -47.122 33.752 15.584 1.00 111.74 17 LYS F O 1
ATOM 2987 N N . LEU F 2 18 ? -46.001 33.022 17.395 1.00 118.94 18 LEU F N 1
ATOM 2988 C CA . LEU F 2 18 ? -47.021 32.064 17.794 1.00 118.55 18 LEU F CA 1
ATOM 2989 C C . LEU F 2 18 ? -47.895 32.705 18.861 1.00 125.97 18 LEU F C 1
ATOM 2990 O O . LEU F 2 18 ? -47.422 33.538 19.638 1.00 127.24 18 LEU F O 1
ATOM 2995 N N . GLY F 2 19 ? -49.172 32.338 18.885 1.00 127.62 19 GLY F N 1
ATOM 2996 C CA . GLY F 2 19 ? -50.043 32.748 19.970 1.00 135.06 19 GLY F CA 1
ATOM 2997 C C . GLY F 2 19 ? -49.483 32.236 21.280 1.00 137.73 19 GLY F C 1
ATOM 2998 O O . GLY F 2 19 ? -48.931 31.138 21.324 1.00 133.77 19 GLY F O 1
ATOM 2999 N N . SER F 2 20 ? -49.609 33.032 22.340 1.00 150.97 20 SER F N 1
ATOM 3000 C CA . SER F 2 20 ? -49.107 32.652 23.660 1.00 156.28 20 SER F CA 1
ATOM 3001 C C . SER F 2 20 ? -49.635 31.281 24.078 1.00 157.68 20 SER F C 1
ATOM 3002 O O . SER F 2 20 ? -48.957 30.524 24.772 1.00 132.31 20 SER F O 1
ATOM 3005 N N . THR F 2 21 ? -50.852 30.974 23.642 1.00 160.50 21 THR F N 1
ATOM 3006 C CA . THR F 2 21 ? -51.503 29.719 23.984 1.00 159.30 21 THR F CA 1
ATOM 3007 C C . THR F 2 21 ? -50.843 28.549 23.264 1.00 150.50 21 THR F C 1
ATOM 3008 O O . THR F 2 21 ? -50.464 27.561 23.889 1.00 152.60 21 THR F O 1
ATOM 3012 N N . VAL F 2 22 ? -50.698 28.673 21.948 1.00 145.50 22 VAL F N 1
ATOM 3013 C CA . VAL F 2 22 ? -50.175 27.588 21.119 1.00 131.96 22 VAL F CA 1
ATOM 3014 C C . VAL F 2 22 ? -48.717 27.208 21.406 1.00 124.90 22 VAL F C 1
ATOM 3015 O O . VAL F 2 22 ? -48.376 26.022 21.415 1.00 123.09 22 VAL F O 1
ATOM 3019 N N . ARG F 2 23 ? -47.860 28.194 21.658 1.00 123.91 23 ARG F N 1
ATOM 3020 C CA . ARG F 2 23 ? -46.464 27.880 21.965 1.00 124.75 23 ARG F CA 1
ATOM 3021 C C . ARG F 2 23 ? -46.314 27.249 23.344 1.00 125.86 23 ARG F C 1
ATOM 3022 O O . ARG F 2 23 ? -45.366 26.508 23.594 1.00 119.00 23 ARG F O 1
ATOM 3030 N N . GLU F 2 24 ? -47.248 27.555 24.237 1.00 135.57 24 GLU F N 1
ATOM 3031 C CA . GLU F 2 24 ? -47.243 26.967 25.570 1.00 139.61 24 GLU F CA 1
ATOM 3032 C C . GLU F 2 24 ? -47.439 25.453 25.498 1.00 131.21 24 GLU F C 1
ATOM 3033 O O . GLU F 2 24 ? -46.809 24.703 26.244 1.00 132.81 24 GLU F O 1
ATOM 3039 N N . GLN F 2 25 ? -48.330 25.009 24.614 1.00 122.77 25 GLN F N 1
ATOM 3040 C CA . GLN F 2 25 ? -48.588 23.579 24.447 1.00 128.47 25 GLN F CA 1
ATOM 3041 C C . GLN F 2 25 ? -47.534 22.859 23.597 1.00 128.83 25 GLN F C 1
ATOM 3042 O O . GLN F 2 25 ? -47.240 21.687 23.838 1.00 126.87 25 GLN F O 1
ATOM 3048 N N 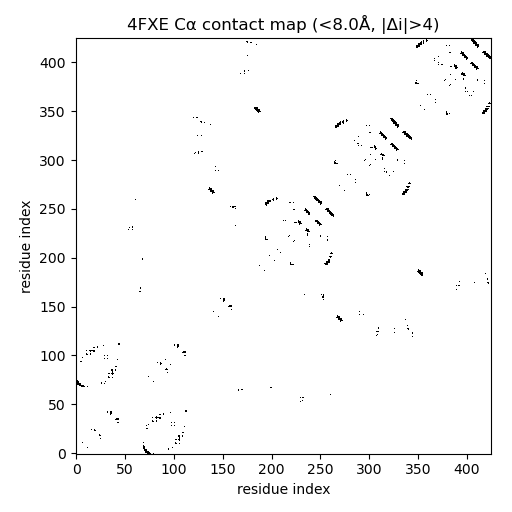. LEU F 2 26 ? -46.973 23.552 22.607 1.00 122.45 26 LEU F N 1
ATOM 3049 C CA . LEU F 2 26 ? -45.854 22.999 21.845 1.00 111.51 26 LEU F CA 1
ATOM 3050 C C . LEU F 2 26 ? -44.653 22.824 22.759 1.00 111.83 26 LEU F C 1
ATOM 3051 O O . LEU F 2 26 ? -43.945 21.820 22.687 1.00 114.84 26 LEU F O 1
ATOM 3056 N N . LYS F 2 27 ? -44.433 23.809 23.622 1.00 112.09 27 LYS F N 1
ATOM 3057 C CA . LYS F 2 27 ? -43.311 23.781 24.549 1.00 107.94 27 LYS F CA 1
ATOM 3058 C C . LYS F 2 27 ? -43.415 22.606 25.508 1.00 110.97 27 LYS F C 1
ATOM 3059 O O . LYS F 2 27 ? -42.409 22.020 25.897 1.00 111.55 27 LYS F O 1
ATOM 3065 N N . LYS F 2 28 ? -44.640 22.268 25.890 1.00 115.95 28 LYS F N 1
ATOM 3066 C CA . LYS F 2 28 ? -44.871 21.174 26.823 1.00 121.56 28 LYS F CA 1
ATOM 3067 C C . LYS F 2 28 ? -44.476 19.839 26.195 1.00 122.63 28 LYS F C 1
ATOM 3068 O O . LYS F 2 28 ? -44.084 18.904 26.895 1.00 128.35 28 LYS F O 1
ATOM 3074 N N . LYS F 2 29 ? -44.597 19.756 24.873 1.00 113.49 29 LYS F N 1
ATOM 3075 C CA . LYS F 2 29 ? -44.207 18.557 24.138 1.00 109.72 29 LYS F CA 1
ATOM 3076 C C . LYS F 2 29 ? -42.731 18.587 23.714 1.00 105.15 29 LYS F C 1
ATOM 3077 O O . LYS F 2 29 ? -42.131 17.536 23.486 1.00 105.06 29 LYS F O 1
ATOM 3083 N N . LEU F 2 30 ? -42.154 19.783 23.598 1.00 103.24 30 LEU F N 1
ATOM 3084 C CA . LEU F 2 30 ? -40.726 19.923 23.294 1.00 91.41 30 LEU F CA 1
ATOM 3085 C C . LEU F 2 30 ? -39.848 19.410 24.430 1.00 107.45 30 LEU F C 1
ATOM 3086 O O . LEU F 2 30 ? -38.815 18.782 24.195 1.00 107.70 30 LEU F O 1
ATOM 3091 N N . VAL F 2 31 ? -40.265 19.684 25.661 1.00 107.14 31 VAL F N 1
ATOM 3092 C CA . VAL F 2 31 ? -39.506 19.260 26.832 1.00 105.67 31 VAL F CA 1
ATOM 3093 C C . VAL F 2 31 ? -39.617 17.753 27.040 1.00 103.45 31 VAL F C 1
ATOM 3094 O O . VAL F 2 31 ? -38.719 17.136 27.612 1.00 106.42 31 VAL F O 1
ATOM 3098 N N . GLU F 2 32 ? -40.723 17.167 26.586 1.00 102.68 32 GLU F N 1
ATOM 3099 C CA . GLU F 2 32 ? -40.860 15.719 26.605 1.00 104.35 32 GLU F CA 1
ATOM 3100 C C . GLU F 2 32 ? -39.905 15.152 25.569 1.00 107.27 32 GLU F C 1
ATOM 3101 O O . GLU F 2 32 ? -39.287 14.119 25.788 1.00 109.32 32 GLU F O 1
ATOM 3107 N N . VAL F 2 33 ? -39.818 15.831 24.427 1.00 105.75 33 VAL F N 1
ATOM 3108 C CA . VAL F 2 33 ? -38.925 15.443 23.337 1.00 95.65 33 VAL F CA 1
ATOM 3109 C C . VAL F 2 33 ? -37.448 15.562 23.720 1.00 90.26 33 VAL F C 1
ATOM 3110 O O . VAL F 2 33 ? -36.642 14.688 23.413 1.00 90.14 33 VAL F O 1
ATOM 3114 N N . LEU F 2 34 ? -37.106 16.632 24.429 1.00 90.35 34 LEU F N 1
ATOM 3115 C CA . LEU F 2 34 ? -35.716 16.911 24.783 1.00 94.25 34 LEU F CA 1
ATOM 3116 C C . LEU F 2 34 ? -35.087 15.801 25.627 1.00 98.02 34 LEU F C 1
ATOM 3117 O O . LEU F 2 34 ? -33.859 15.671 25.685 1.00 90.31 34 LEU F O 1
ATOM 3122 N N . GLU F 2 35 ? -35.945 15.025 26.283 1.00 107.26 35 GLU F N 1
ATOM 3123 C CA . GLU F 2 35 ? -35.562 13.819 27.000 1.00 119.35 35 GLU F CA 1
ATOM 3124 C C . GLU F 2 35 ? -36.137 12.676 26.176 1.00 124.48 35 GLU F C 1
ATOM 3125 O O . GLU F 2 35 ? -37.354 12.533 26.115 1.00 132.00 35 GLU F O 1
ATOM 3131 N N . SER F 2 36 ? -35.283 11.873 25.543 1.00 120.66 36 SER F N 1
ATOM 3132 C CA . SER F 2 36 ? -35.739 10.846 24.598 1.00 115.70 36 SER F CA 1
ATOM 3133 C C . SER F 2 36 ? -36.468 11.486 23.405 1.00 99.97 36 SER F C 1
ATOM 3134 O O . SER F 2 36 ? -37.702 11.530 23.370 1.00 94.71 36 SER F O 1
ATOM 3137 N N . PRO F 2 37 ? -35.693 11.971 22.417 1.00 80.17 37 PRO F N 1
ATOM 3138 C CA . PRO F 2 37 ? -36.193 12.711 21.250 1.00 77.12 37 PRO F CA 1
ATOM 3139 C C . PRO F 2 37 ? -36.772 11.838 20.139 1.00 87.51 37 PRO F C 1
ATOM 3140 O O . PRO F 2 37 ? -37.570 12.336 19.343 1.00 81.44 37 PRO F O 1
ATOM 3144 N N . ARG F 2 38 ? -36.405 10.561 20.094 1.00 75.36 38 ARG F N 1
ATOM 3145 C CA . ARG F 2 38 ? -36.884 9.700 19.017 1.00 92.97 38 ARG F CA 1
ATOM 3146 C C . ARG F 2 38 ? -38.207 9.001 19.333 1.00 97.05 38 ARG F C 1
ATOM 3147 O O . ARG F 2 38 ? -38.240 7.952 19.976 1.00 106.44 38 ARG F O 1
ATOM 3155 N N . ILE F 2 39 ? -39.294 9.592 18.848 1.00 93.00 39 ILE F N 1
ATOM 3156 C CA . ILE F 2 39 ? -40.617 8.978 18.902 1.00 89.01 39 ILE F CA 1
ATOM 3157 C C . ILE F 2 39 ? -40.963 8.377 17.539 1.00 93.64 39 ILE F C 1
ATOM 3158 O O . ILE F 2 39 ? -41.252 9.092 16.580 1.00 102.33 39 ILE F O 1
ATOM 3163 N N . GLU F 2 40 ? -40.884 7.052 17.468 1.00 117.65 40 GLU F N 1
ATOM 3164 C CA . GLU F 2 40 ? -41.100 6.281 16.244 1.00 123.61 40 GLU F CA 1
ATOM 3165 C C . GLU F 2 40 ? -42.373 6.633 15.467 1.00 121.51 40 GLU F C 1
ATOM 3166 O O . GLU F 2 40 ? -42.427 6.462 14.250 1.00 118.50 40 GLU F O 1
ATOM 3172 N N . ALA F 2 41 ? -43.392 7.123 16.167 1.00 126.07 41 ALA F N 1
ATOM 3173 C CA . ALA F 2 41 ? -44.677 7.415 15.540 1.00 129.85 41 ALA F CA 1
ATOM 3174 C C . ALA F 2 41 ? -44.645 8.737 14.782 1.00 121.95 41 ALA F C 1
ATOM 3175 O O . ALA F 2 41 ? -45.358 8.917 13.794 1.00 121.11 41 ALA F O 1
ATOM 3177 N N . ASN F 2 42 ? -43.812 9.660 15.248 1.00 112.80 42 ASN F N 1
ATOM 3178 C CA . ASN F 2 42 ? -43.718 10.976 14.633 1.00 104.30 42 ASN F CA 1
ATOM 3179 C C . ASN F 2 42 ? -42.588 11.103 13.620 1.00 101.98 42 ASN F C 1
ATOM 3180 O O . ASN F 2 42 ? -42.234 12.210 13.216 1.00 100.89 42 ASN F O 1
ATOM 3185 N N . LYS F 2 43 ? -42.034 9.968 13.204 1.00 102.83 43 LYS F N 1
ATOM 3186 C CA . LYS F 2 43 ? -40.966 9.962 12.214 1.00 103.47 43 LYS F CA 1
ATOM 3187 C C . LYS F 2 43 ? -41.442 10.608 10.918 1.00 102.09 43 LYS F C 1
ATOM 3188 O O . LYS F 2 43 ? -42.412 10.158 10.309 1.00 111.88 43 LYS F O 1
ATOM 3194 N N . LEU F 2 44 ? -40.748 11.657 10.494 1.00 93.34 44 LEU F N 1
ATOM 3195 C CA . LEU F 2 44 ? -41.063 12.306 9.232 1.00 86.29 44 LEU F CA 1
ATOM 3196 C C . LEU F 2 44 ? -40.408 11.529 8.102 1.00 98.34 44 LEU F C 1
ATOM 3197 O O . LEU F 2 44 ? -39.243 11.757 7.778 1.00 93.13 44 LEU F O 1
ATOM 3202 N N . ARG F 2 45 ? -41.160 10.603 7.512 1.00 113.01 45 ARG F N 1
ATOM 3203 C CA . ARG F 2 45 ? -40.625 9.730 6.474 1.00 125.31 45 ARG F CA 1
ATOM 3204 C C . ARG F 2 45 ? -40.141 10.541 5.273 1.00 120.04 45 ARG F C 1
ATOM 3205 O O . ARG F 2 45 ? -40.870 11.384 4.752 1.00 120.88 45 ARG F O 1
ATOM 3213 N N . GLY F 2 46 ? -38.909 10.281 4.842 1.00 112.84 46 GLY F N 1
ATOM 3214 C CA . GLY F 2 46 ? -38.347 10.935 3.673 1.00 112.57 46 GLY F CA 1
ATOM 3215 C C . GLY F 2 46 ? -37.128 11.797 3.952 1.00 116.71 46 GLY F C 1
ATOM 3216 O O . GLY F 2 46 ? -36.480 12.286 3.025 1.00 117.28 46 GLY F O 1
ATOM 3217 N N . MET F 2 47 ? -36.811 11.979 5.230 1.00 116.08 47 MET F N 1
ATOM 3218 C CA . MET F 2 47 ? -35.653 12.770 5.640 1.00 120.49 47 MET F CA 1
ATOM 3219 C C . MET F 2 47 ? -34.951 12.083 6.815 1.00 113.67 47 MET F C 1
ATOM 3220 O O . MET F 2 47 ? -35.612 11.460 7.645 1.00 107.40 47 MET F O 1
ATOM 3225 N N . PRO F 2 48 ? -33.610 12.184 6.887 1.00 110.45 48 PRO F N 1
ATOM 3226 C CA . PRO F 2 48 ? -32.888 11.573 8.010 1.00 103.52 48 PRO F CA 1
ATOM 3227 C C . PRO F 2 48 ? -33.261 12.148 9.373 1.00 92.64 48 PRO F C 1
ATOM 3228 O O . PRO F 2 48 ? -33.123 13.351 9.603 1.00 96.48 48 PRO F O 1
ATOM 3232 N N . ASP F 2 49 ? -33.720 11.270 10.260 1.00 78.22 49 ASP F N 1
ATOM 3233 C CA . ASP F 2 49 ? -33.855 11.570 11.682 1.00 67.00 49 ASP F CA 1
ATOM 3234 C C . ASP F 2 49 ? -34.732 12.780 11.992 1.00 67.93 49 ASP F C 1
ATOM 3235 O O . ASP F 2 49 ? -34.504 13.469 12.983 1.00 68.01 49 ASP F O 1
ATOM 3240 N N . CYS F 2 50 ? -35.731 13.035 11.152 1.00 68.99 50 CYS F N 1
ATOM 3241 C CA . CYS F 2 50 ? -36.635 14.159 11.375 1.00 70.34 50 CYS F CA 1
ATOM 3242 C C . CYS F 2 50 ? -37.951 13.671 11.960 1.00 71.73 50 CYS F C 1
ATOM 3243 O O . CYS F 2 50 ? -38.463 12.619 11.577 1.00 72.29 50 CYS F O 1
ATOM 3246 N N . TYR F 2 51 ? -38.494 14.449 12.891 1.00 72.76 51 TYR F N 1
ATOM 3247 C CA . TYR F 2 51 ? -39.702 14.064 13.612 1.00 74.48 51 TYR F CA 1
ATOM 3248 C C . TYR F 2 51 ? -40.675 15.227 13.731 1.00 76.64 51 TYR F C 1
ATOM 3249 O O . TYR F 2 51 ? -40.284 16.393 13.656 1.00 76.69 51 TYR F O 1
ATOM 3258 N N . LYS F 2 52 ? -41.948 14.902 13.921 1.00 78.92 52 LYS F N 1
ATOM 3259 C CA . LYS F 2 52 ? -42.968 15.925 14.082 1.00 82.30 52 LYS F CA 1
ATOM 3260 C C . LYS F 2 52 ? -43.391 16.068 15.533 1.00 85.67 52 LYS F C 1
ATOM 3261 O O . LYS F 2 52 ? -43.266 15.138 16.329 1.00 90.80 52 LYS F O 1
ATOM 3267 N N . ILE F 2 53 ? -43.883 17.252 15.870 1.00 89.47 53 ILE F N 1
ATOM 3268 C CA . ILE F 2 53 ? -44.664 17.434 17.079 1.00 91.36 53 ILE F CA 1
ATOM 3269 C C . ILE F 2 53 ? -46.016 17.926 16.589 1.00 98.12 53 ILE F C 1
ATOM 3270 O O . ILE F 2 53 ? -46.111 18.985 15.969 1.00 99.64 53 ILE F O 1
ATOM 3275 N N . LYS F 2 54 ? -47.065 17.160 16.869 1.00 103.37 54 LYS F N 1
ATOM 3276 C CA . LYS F 2 54 ? -48.376 17.460 16.311 1.00 107.97 54 LYS F CA 1
ATOM 3277 C C . LYS F 2 54 ? -49.364 17.845 17.401 1.00 114.24 54 LYS F C 1
ATOM 3278 O O . LYS F 2 54 ? -49.442 17.201 18.447 1.00 120.12 54 LYS F O 1
ATOM 3284 N N . LEU F 2 55 ? -50.111 18.912 17.147 1.00 115.43 55 LEU F N 1
ATOM 3285 C CA . LEU F 2 55 ? -51.118 19.384 18.083 1.00 119.99 55 LEU F CA 1
ATOM 3286 C C . LEU F 2 55 ? -52.527 19.016 17.635 1.00 135.11 55 LEU F C 1
ATOM 3287 O O . LEU F 2 55 ? -52.940 19.334 16.518 1.00 138.18 55 LEU F O 1
ATOM 3292 N N . ARG F 2 56 ? -53.241 18.319 18.514 1.00 145.39 56 ARG F N 1
ATOM 3293 C CA . ARG F 2 56 ? -54.648 17.986 18.314 1.00 157.80 56 ARG F CA 1
ATOM 3294 C C . ARG F 2 56 ? -55.472 19.212 17.911 1.00 167.39 56 ARG F C 1
ATOM 3295 O O . ARG F 2 56 ? -56.061 19.244 16.831 1.00 173.93 56 ARG F O 1
ATOM 3303 N N . SER F 2 57 ? -55.519 20.214 18.785 1.00 166.75 57 SER F N 1
ATOM 3304 C CA . SER F 2 57 ? -56.144 21.485 18.448 1.00 167.54 57 SER F CA 1
ATOM 3305 C C . SER F 2 57 ? -55.218 22.314 17.565 1.00 170.55 57 SER F C 1
ATOM 3306 O O . SER F 2 57 ? -54.058 21.952 17.357 1.00 168.81 57 SER F O 1
ATOM 3309 N N . SER F 2 58 ? -55.741 23.422 17.046 1.00 176.67 58 SER F N 1
ATOM 3310 C CA . SER F 2 58 ? -54.963 24.393 16.268 1.00 176.97 58 SER F CA 1
ATOM 3311 C C . SER F 2 58 ? -54.323 23.854 14.981 1.00 169.84 58 SER F C 1
ATOM 3312 O O . SER F 2 58 ? -54.267 24.558 13.973 1.00 172.55 58 SER F O 1
ATOM 3315 N N . GLY F 2 59 ? -53.859 22.609 15.013 1.00 148.79 59 GLY F N 1
ATOM 3316 C CA . GLY F 2 59 ? -53.247 21.985 13.853 1.00 139.55 59 GLY F CA 1
ATOM 3317 C C . GLY F 2 59 ? -51.876 22.516 13.468 1.00 128.98 59 GLY F C 1
ATOM 3318 O O . GLY F 2 59 ? -51.451 22.366 12.324 1.00 127.45 59 GLY F O 1
ATOM 3319 N N . TYR F 2 60 ? -51.178 23.127 14.421 1.00 123.75 60 TYR F N 1
ATOM 3320 C CA . TYR F 2 60 ? -49.821 23.621 14.181 1.00 115.36 60 TYR F CA 1
ATOM 3321 C C . TYR F 2 60 ? -48.783 22.501 14.280 1.00 111.70 60 TYR F C 1
ATOM 3322 O O . TYR F 2 60 ? -48.954 21.553 15.045 1.00 109.90 60 TYR F O 1
ATOM 3331 N N . ARG F 2 61 ? -47.711 22.617 13.498 1.00 108.95 61 ARG F N 1
ATOM 3332 C CA . ARG F 2 61 ? -46.707 21.558 13.395 1.00 101.78 61 ARG F CA 1
ATOM 3333 C C . ARG F 2 61 ? -45.281 22.038 13.654 1.00 94.25 61 ARG F C 1
ATOM 3334 O O . ARG F 2 61 ? -44.832 23.021 13.065 1.00 99.24 61 ARG F O 1
ATOM 3342 N N . LEU F 2 62 ? -44.568 21.337 14.531 1.00 86.50 62 LEU F N 1
ATOM 3343 C CA . LEU F 2 62 ? -43.134 21.556 14.686 1.00 82.15 62 LEU F CA 1
ATOM 3344 C C . LEU F 2 62 ? -42.356 20.392 14.076 1.00 81.82 62 LEU F C 1
ATOM 3345 O O . LEU F 2 62 ? -42.721 19.231 14.249 1.00 90.61 62 LEU F O 1
ATOM 3350 N N . VAL F 2 63 ? -41.287 20.711 13.355 1.00 73.63 63 VAL F N 1
ATOM 3351 C CA . VAL F 2 63 ? -40.415 19.682 12.800 1.00 69.87 63 VAL F CA 1
ATOM 3352 C C . VAL F 2 63 ? -38.997 19.843 13.324 1.00 60.40 63 VAL F C 1
ATOM 3353 O O . VAL F 2 63 ? -38.410 20.920 13.230 1.00 58.34 63 VAL F O 1
ATOM 3357 N N . TYR F 2 64 ? -38.449 18.766 13.874 1.00 58.60 64 TYR F N 1
ATOM 3358 C CA . TYR F 2 64 ? -37.091 18.801 14.388 1.00 56.35 64 TYR F CA 1
ATOM 3359 C C . TYR F 2 64 ? -36.304 17.601 13.887 1.00 60.66 64 TYR F C 1
ATOM 3360 O O . TYR F 2 64 ? -36.877 16.566 13.547 1.00 61.86 64 TYR F O 1
ATOM 3369 N N . GLN F 2 65 ? -34.986 17.749 13.841 1.00 61.74 65 GLN F N 1
ATOM 3370 C CA . GLN F 2 65 ? -34.096 16.648 13.501 1.00 50.01 65 GLN F CA 1
ATOM 3371 C C . GLN F 2 65 ? -33.246 16.372 14.734 1.00 70.53 65 GLN F C 1
ATOM 3372 O O . GLN F 2 65 ? -32.762 17.306 15.379 1.00 71.27 65 GLN F O 1
ATOM 3378 N N . VAL F 2 66 ? -33.058 15.100 15.070 1.00 67.70 66 VAL F N 1
ATOM 3379 C CA . VAL F 2 66 ? -32.199 14.759 16.199 1.00 66.49 66 VAL F CA 1
ATOM 3380 C C . VAL F 2 66 ? -30.787 14.407 15.740 1.00 59.59 66 VAL F C 1
ATOM 3381 O O . VAL F 2 66 ? -30.581 13.515 14.910 1.00 56.77 66 VAL F O 1
ATOM 3385 N N . ILE F 2 67 ? -29.822 15.162 16.255 1.00 63.21 67 ILE F N 1
ATOM 3386 C CA . ILE F 2 67 ? -28.420 14.936 15.945 1.00 62.88 67 ILE F CA 1
ATOM 3387 C C . ILE F 2 67 ? -27.728 14.342 17.167 1.00 59.29 67 ILE F C 1
ATOM 3388 O O . ILE F 2 67 ? -27.304 15.060 18.076 1.00 66.59 67 ILE F O 1
ATOM 3393 N N . ASP F 2 68 ? -27.660 13.016 17.190 1.00 53.71 68 ASP F N 1
ATOM 3394 C CA . ASP F 2 68 ? -27.062 12.278 18.291 1.00 55.13 68 ASP F CA 1
ATOM 3395 C C . ASP F 2 68 ? -25.586 12.631 18.489 1.00 65.01 68 ASP F C 1
ATOM 3396 O O . ASP F 2 68 ? -25.106 12.663 19.624 1.00 67.44 68 ASP F O 1
ATOM 3401 N N . GLU F 2 69 ? -24.864 12.892 17.397 1.00 63.17 69 GLU F N 1
ATOM 3402 C CA . GLU F 2 69 ? -23.422 13.143 17.498 1.00 70.48 69 GLU F CA 1
ATOM 3403 C C . GLU F 2 69 ? -23.080 14.461 18.197 1.00 75.03 69 GLU F C 1
ATOM 3404 O O . GLU F 2 69 ? -21.925 14.703 18.539 1.00 77.78 69 GLU F O 1
ATOM 3410 N N . LYS F 2 70 ? -24.077 15.315 18.390 1.00 70.03 70 LYS F N 1
ATOM 3411 C CA . LYS F 2 70 ? -23.890 16.544 19.151 1.00 67.19 70 LYS F CA 1
ATOM 3412 C C . LYS F 2 70 ? -24.898 16.605 20.283 1.00 72.20 70 LYS F C 1
ATOM 3413 O O . LYS F 2 70 ? -25.023 17.626 20.954 1.00 74.14 70 LYS F O 1
ATOM 3419 N N . VAL F 2 71 ? -25.580 15.484 20.506 1.00 73.89 71 VAL F N 1
ATOM 3420 C CA . VAL F 2 71 ? -26.773 15.400 21.360 1.00 70.99 71 VAL F CA 1
ATOM 3421 C C . VAL F 2 71 ? -27.689 16.628 21.326 1.00 74.44 71 VAL F C 1
ATOM 3422 O O . VAL F 2 71 ? -28.115 17.126 22.365 1.00 68.03 71 VAL F O 1
ATOM 3426 N N . VAL F 2 72 ? -28.005 17.097 20.123 1.00 80.86 72 VAL F N 1
ATOM 3427 C CA . VAL F 2 72 ? -28.974 18.180 19.968 1.00 79.49 72 VAL F CA 1
ATOM 3428 C C . VAL F 2 72 ? -30.266 17.757 19.282 1.00 73.49 72 VAL F C 1
ATOM 3429 O O . VAL F 2 72 ? -30.292 16.823 18.475 1.00 72.19 72 VAL F O 1
ATOM 3433 N N . VAL F 2 73 ? -31.343 18.432 19.662 1.00 68.58 73 VAL F N 1
ATOM 3434 C CA . VAL F 2 73 ? -32.595 18.379 18.934 1.00 64.79 73 VAL F CA 1
ATOM 3435 C C . VAL F 2 73 ? -32.654 19.678 18.152 1.00 62.96 73 VAL F C 1
ATOM 3436 O O . VAL F 2 73 ? -32.589 20.757 18.733 1.00 67.81 73 VAL F O 1
ATOM 3440 N N . PHE F 2 74 ? -32.772 19.579 16.833 1.00 66.31 74 PHE F N 1
ATOM 3441 C CA . PHE F 2 74 ? -32.661 20.754 15.976 1.00 63.43 74 PHE F CA 1
ATOM 3442 C C . PHE F 2 74 ? -34.020 21.127 15.401 1.00 67.13 74 PHE F C 1
ATOM 3443 O O . PHE F 2 74 ? -34.469 20.531 14.427 1.00 74.77 74 PHE F O 1
ATOM 3451 N N . VAL F 2 75 ? -34.665 22.124 15.998 1.00 64.91 75 VAL F N 1
ATOM 3452 C CA . VAL F 2 75 ? -35.981 22.559 15.539 1.00 71.40 75 VAL F CA 1
ATOM 3453 C C . VAL F 2 75 ? -35.885 23.324 14.223 1.00 72.02 75 VAL F C 1
ATOM 3454 O O . VAL F 2 75 ? -35.299 24.409 14.160 1.00 70.93 75 VAL F O 1
ATOM 3458 N N . ILE F 2 76 ? -36.459 22.739 13.174 1.00 66.67 76 ILE F N 1
ATOM 3459 C CA . ILE F 2 76 ? -36.346 23.278 11.822 1.00 62.02 76 ILE F CA 1
ATOM 3460 C C . ILE F 2 76 ? -37.552 24.111 11.384 1.00 65.10 76 ILE F C 1
ATOM 3461 O O . ILE F 2 76 ? -37.395 25.166 10.769 1.00 67.69 76 ILE F O 1
ATOM 3466 N N . SER F 2 77 ? -38.756 23.648 11.707 1.00 71.90 77 SER F N 1
ATOM 3467 C CA . SER F 2 77 ? -39.962 24.324 11.239 1.00 71.01 77 SER F CA 1
ATOM 3468 C C . SER F 2 77 ? -41.067 24.426 12.285 1.00 70.93 77 SER F C 1
ATOM 3469 O O . SER F 2 77 ? -41.277 23.507 13.071 1.00 76.40 77 SER F O 1
ATOM 3472 N N . VAL F 2 78 ? -41.762 25.562 12.294 1.00 68.89 78 VAL F N 1
ATOM 3473 C CA . VAL F 2 78 ? -42.952 25.750 13.121 1.00 72.26 78 VAL F CA 1
ATOM 3474 C C . VAL F 2 78 ? -44.030 26.478 12.322 1.00 78.85 78 VAL F C 1
ATOM 3475 O O . VAL F 2 78 ? -43.833 27.619 11.906 1.00 78.74 78 VAL F O 1
ATOM 3479 N N . GLY F 2 79 ? -45.165 25.825 12.099 1.00 76.90 79 GLY F N 1
ATOM 3480 C CA . GLY F 2 79 ? -46.272 26.473 11.421 1.00 91.95 79 GLY F CA 1
ATOM 3481 C C . GLY F 2 79 ? -47.350 25.514 10.962 1.00 103.48 79 GLY F C 1
ATOM 3482 O O . GLY F 2 79 ? -47.368 24.352 11.366 1.00 107.14 79 GLY F O 1
ATOM 3483 N N . LYS F 2 80 ? -48.249 26.001 10.113 1.00 115.47 80 LYS F N 1
ATOM 3484 C CA . LYS F 2 80 ? -49.208 25.137 9.434 1.00 124.45 80 LYS F CA 1
ATOM 3485 C C . LYS F 2 80 ? -49.457 25.625 8.007 1.00 125.86 80 LYS F C 1
ATOM 3486 O O . LYS F 2 80 ? -49.707 24.833 7.098 1.00 126.31 80 LYS F O 1
#

B-factor: mean 111.26, std 44.6, range [43.03, 252.2]

Nearest PDB structures (foldseek):
  4fxe-assembly1_C-2  TM=9.922E-01  e=3.160E-06  Escherichia coli K-12
  4fxe-assembly1_B-2  TM=8.599E-01  e=2.649E-05  Escherichia coli K-12
  4fxe-assembly1_B-2  TM=1.001E+00  e=2.057E-10  Escherichia coli K-12
  4fxe-assembly1_A-2  TM=9.075E-01  e=7.261E-09  Escherichia coli K-12
  4ml0-assembly2_E  TM=7.585E-01  e=5.293E-01  Escherichia coli B str. REL606

Foldseek 3Di:
DDDDDDDDPVCVVVVQVVCVVVVHHPVNVVVVQVVCCVPVVDGPDDPVVVVVVVVVVVVVVVVPVVPD/DDDDDDDDPVCCVVVCVVCVVVVHDPVRVVVVQVVCCVVVVDGPDDPVVVVVVVVVVVVVVVVQVVPPDDDDDDPVVD/DQVVVCVPVVDGPDDPVVVVVVVVVVVVVVVVCVVPPDDDDDDPVND/DAEAEDPVAVVVCVVDVVNVVVVVVCLPVVDDPVQDPPPDAQKGWDPPPPKIWIWHQDPVVSYTYTYHTGD/DFAEAEDPQAVVLLVPDPPVVNVVVVVVVVVCLVPVDPVVQDDPPDAQKGWDADPPPGKIWIWHQDVVRSYTYTYHIGHDDD/DFAEAEDVVQVVVLVPDDPVVNVVVVVVVVVCLVVVDDPVQDPPPDAQKGWDADPPPGKIWIWHQDVVRSYTYTYHIGD

Sequence (425 aa):
GSINLRIDDELKARSYAALEKMGVTPSEALRLMLEYIADNERLPFKQTLLSDEDAELVEIVKERLRNPGSINLRIDDELKARSYAALEKMGVTPSEALRLMLEYIADNERLPFKQTLLSDEDAELVEIVKERLRNPKPVRVTLDELLMLEYIADNERLPFKQTLLSDEDAELVEIVKERLRNPKPVRVTLDELYFLDFDERALKEWRKREQLKKKLVEVLESPRIEANKLRGMPDCYKIRSSGYRLVYQVIDEKVVVFVISVGKAYFLDFDERALKEWRKLGSTVREQLKKKLVEVLESPRIEANKLRGMPDCYKIKLRSSGYRLVYQVIDEKVVVFVISVGKAERAYFLDFDERALKEWRKLGSTVREQLKKKLVEVLESPRIEANKLRGMPDCY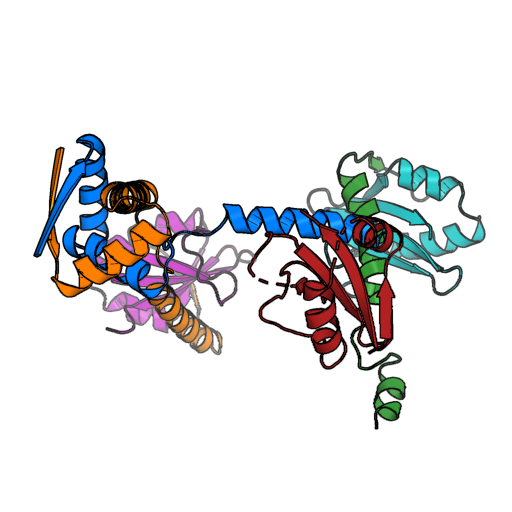KIKLRSSGYRLVYQVIDEKVVVFVISVGK

Organism: Escherichia coli (strain K12) (NCBI:txid83333)

Solvent-accessible surface area: 25224 Å² total; per-residue (Å²): 50,59,10,95,3,143,7,85,100,112,15,62,56,89,0,58,59,2,0,135,165,55,66,34,58,30,17,87,0,1,70,83,0,0,61,50,0,14,86,75,84,80,40,12,40,146,83,70,157,75,37,75,58,28,53,104,35,14,79,73,0,71,82,42,11,79,115,99,48,61,12,88,4,143,6,84,104,104,14,51,54,86,0,61,56,2,1,130,165,57,65,31,52,32,11,88,0,2,68,87,0,0,63,53,0,13,86,78,80,70,36,9,40,158,77,67,154,72,57,76,31,19,52,78,4,12,82,48,0,98,82,35,45,176,96,68,83,78,52,132,10,85,57,137,104,18,185,88,141,106,72,55,70,103,82,156,61,81,58,80,123,61,4,104,86,46,25,78,31,44,43,15,17,37,75,0,86,82,33,44,183,78,62,84,79,46,130,9,88,60,140,84,23,88,130,64,66,50,4,144,91,0,60,150,37,42,188,182,158,120,77,33,106,133,73,13,86,120,7,42,141,89,8,80,61,136,90,57,78,1,184,55,20,49,22,0,10,44,37,205,65,86,50,136,56,0,2,0,3,0,18,37,34,115,66,12,0,25,0,1,18,17,20,183,101,50,106,5,15,0,1,98,68,0,18,142,36,6,161,150,20,49,79,91,18,62,75,41,0,46,122,58,0,56,112,7,12,134,67,12,88,60,141,87,51,68,0,192,48,40,79,47,0,8,23,6,85,0,167,66,66,16,70,4,0,0,0,23,4,40,70,150,135,67,6,0,10,0,0,8,2,20,83,26,99,276,106,53,102,5,8,0,1,95,70,0,11,143,32,7,165,147,21,49,85,97,18,64,100,36,0,47,128,55,0,56,106,5,14,120,86,8,94,54,149,83,45,71,0,186,47,39,77,46,0,9,46,4,84,1,172,58,70,17,79,26,0,0,0,24,4,41,69,155,141,68,6,0,9,0,1,7,4,23,147

Radius of gyration: 29.3 Å; Cα contacts (8 Å, |Δi|>4): 598; chains: 6; bounding box: 65×64×68 Å

GO terms:
  GO:0000976 transcription cis-regulatory region binding (F, IPI)
  GO:0032993 protein-DNA complex (C, IPI)
  GO:0001217 DNA-binding transcription repressor activity (F, IPI)
  GO:0000976 transcription cis-regulatory region binding (F, IMP)
  GO:0032993 protein-DNA complex (C, IMP)
  GO:0001217 DNA-binding transcription repressor activity (F, IMP)
  GO:0005515 protein binding (F, IPI)
  GO:0006351 DNA-templated transcription (P, EXP)
  GO:0097351 toxin sequestering activity (F, EXP)
  GO:0044010 single-species biofilm formation (P, IDA)

InterPro domains:
  IPR007337 RelB antitoxin/Antitoxin DinJ [PF04221] (1-79)
  IPR007337 RelB antitoxin/Antitoxin DinJ [PTHR38781] (1-79)
  IPR007337 RelB antitoxin/Antitoxin DinJ [TIGR02384] (3-79)
  IPR013321 Arc-type ribbon-helix-helix [G3DSA:1.10.1220.10] (1-79)

CATH classification: 1.10.1220.10